Protein AF-0000000079301898 (afdb_homodimer)

Structure (mmCIF, N/CA/C/O backbone):
data_AF-0000000079301898-model_v1
#
loop_
_entity.id
_entity.type
_entity.pdbx_description
1 polymer 'Transcriptional regulator'
#
loop_
_atom_site.group_PDB
_atom_site.id
_atom_site.type_symbol
_atom_site.label_atom_id
_atom_site.label_alt_id
_atom_site.label_comp_id
_atom_site.label_asym_id
_atom_site.label_entity_id
_atom_site.label_seq_id
_atom_site.pdbx_PDB_ins_code
_atom_site.Cartn_x
_atom_site.Cartn_y
_atom_site.Cartn_z
_atom_site.occupancy
_atom_site.B_iso_or_equiv
_atom_site.auth_seq_id
_atom_site.auth_comp_id
_atom_site.auth_asym_id
_atom_site.auth_atom_id
_atom_site.pdbx_PDB_model_num
ATOM 1 N N . MET A 1 1 ? 10.531 8.453 6.902 1 22.2 1 MET A N 1
ATOM 2 C CA . MET A 1 1 ? 10.727 8.609 5.461 1 22.2 1 MET A CA 1
ATOM 3 C C . MET A 1 1 ? 12.211 8.695 5.117 1 22.2 1 MET A C 1
ATOM 5 O O . MET A 1 1 ? 12.844 9.727 5.32 1 22.2 1 MET A O 1
ATOM 9 N N . ARG A 1 2 ? 12.938 7.707 5.438 1 29.27 2 ARG A N 1
ATOM 10 C CA . ARG A 1 2 ? 14.383 7.742 5.23 1 29.27 2 ARG A CA 1
ATOM 11 C C . ARG A 1 2 ? 14.719 8.109 3.791 1 29.27 2 ARG A C 1
ATOM 13 O O . ARG A 1 2 ? 14.031 7.684 2.857 1 29.27 2 ARG A O 1
ATOM 20 N N . ILE A 1 3 ? 15.258 9.297 3.594 1 32.28 3 ILE A N 1
ATOM 21 C CA . ILE A 1 3 ? 15.883 9.602 2.311 1 32.28 3 ILE A CA 1
ATOM 22 C C . ILE A 1 3 ? 16.625 8.375 1.795 1 32.28 3 ILE A C 1
ATOM 24 O O . ILE A 1 3 ? 17.609 7.938 2.404 1 32.28 3 ILE A O 1
ATOM 28 N N . SER A 1 4 ? 15.852 7.523 1.325 1 32.91 4 SER A N 1
ATOM 29 C CA . SER A 1 4 ? 16.578 6.395 0.748 1 32.91 4 SER A CA 1
ATOM 30 C C . SER A 1 4 ? 17.766 6.863 -0.088 1 32.91 4 SER A C 1
ATOM 32 O O . SER A 1 4 ? 17.656 7.84 -0.832 1 32.91 4 SER A O 1
ATOM 34 N N . MET A 1 5 ? 18.891 6.625 0.313 1 35.16 5 MET A N 1
ATOM 35 C CA . MET A 1 5 ? 20.078 6.902 -0.501 1 35.16 5 MET A CA 1
ATOM 36 C C . MET A 1 5 ? 19.844 6.508 -1.955 1 35.16 5 MET A C 1
ATOM 38 O O . MET A 1 5 ? 19.25 5.465 -2.23 1 35.16 5 MET A O 1
ATOM 42 N N . PRO A 1 6 ? 19.812 7.434 -2.887 1 34.12 6 PRO A N 1
ATOM 43 C CA . PRO A 1 6 ? 19.719 6.977 -4.273 1 34.12 6 PRO A CA 1
ATOM 44 C C . PRO A 1 6 ? 20.578 5.738 -4.539 1 34.12 6 PRO A C 1
ATOM 46 O O . PRO A 1 6 ? 21.547 5.484 -3.82 1 34.12 6 PRO A O 1
ATOM 49 N N . ASN A 1 7 ? 20.109 4.727 -5.141 1 33.09 7 ASN A N 1
ATOM 50 C CA . ASN A 1 7 ? 20.969 3.68 -5.68 1 33.09 7 ASN A CA 1
ATOM 51 C C . ASN A 1 7 ? 22.297 4.246 -6.176 1 33.09 7 ASN A C 1
ATOM 53 O O . ASN A 1 7 ? 22.359 5.383 -6.648 1 33.09 7 ASN A O 1
ATOM 57 N N . ALA A 1 8 ? 23.484 3.602 -5.852 1 34.94 8 ALA A N 1
ATOM 58 C CA . ALA A 1 8 ? 24.766 4.094 -6.332 1 34.94 8 ALA A CA 1
ATOM 59 C C . ALA A 1 8 ? 24.656 4.652 -7.75 1 34.94 8 ALA A C 1
ATOM 61 O O . ALA A 1 8 ? 25.344 5.613 -8.109 1 34.94 8 ALA A O 1
ATOM 62 N N . SER A 1 9 ? 23.781 4.035 -8.484 1 35.28 9 SER A N 1
ATOM 63 C CA . SER A 1 9 ? 23.625 4.488 -9.867 1 35.28 9 SER A CA 1
ATOM 64 C C . SER A 1 9 ? 22.953 5.859 -9.922 1 35.28 9 SER A C 1
ATOM 66 O O . SER A 1 9 ? 22.969 6.52 -10.961 1 35.28 9 SER A O 1
ATOM 68 N N . GLU A 1 10 ? 22.078 6.102 -8.961 1 36.78 10 GLU A N 1
ATOM 69 C CA . GLU A 1 10 ? 21.391 7.387 -9.016 1 36.78 10 GLU A CA 1
ATOM 70 C C . GLU A 1 10 ? 22.219 8.484 -8.352 1 36.78 10 GLU A C 1
ATOM 72 O O . GLU A 1 10 ? 21.734 9.602 -8.148 1 36.78 10 GLU A O 1
ATOM 77 N N . ILE A 1 11 ? 23.094 8.172 -7.633 1 41 11 ILE A N 1
ATOM 78 C CA . ILE A 1 11 ? 23.969 9.289 -7.297 1 41 11 ILE A CA 1
ATOM 79 C C . ILE A 1 11 ? 24.453 9.961 -8.578 1 41 11 ILE A C 1
ATOM 81 O O . ILE A 1 11 ? 25.109 9.336 -9.406 1 41 11 ILE A O 1
ATOM 85 N N . PRO A 1 12 ? 23.734 10.867 -9.078 1 41.69 12 PRO A N 1
ATOM 86 C CA . PRO A 1 12 ? 24.344 11.508 -10.25 1 41.69 12 PRO A CA 1
ATOM 87 C C . PRO A 1 12 ? 25.875 11.492 -10.203 1 41.69 12 PRO A C 1
ATOM 89 O O . PRO A 1 12 ? 26.469 11.508 -9.125 1 41.69 12 PRO A O 1
ATOM 92 N N . LYS A 1 13 ? 26.469 11.008 -11.148 1 42.44 13 LYS A N 1
ATOM 93 C CA . LYS A 1 13 ? 27.859 11.367 -11.422 1 42.44 13 LYS A CA 1
ATOM 94 C C . LYS A 1 13 ? 28.156 12.781 -10.922 1 42.44 13 LYS A C 1
ATOM 96 O O . LYS A 1 13 ? 29.078 13.43 -11.414 1 42.44 13 LYS A O 1
ATOM 101 N N . GLY A 1 14 ? 27.141 13.477 -10.25 1 48.22 14 GLY A N 1
ATOM 102 C CA . GLY A 1 14 ? 27.547 14.852 -10.031 1 48.22 14 GLY A CA 1
ATOM 103 C C . GLY A 1 14 ? 28.812 14.977 -9.188 1 48.22 14 GLY A C 1
ATOM 104 O O . GLY A 1 14 ? 29.219 14.016 -8.523 1 48.22 14 GLY A O 1
ATOM 105 N N . GLY A 1 15 ? 29.594 15.984 -9.508 1 65.12 15 GLY A N 1
ATOM 106 C CA . GLY A 1 15 ? 30.859 16.484 -9 1 65.12 15 GLY A CA 1
ATOM 107 C C . GLY A 1 15 ? 30.906 16.562 -7.488 1 65.12 15 GLY A C 1
ATOM 108 O O . GLY A 1 15 ? 29.969 16.125 -6.805 1 65.12 15 GLY A O 1
ATOM 109 N N . THR A 1 16 ? 31.938 16.781 -6.863 1 76.19 16 THR A N 1
ATOM 110 C CA . THR A 1 16 ? 32.281 17 -5.465 1 76.19 16 THR A CA 1
ATOM 111 C C . THR A 1 16 ? 31.266 17.891 -4.777 1 76.19 16 THR A C 1
ATOM 113 O O . THR A 1 16 ? 30.891 17.656 -3.625 1 76.19 16 THR A O 1
ATOM 116 N N . ARG A 1 17 ? 30.594 18.688 -5.539 1 81.38 17 ARG A N 1
ATOM 117 C CA . ARG A 1 17 ? 29.625 19.625 -4.965 1 81.38 17 ARG A CA 1
ATOM 118 C C . ARG A 1 17 ? 28.312 18.938 -4.641 1 81.38 17 ARG A C 1
ATOM 120 O O . ARG A 1 17 ? 27.719 19.188 -3.592 1 81.38 17 ARG A O 1
ATOM 127 N N . GLN A 1 18 ? 27.812 18.141 -5.488 1 85 18 GLN A N 1
ATOM 128 C CA . GLN A 1 18 ? 26.562 17.422 -5.273 1 85 18 GLN A CA 1
ATOM 129 C C . GLN A 1 18 ? 26.672 16.453 -4.098 1 85 18 GLN A C 1
ATOM 131 O O . GLN A 1 18 ? 25.734 16.312 -3.318 1 85 18 GLN A O 1
ATOM 136 N N . LEU A 1 19 ? 27.719 15.852 -4.012 1 85.5 19 LEU A N 1
ATOM 137 C CA . LEU A 1 19 ? 27.953 14.938 -2.904 1 85.5 19 LEU A CA 1
ATOM 138 C C . LEU A 1 19 ? 27.906 15.672 -1.569 1 85.5 19 LEU A C 1
ATOM 140 O O . LEU A 1 19 ? 27.328 15.164 -0.599 1 85.5 19 LEU A O 1
ATOM 144 N N . ARG A 1 20 ? 28.516 16.828 -1.549 1 88.5 20 ARG A N 1
ATOM 145 C CA . ARG A 1 20 ? 28.516 17.641 -0.336 1 88.5 20 ARG A CA 1
ATOM 146 C C . ARG A 1 20 ? 27.094 18.031 0.063 1 88.5 20 ARG A C 1
ATOM 148 O O . ARG A 1 20 ? 26.75 18 1.246 1 88.5 20 ARG A O 1
ATOM 155 N N . ARG A 1 21 ? 26.297 18.406 -0.901 1 90.38 21 ARG A N 1
ATOM 156 C CA . ARG A 1 21 ? 24.906 18.734 -0.636 1 90.38 21 ARG A CA 1
ATOM 157 C C . ARG A 1 21 ? 24.156 17.547 -0.066 1 90.38 21 ARG A C 1
ATOM 159 O O . ARG A 1 21 ? 23.359 17.703 0.86 1 90.38 21 ARG A O 1
ATOM 166 N N . TRP A 1 22 ? 24.422 16.484 -0.575 1 90.19 22 TRP A N 1
ATOM 167 C CA . TRP A 1 22 ? 23.797 15.25 -0.096 1 90.19 22 TRP A CA 1
ATOM 168 C C . TRP A 1 22 ? 24.203 14.961 1.346 1 90.19 22 TRP A C 1
ATOM 170 O O . TRP A 1 22 ? 23.359 14.594 2.172 1 90.19 22 TRP A O 1
ATOM 180 N N . HIS A 1 23 ? 25.453 15.133 1.575 1 91.69 23 HIS A N 1
ATOM 181 C CA . HIS A 1 23 ? 25.938 14.914 2.934 1 91.69 23 HIS A CA 1
ATOM 182 C C . HIS A 1 23 ? 25.312 15.898 3.912 1 91.69 23 HIS A C 1
ATOM 184 O O . HIS A 1 23 ? 24.953 15.516 5.027 1 91.69 23 HIS A O 1
ATOM 190 N N . LYS A 1 24 ? 25.156 17.125 3.455 1 94.38 24 LYS A N 1
ATOM 191 C CA . LYS A 1 24 ? 24.531 18.156 4.281 1 94.38 24 LYS A CA 1
ATOM 192 C C . LYS A 1 24 ? 23.094 17.766 4.656 1 94.38 24 LYS A C 1
ATOM 194 O O . LYS A 1 24 ? 22.719 17.828 5.824 1 94.38 24 LYS A O 1
ATOM 199 N N . ALA A 1 25 ? 22.406 17.375 3.645 1 94.31 25 ALA A N 1
ATOM 200 C CA . ALA A 1 25 ? 21.016 16.984 3.848 1 94.31 25 ALA A CA 1
ATOM 201 C C . ALA A 1 25 ? 20.906 15.789 4.785 1 94.31 25 ALA A C 1
ATOM 203 O O . ALA A 1 25 ? 20.078 15.781 5.699 1 94.31 25 ALA A O 1
ATOM 204 N N . ARG A 1 26 ? 21.703 14.875 4.66 1 93.44 26 ARG A N 1
ATOM 205 C CA . ARG A 1 26 ? 21.672 13.656 5.461 1 93.44 26 ARG A CA 1
ATOM 206 C C . ARG A 1 26 ? 22.016 13.945 6.918 1 93.44 26 ARG A C 1
ATOM 208 O O . ARG A 1 26 ? 21.375 13.414 7.828 1 93.44 26 ARG A O 1
ATOM 215 N N . ILE A 1 27 ? 23.047 14.695 7.078 1 95.12 27 ILE A N 1
ATOM 216 C CA . ILE A 1 27 ? 23.484 15.031 8.43 1 95.12 27 ILE A CA 1
ATOM 217 C C . ILE A 1 27 ? 22.391 15.82 9.141 1 95.12 27 ILE A C 1
ATOM 219 O O . ILE A 1 27 ? 22.031 15.516 10.281 1 95.12 27 ILE A O 1
ATOM 223 N N . LEU A 1 28 ? 21.844 16.797 8.445 1 94.88 28 LEU A N 1
ATOM 224 C CA . LEU A 1 28 ? 20.781 17.609 9.031 1 94.88 28 LEU A CA 1
ATOM 225 C C . LEU A 1 28 ? 19.562 16.75 9.367 1 94.88 28 LEU A C 1
ATOM 227 O O . LEU A 1 28 ? 18.969 16.891 10.445 1 94.88 28 LEU A O 1
ATOM 231 N N . ASP A 1 29 ? 19.203 15.922 8.469 1 94.06 29 ASP A N 1
ATOM 232 C CA . ASP A 1 29 ? 18.047 15.047 8.672 1 94.06 29 ASP A CA 1
ATOM 233 C C . ASP A 1 29 ? 18.266 14.117 9.867 1 94.06 29 ASP A C 1
ATOM 235 O O . ASP A 1 29 ? 17.344 13.898 10.656 1 94.06 29 ASP A O 1
ATOM 239 N N . HIS A 1 30 ? 19.453 13.609 9.969 1 92.69 30 HIS A N 1
ATOM 240 C CA . HIS A 1 30 ? 19.766 12.711 11.07 1 92.69 30 HIS A CA 1
ATOM 241 C C . HIS A 1 30 ? 19.734 13.438 12.414 1 92.69 30 HIS A C 1
ATOM 243 O O . HIS A 1 30 ? 19.156 12.93 13.375 1 92.69 30 HIS A O 1
ATOM 249 N N . LEU A 1 31 ? 20.266 14.586 12.469 1 93.5 31 LEU A N 1
ATOM 250 C CA . LEU A 1 31 ? 20.359 15.344 13.711 1 93.5 31 LEU A CA 1
ATOM 251 C C . LEU A 1 31 ? 18.984 15.836 14.148 1 93.5 31 LEU A C 1
ATOM 253 O O . LEU A 1 31 ? 18.719 15.953 15.352 1 93.5 31 LEU A O 1
ATOM 257 N N . ARG A 1 32 ? 18.156 16.141 13.203 1 91.94 32 ARG A N 1
ATOM 258 C CA . ARG A 1 32 ? 16.828 16.594 13.594 1 91.94 32 ARG A CA 1
ATOM 259 C C . ARG A 1 32 ? 16.031 15.469 14.266 1 91.94 32 ARG A C 1
ATOM 261 O O . ARG A 1 32 ? 15.234 15.719 15.164 1 91.94 32 ARG A O 1
ATOM 268 N N . LYS A 1 33 ? 16.312 14.281 13.867 1 88.12 33 LYS A N 1
ATOM 269 C CA . LYS A 1 33 ? 15.633 13.109 14.414 1 88.12 33 LYS A CA 1
ATOM 270 C C . LYS A 1 33 ? 16.312 12.617 15.688 1 88.12 33 LYS A C 1
ATOM 272 O O . LYS A 1 33 ? 15.656 12.125 16.609 1 88.12 33 LYS A O 1
ATOM 277 N N . GLN A 1 34 ? 17.641 12.711 15.672 1 88.88 34 GLN A N 1
ATOM 278 C CA . GLN A 1 34 ? 18.453 12.305 16.812 1 88.88 34 GLN A CA 1
ATOM 279 C C . GLN A 1 34 ? 19.453 13.398 17.203 1 88.88 34 GLN A C 1
ATOM 281 O O . GLN A 1 34 ? 20.609 13.359 16.781 1 88.88 34 GLN A O 1
ATOM 286 N N . PRO A 1 35 ? 19.031 14.195 18.109 1 89.31 35 PRO A N 1
ATOM 287 C CA . PRO A 1 35 ? 19.906 15.289 18.516 1 89.31 35 PRO A CA 1
ATOM 288 C C . PRO A 1 35 ? 21.016 14.828 19.469 1 89.31 35 PRO A C 1
ATOM 290 O O . PRO A 1 35 ? 20.922 13.75 20.047 1 89.31 35 PRO A O 1
ATOM 293 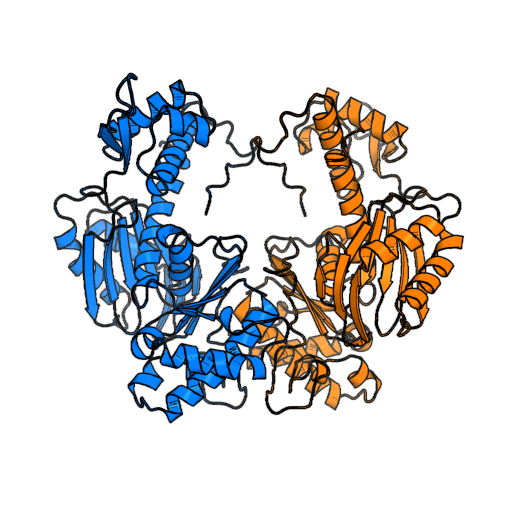N N . GLY A 1 36 ? 22.078 15.625 19.531 1 90 36 GLY A N 1
ATOM 294 C CA . GLY A 1 36 ? 23.078 15.422 20.562 1 90 36 GLY A CA 1
ATOM 295 C C . GLY A 1 36 ? 24.203 14.508 20.125 1 90 36 GLY A C 1
ATOM 296 O O . GLY A 1 36 ? 24.984 14.031 20.953 1 90 36 GLY A O 1
ATOM 297 N N . LEU A 1 37 ? 24.312 14.258 18.875 1 91.75 37 LEU A N 1
ATOM 298 C CA . LEU A 1 37 ? 25.391 13.398 18.359 1 91.75 37 LEU A CA 1
ATOM 299 C C . LEU A 1 37 ? 26.656 14.195 18.109 1 91.75 37 LEU A C 1
ATOM 301 O O . LEU A 1 37 ? 26.594 15.375 17.766 1 91.75 37 LEU A O 1
ATOM 305 N N . SER A 1 38 ? 27.781 13.508 18.328 1 93.38 38 SER A N 1
ATOM 306 C CA . SER A 1 38 ? 29.078 14.094 17.984 1 93.38 38 SER A CA 1
ATOM 307 C C . SER A 1 38 ? 29.391 13.898 16.5 1 93.38 38 SER A C 1
ATOM 309 O O . SER A 1 38 ? 28.703 13.156 15.805 1 93.38 38 SER A O 1
ATOM 311 N N . ARG A 1 39 ? 30.438 14.609 16.031 1 93.88 39 ARG A N 1
ATOM 312 C CA . ARG A 1 39 ? 30.906 14.422 14.656 1 93.88 39 ARG A CA 1
ATOM 313 C C . ARG A 1 39 ? 31.297 12.969 14.414 1 93.88 39 ARG A C 1
ATOM 315 O O . ARG A 1 39 ? 31.016 12.406 13.352 1 93.88 39 ARG A O 1
ATOM 322 N N . SER A 1 40 ? 31.938 12.398 15.43 1 92.56 40 SER A N 1
ATOM 323 C CA . SER A 1 40 ? 32.375 11.008 15.305 1 92.56 40 SER A CA 1
ATOM 324 C C . SER A 1 40 ? 31.172 10.062 15.219 1 92.56 40 SER A C 1
ATOM 326 O O . SER A 1 40 ? 31.188 9.109 14.438 1 92.56 40 SER A O 1
ATOM 328 N N . ASP A 1 41 ? 30.188 10.344 16 1 92.81 41 ASP A N 1
ATOM 329 C CA . ASP A 1 41 ? 28.969 9.555 15.938 1 92.81 41 ASP A CA 1
ATOM 330 C C . ASP A 1 41 ? 28.344 9.625 14.555 1 92.81 41 ASP A C 1
ATOM 332 O O . ASP A 1 41 ? 27.906 8.609 14.008 1 92.81 41 ASP A O 1
ATOM 336 N N . LEU A 1 42 ? 28.281 10.781 14.016 1 94.75 42 LEU A N 1
ATOM 337 C CA . LEU A 1 42 ? 27.672 11.008 12.711 1 94.75 42 LEU A CA 1
ATOM 338 C C . LEU A 1 42 ? 28.422 10.242 11.625 1 94.75 42 LEU A C 1
ATOM 340 O O . LEU A 1 42 ? 27.812 9.641 10.742 1 94.75 42 LEU A O 1
ATOM 344 N N . ALA A 1 43 ? 29.734 10.328 11.68 1 94 43 ALA A N 1
ATOM 345 C CA . ALA A 1 43 ? 30.547 9.609 10.711 1 94 43 ALA A CA 1
ATOM 346 C C . ALA A 1 43 ? 30.234 8.117 10.727 1 94 43 ALA A C 1
ATOM 348 O O . ALA A 1 43 ? 30.078 7.496 9.672 1 94 43 ALA A O 1
ATOM 349 N N . LYS A 1 44 ? 30.156 7.605 11.898 1 92.88 44 LYS A N 1
ATOM 350 C CA . LYS A 1 44 ? 29.875 6.184 12.078 1 92.88 44 LYS A CA 1
ATOM 351 C C . LYS A 1 44 ? 28.469 5.832 11.602 1 92.88 44 LYS A C 1
ATOM 353 O O . LYS A 1 44 ? 28.281 4.91 10.805 1 92.88 44 LYS A O 1
ATOM 358 N N . HIS A 1 45 ? 27.453 6.602 12.047 1 91.75 45 HIS A N 1
ATOM 359 C CA . HIS A 1 45 ? 26.047 6.305 11.773 1 91.75 45 HIS A CA 1
ATOM 360 C C . HIS A 1 45 ? 25.719 6.465 10.297 1 91.75 45 HIS A C 1
ATOM 362 O O . HIS A 1 45 ? 24.891 5.727 9.75 1 91.75 45 HIS A O 1
ATOM 368 N N . LEU A 1 46 ? 26.359 7.395 9.688 1 92.25 46 LEU A N 1
ATOM 369 C CA . LEU A 1 46 ? 26.016 7.707 8.305 1 92.25 46 LEU A CA 1
ATOM 370 C C . LEU A 1 46 ? 27.031 7.094 7.344 1 92.25 46 LEU A C 1
ATOM 372 O O . LEU A 1 46 ? 26.906 7.234 6.125 1 92.25 46 LEU A O 1
ATOM 376 N N . GLU A 1 47 ? 28.031 6.457 7.945 1 90.12 47 GLU A N 1
ATOM 377 C CA . GLU A 1 47 ? 29.094 5.828 7.156 1 90.12 47 GLU A CA 1
ATOM 378 C C . GLU A 1 47 ? 29.766 6.836 6.227 1 90.12 47 GLU A C 1
ATOM 380 O O . GLU A 1 47 ? 29.891 6.594 5.027 1 90.12 47 GLU A O 1
ATOM 385 N N . LEU A 1 48 ? 30.094 7.941 6.77 1 90.38 48 LEU A N 1
ATOM 386 C CA . LEU A 1 48 ? 30.828 8.992 6.078 1 90.38 48 LEU A CA 1
ATOM 387 C C . LEU A 1 48 ? 32.219 9.141 6.648 1 90.38 48 LEU A C 1
ATOM 389 O O . LEU A 1 48 ? 32.5 8.742 7.789 1 90.38 48 LEU A O 1
ATOM 393 N N . SER A 1 49 ? 33.094 9.625 5.832 1 91.81 49 SER A N 1
ATOM 394 C CA . SER A 1 49 ? 34.406 9.891 6.348 1 91.81 49 SER A CA 1
ATOM 395 C C . SER A 1 49 ? 34.406 11.016 7.375 1 91.81 49 SER A C 1
ATOM 397 O O . SER A 1 49 ? 33.625 11.961 7.258 1 91.81 49 SER A O 1
ATOM 399 N N . PRO A 1 50 ? 35.281 10.891 8.352 1 93.69 50 PRO A N 1
ATOM 400 C CA . PRO A 1 50 ? 35.375 11.969 9.352 1 93.69 50 PRO A CA 1
ATOM 401 C C . PRO A 1 50 ? 35.656 13.336 8.719 1 93.69 50 PRO A C 1
ATOM 403 O O . PRO A 1 50 ? 35.094 14.344 9.18 1 93.69 50 PRO A O 1
ATOM 406 N N . SER A 1 51 ? 36.406 13.352 7.738 1 94.38 51 SER A N 1
ATOM 407 C CA . SER A 1 51 ? 36.719 14.617 7.074 1 94.38 51 SER A CA 1
ATOM 408 C C . SER A 1 51 ? 35.5 15.211 6.406 1 94.38 51 SER A C 1
ATOM 410 O O . SER A 1 51 ? 35.25 16.422 6.488 1 94.38 51 SER A O 1
ATOM 412 N N . ALA A 1 52 ? 34.719 14.406 5.742 1 93.5 52 ALA A N 1
ATOM 413 C CA . ALA A 1 52 ? 33.5 14.852 5.098 1 93.5 52 ALA A CA 1
ATOM 414 C C . ALA A 1 52 ? 32.5 15.406 6.121 1 93.5 52 ALA A C 1
ATOM 416 O O . ALA A 1 52 ? 31.906 16.453 5.898 1 93.5 52 ALA A O 1
ATOM 417 N N . VAL A 1 53 ? 32.438 14.727 7.246 1 96.38 53 VAL A N 1
ATOM 418 C CA . VAL A 1 53 ? 31.516 15.156 8.297 1 96.38 53 VAL A CA 1
ATOM 419 C C . VAL A 1 53 ? 31.969 16.5 8.859 1 96.38 53 VAL A C 1
ATOM 421 O O . VAL A 1 53 ? 31.156 17.406 9.062 1 96.38 53 VAL A O 1
ATOM 424 N N . THR A 1 54 ? 33.219 16.562 9.078 1 95.5 54 THR A N 1
ATOM 425 C CA . THR A 1 54 ? 33.75 17.797 9.633 1 95.5 54 THR A CA 1
ATOM 426 C C . THR A 1 54 ? 33.5 18.984 8.703 1 95.5 54 THR A C 1
ATOM 428 O O . THR A 1 54 ? 33.062 20.047 9.156 1 95.5 54 THR A O 1
ATOM 431 N N . GLU A 1 55 ? 33.688 18.781 7.453 1 95.44 55 GLU A N 1
ATOM 432 C CA . GLU A 1 55 ? 33.469 19.844 6.473 1 95.44 55 GLU A CA 1
ATOM 433 C C . GLU A 1 55 ? 32 20.234 6.391 1 95.44 55 GLU A C 1
ATOM 435 O O . GLU A 1 55 ? 31.672 21.422 6.383 1 95.44 55 GLU A O 1
ATOM 440 N N . VAL A 1 56 ? 31.203 19.328 6.312 1 96.06 56 VAL A N 1
ATOM 441 C CA . VAL A 1 56 ? 29.766 19.562 6.16 1 96.06 56 VAL A CA 1
ATOM 442 C C . VAL A 1 56 ? 29.219 20.203 7.434 1 96.06 56 VAL A C 1
ATOM 444 O O . VAL A 1 56 ? 28.406 21.125 7.367 1 96.06 56 VAL A O 1
ATOM 447 N N . VAL A 1 57 ? 29.641 19.719 8.547 1 96.69 57 VAL A N 1
ATOM 448 C CA . VAL A 1 57 ? 29.188 20.266 9.82 1 96.69 57 VAL A CA 1
ATOM 449 C C . VAL A 1 57 ? 29.625 21.719 9.938 1 96.69 57 VAL A C 1
ATOM 451 O O . VAL A 1 57 ? 28.844 22.578 10.383 1 96.69 57 VAL A O 1
ATOM 454 N N . ALA A 1 58 ? 30.812 21.984 9.578 1 96.5 58 ALA A N 1
ATOM 455 C CA . ALA A 1 58 ? 31.297 23.375 9.602 1 96.5 58 ALA A CA 1
ATOM 456 C C . ALA A 1 58 ? 30.406 24.281 8.758 1 96.5 58 ALA A C 1
ATOM 458 O O . ALA A 1 58 ? 30.094 25.391 9.156 1 96.5 58 ALA A O 1
ATOM 459 N N . GLU A 1 59 ? 30.062 23.797 7.672 1 96.06 59 GLU A N 1
ATOM 460 C CA . GLU A 1 59 ? 29.203 24.578 6.777 1 96.06 59 GLU A CA 1
ATOM 461 C C . GLU A 1 59 ? 27.828 24.797 7.395 1 96.06 59 GLU A C 1
ATOM 463 O O . GLU A 1 59 ? 27.281 25.906 7.328 1 96.06 59 GLU A O 1
ATOM 468 N N . LEU A 1 60 ? 27.25 23.797 7.969 1 96.94 60 LEU A N 1
ATOM 469 C CA . LEU A 1 60 ? 25.938 23.875 8.586 1 96.94 60 LEU A CA 1
ATOM 470 C C . LEU A 1 60 ? 25.953 24.812 9.789 1 96.94 60 LEU A C 1
ATOM 472 O O . LEU A 1 60 ? 24.984 25.516 10.062 1 96.94 60 LEU A O 1
ATOM 476 N N . LEU A 1 61 ? 27.078 24.844 10.477 1 96.69 61 LEU A N 1
ATOM 477 C CA . LEU A 1 61 ? 27.266 25.781 11.578 1 96.69 61 LEU A CA 1
ATOM 478 C C . LEU A 1 61 ? 27.359 27.203 11.07 1 96.69 61 LEU A C 1
ATOM 480 O O . LEU A 1 61 ? 26.75 28.109 11.641 1 96.69 61 LEU A O 1
ATOM 484 N N . GLU A 1 62 ? 28.062 27.344 10 1 96.44 62 GLU A N 1
ATOM 485 C CA . GLU A 1 62 ? 28.203 28.672 9.391 1 96.44 62 GLU A CA 1
ATOM 486 C C . GLU A 1 62 ? 26.859 29.188 8.883 1 96.44 62 GLU A C 1
ATOM 488 O O . GLU A 1 62 ? 26.578 30.391 8.992 1 96.44 62 GLU A O 1
ATOM 493 N N . GLU A 1 63 ? 26.062 28.328 8.398 1 95.44 63 GLU A N 1
ATOM 494 C CA . GLU A 1 63 ? 24.75 28.688 7.875 1 95.44 63 GLU A CA 1
ATOM 495 C C . GLU A 1 63 ? 23.75 28.891 9 1 95.44 63 GLU A C 1
ATOM 497 O O . GLU A 1 63 ? 22.609 29.312 8.758 1 95.44 63 GLU A O 1
ATOM 502 N N . GLY A 1 64 ? 24.156 28.547 10.242 1 95.62 64 GLY A N 1
ATOM 503 C CA . GLY A 1 64 ? 23.312 28.75 11.406 1 95.62 64 GLY A CA 1
ATOM 504 C C . GLY A 1 64 ? 22.281 27.656 11.602 1 95.62 64 GLY A C 1
ATOM 505 O O . GLY A 1 64 ? 21.328 27.812 12.367 1 95.62 64 GLY A O 1
ATOM 506 N N . LEU A 1 65 ? 22.391 26.562 10.938 1 97 65 LEU A N 1
ATOM 507 C CA . LEU A 1 65 ? 21.406 25.484 11.008 1 97 65 LEU A CA 1
ATOM 508 C C . LEU A 1 65 ? 21.703 24.531 12.164 1 97 65 LEU A C 1
ATOM 510 O O . LEU A 1 65 ? 20.812 23.844 12.648 1 97 65 LEU A O 1
ATOM 514 N N . LEU A 1 66 ? 22.953 24.484 12.578 1 96.88 66 LEU A N 1
ATOM 515 C CA . LEU A 1 66 ? 23.375 23.641 13.695 1 96.88 66 LEU A CA 1
ATOM 516 C C . LEU A 1 66 ? 23.969 24.5 14.82 1 96.88 66 LEU A C 1
ATOM 518 O O . LEU A 1 66 ? 24.391 25.625 14.586 1 96.88 66 LEU A O 1
ATOM 522 N N . LEU A 1 67 ? 23.953 23.891 15.977 1 95.25 67 LEU A N 1
ATOM 523 C CA . LEU A 1 67 ? 24.609 24.422 17.156 1 95.25 67 LEU A CA 1
ATOM 524 C C . LEU A 1 67 ? 25.484 23.359 17.828 1 95.25 67 LEU A C 1
ATOM 526 O O . LEU A 1 67 ? 25.203 22.156 17.719 1 95.25 67 LEU A O 1
ATOM 530 N N . GLU A 1 68 ? 26.484 23.828 18.438 1 94.31 68 GLU A N 1
ATOM 531 C CA . GLU A 1 68 ? 27.344 22.969 19.234 1 94.31 68 GLU A CA 1
ATOM 532 C C . GLU A 1 68 ? 27.094 23.141 20.734 1 94.31 68 GLU A C 1
ATOM 534 O O . GLU A 1 68 ? 26.891 24.266 21.203 1 94.31 68 GLU A O 1
ATOM 539 N N . ARG A 1 69 ? 26.938 22.016 21.328 1 89.88 69 ARG A N 1
ATOM 540 C CA . ARG A 1 69 ? 26.781 22.031 22.781 1 89.88 69 ARG A CA 1
ATOM 541 C C . ARG A 1 69 ? 27.812 21.125 23.453 1 89.88 69 ARG A C 1
ATOM 543 O O . ARG A 1 69 ? 28.047 20 23.016 1 89.88 69 ARG A O 1
ATOM 550 N N . PRO A 1 70 ? 28.391 21.703 24.484 1 82.19 70 PRO A N 1
ATOM 551 C CA . PRO A 1 70 ? 29.359 20.859 25.188 1 82.19 70 PRO A CA 1
ATOM 552 C C . PRO A 1 70 ? 28.719 19.672 25.891 1 82.19 70 PRO A C 1
ATOM 554 O O . PRO A 1 70 ? 27.609 19.781 26.422 1 82.19 70 PRO A O 1
ATOM 557 N N . LEU A 1 71 ? 29.109 18.469 25.578 1 71.12 71 LEU A N 1
ATOM 558 C CA . LEU A 1 71 ? 28.656 17.266 26.281 1 71.12 71 LEU A CA 1
ATOM 559 C C . LEU A 1 71 ? 29.422 17.094 27.594 1 71.12 71 LEU A C 1
ATOM 561 O O . LEU A 1 71 ? 30.609 17.422 27.656 1 71.12 71 LEU A O 1
ATOM 565 N N . PRO A 1 72 ? 28.609 16.766 28.656 1 63.56 72 PRO A N 1
ATOM 566 C CA . PRO A 1 72 ? 29.344 16.531 29.906 1 63.56 72 PRO A CA 1
ATOM 567 C C . PRO A 1 72 ? 30.453 15.492 29.75 1 63.56 72 PRO A C 1
ATOM 569 O O . PRO A 1 72 ? 30.328 14.555 28.953 1 63.56 72 PRO A O 1
ATOM 572 N N . PRO A 1 73 ? 31.594 15.859 30.188 1 60.78 73 PRO A N 1
ATOM 573 C CA . PRO A 1 73 ? 32.719 14.953 30.078 1 60.78 73 PRO A CA 1
ATOM 574 C C . PRO A 1 73 ? 32.406 13.523 30.5 1 60.78 73 PRO A C 1
ATOM 576 O O . PRO A 1 73 ? 31.656 13.328 31.469 1 60.78 73 PRO A O 1
ATOM 579 N N . GLN A 1 74 ? 32.156 12.727 29.5 1 53.28 74 GLN A N 1
ATOM 580 C CA . GLN A 1 74 ? 32.094 11.336 29.953 1 53.28 74 GLN A CA 1
ATOM 581 C C . GLN A 1 74 ? 33.469 10.766 30.188 1 53.28 74 GLN A C 1
ATOM 583 O O . GLN A 1 74 ? 34.156 10.359 29.25 1 53.28 74 GLN A O 1
ATOM 588 N N . GLY A 1 75 ? 33.969 10.805 31.453 1 55.91 75 GLY A N 1
ATOM 589 C CA . GLY A 1 75 ? 35.25 10.289 31.938 1 55.91 75 GLY A CA 1
ATOM 590 C C . GLY A 1 75 ? 36.438 11.164 31.547 1 55.91 75 GLY A C 1
ATOM 591 O O . GLY A 1 75 ? 36.281 12.383 31.375 1 55.91 75 GLY A O 1
ATOM 592 N N . GLN A 1 76 ? 37.75 10.609 31.656 1 55.78 76 GLN A N 1
ATOM 593 C CA . GLN A 1 76 ? 39.031 11.273 31.453 1 55.78 76 GLN A CA 1
ATOM 594 C C . GLN A 1 76 ? 39.188 11.766 30.016 1 55.78 76 GLN A C 1
ATOM 596 O O . GLN A 1 76 ? 40.188 12.383 29.672 1 55.78 76 GLN A O 1
ATOM 601 N N . GLY A 1 77 ? 38.312 11.516 29.109 1 55.81 77 GLY A N 1
ATOM 602 C CA . GLY A 1 77 ? 38.562 11.859 27.719 1 55.81 77 GLY A CA 1
ATOM 603 C C . GLY A 1 77 ? 38.125 13.258 27.359 1 55.81 77 GLY A C 1
ATOM 604 O O . GLY A 1 77 ? 37.5 13.961 28.188 1 55.81 77 GLY A O 1
ATOM 605 N N . ARG A 1 78 ? 38.656 13.812 26.297 1 56.53 78 ARG A N 1
ATOM 606 C CA . ARG A 1 78 ? 38.344 15.125 25.734 1 56.53 78 ARG A CA 1
ATOM 607 C C . ARG A 1 78 ? 36.812 15.344 25.672 1 56.53 78 ARG A C 1
ATOM 609 O O . ARG A 1 78 ? 36.062 14.438 25.297 1 56.53 78 ARG A O 1
ATOM 616 N N . PRO A 1 79 ? 36.469 16.422 26.219 1 61.06 79 PRO A N 1
ATOM 617 C CA . PRO A 1 79 ? 35.031 16.719 26.203 1 61.06 79 PRO A CA 1
ATOM 618 C C . PRO A 1 79 ? 34.406 16.562 24.828 1 61.06 79 PRO A C 1
ATOM 620 O O . PRO A 1 79 ? 35 16.984 23.828 1 61.06 79 PRO A O 1
ATOM 623 N N . SER A 1 80 ? 33.438 15.711 24.594 1 76.06 80 SER A N 1
ATOM 624 C CA . SER A 1 80 ? 32.75 15.531 23.312 1 76.06 80 SER A CA 1
ATOM 625 C C . SER A 1 80 ? 31.703 16.609 23.078 1 76.06 80 SER A C 1
ATOM 627 O O . SER A 1 80 ? 31.219 17.219 24.031 1 76.06 80 SER A O 1
ATOM 629 N N . ILE A 1 81 ? 31.75 17.312 21.953 1 89.56 81 ILE A N 1
ATOM 630 C CA . ILE A 1 81 ? 30.797 18.328 21.531 1 89.56 81 ILE A CA 1
ATOM 631 C C . ILE A 1 81 ? 29.609 17.688 20.828 1 89.56 81 ILE A C 1
ATOM 633 O O . ILE A 1 81 ? 29.797 16.859 19.922 1 89.56 81 ILE A O 1
ATOM 637 N N . ALA A 1 82 ? 28.438 18 21.406 1 93.44 82 ALA A N 1
ATOM 638 C CA . ALA A 1 82 ? 27.219 17.5 20.797 1 93.44 82 ALA A CA 1
ATOM 639 C C . ALA A 1 82 ? 26.656 18.484 19.781 1 93.44 82 ALA A C 1
ATOM 641 O O . ALA A 1 82 ? 26.781 19.703 19.953 1 93.44 82 ALA A O 1
ATOM 642 N N . LEU A 1 83 ? 26.172 17.984 18.719 1 95.12 83 LEU A N 1
ATOM 643 C CA . LEU A 1 83 ? 25.547 18.797 17.672 1 95.12 83 LEU A CA 1
ATOM 644 C C . LEU A 1 83 ? 24.031 18.75 17.766 1 95.12 83 LEU A C 1
ATOM 646 O O . LEU A 1 83 ? 23.469 17.688 18.047 1 95.12 83 LEU A O 1
ATOM 650 N N . GLU A 1 84 ? 23.359 19.922 17.609 1 94.69 84 GLU A N 1
ATOM 651 C CA . GLU A 1 84 ? 21.906 20.031 17.578 1 94.69 84 GLU A CA 1
ATOM 652 C C . GLU A 1 84 ? 21.438 20.969 16.469 1 94.69 84 GLU A C 1
ATOM 654 O O . GLU A 1 84 ? 22.156 21.891 16.078 1 94.69 84 GLU A O 1
ATOM 659 N N . VAL A 1 85 ? 20.281 20.656 16 1 95.5 85 VAL A N 1
ATOM 660 C CA . VAL A 1 85 ? 19.688 21.609 15.055 1 95.5 85 VAL A CA 1
ATOM 661 C C . VAL A 1 85 ? 19.266 22.875 15.789 1 95.5 85 VAL A C 1
ATOM 663 O O . VAL A 1 85 ? 18.75 22.812 16.906 1 95.5 85 VAL A O 1
ATOM 666 N N . GLU A 1 86 ? 19.547 24 15.164 1 93.56 86 GLU A N 1
ATOM 667 C CA . GLU A 1 86 ? 19.094 25.266 15.734 1 93.56 86 GLU A CA 1
ATOM 668 C C . GLU A 1 86 ? 17.578 25.359 15.719 1 93.56 86 GLU A C 1
ATOM 670 O O . GLU A 1 86 ? 16.938 25.016 14.727 1 93.56 86 GLU A O 1
ATOM 675 N N . GLY A 1 87 ? 16.891 25.828 16.781 1 92.62 87 GLY A N 1
ATOM 676 C CA . GLY A 1 87 ? 15.445 25.703 16.844 1 92.62 87 GLY A CA 1
ATOM 677 C C . GLY A 1 87 ? 14.75 27 17.234 1 92.62 87 GLY A C 1
ATOM 678 O O . GLY A 1 87 ? 13.57 27 17.594 1 92.62 87 GLY A O 1
ATOM 679 N N . GLU A 1 88 ? 15.422 28.172 17.156 1 92.94 88 GLU A N 1
ATOM 680 C CA . GLU A 1 88 ? 14.805 29.438 17.562 1 92.94 88 GLU A CA 1
ATOM 681 C C . GLU A 1 88 ? 14.625 30.375 16.375 1 92.94 88 GLU A C 1
ATOM 683 O O . GLU A 1 88 ? 13.578 31.016 16.234 1 92.94 88 GLU A O 1
ATOM 688 N N . ARG A 1 89 ? 15.602 30.469 15.562 1 95.19 89 ARG A N 1
ATOM 689 C CA . ARG A 1 89 ? 15.562 31.391 14.438 1 95.19 89 ARG A CA 1
ATOM 690 C C . ARG A 1 89 ? 15.078 30.688 13.172 1 95.19 89 ARG A C 1
ATOM 692 O O . ARG A 1 89 ? 14.281 31.25 12.414 1 95.19 89 ARG A O 1
ATOM 699 N N . ASN A 1 90 ? 15.594 29.531 12.945 1 97.19 90 ASN A N 1
ATOM 700 C CA . ASN A 1 90 ? 15.242 28.766 11.758 1 97.19 90 ASN A CA 1
ATOM 701 C C . ASN A 1 90 ? 13.945 27.969 11.977 1 97.19 90 ASN A C 1
ATOM 703 O O . ASN A 1 90 ? 13.898 27.062 12.805 1 97.19 90 ASN A O 1
ATOM 707 N N . MET A 1 91 ? 12.93 28.297 11.156 1 98.06 91 MET A N 1
ATOM 708 C CA . MET A 1 91 ? 11.594 27.719 11.359 1 98.06 91 MET A CA 1
ATOM 709 C C . MET A 1 91 ? 11.039 27.172 10.047 1 98.06 91 MET A C 1
ATOM 711 O O . MET A 1 91 ? 11.539 27.484 8.969 1 98.06 91 MET A O 1
ATOM 715 N N . VAL A 1 92 ? 10.141 26.297 10.227 1 98.5 92 VAL A N 1
ATOM 716 C CA . VAL A 1 92 ? 9.234 25.969 9.133 1 98.5 92 VAL A CA 1
ATOM 717 C C . VAL A 1 92 ? 7.836 26.5 9.445 1 98.5 92 VAL A C 1
ATOM 719 O O . VAL A 1 92 ? 7.449 26.609 10.609 1 98.5 92 VAL A O 1
ATOM 722 N N . LEU A 1 93 ? 7.172 26.875 8.398 1 98.75 93 LEU A N 1
ATOM 723 C CA . LEU A 1 93 ? 5.82 27.422 8.5 1 98.75 93 LEU A CA 1
ATOM 724 C C . LEU A 1 93 ? 4.785 26.359 8.109 1 98.75 93 LEU A C 1
ATOM 726 O O . LEU A 1 93 ? 4.895 25.75 7.047 1 98.75 93 LEU A O 1
ATOM 730 N N . ALA A 1 94 ? 3.795 26.125 9 1 98.88 94 ALA A N 1
ATOM 731 C CA . ALA A 1 94 ? 2.695 25.203 8.727 1 98.88 94 ALA A CA 1
ATOM 732 C C . ALA A 1 94 ? 1.363 25.953 8.656 1 98.88 94 ALA A C 1
ATOM 734 O O . ALA A 1 94 ? 1.029 26.719 9.562 1 98.88 94 ALA A O 1
ATOM 735 N N . TRP A 1 95 ? 0.669 25.75 7.574 1 98.81 95 TRP A N 1
ATOM 736 C CA . TRP A 1 95 ? -0.706 26.219 7.426 1 98.81 95 TRP A CA 1
ATOM 737 C C . TRP A 1 95 ? -1.677 25.047 7.379 1 98.81 95 TRP A C 1
ATOM 739 O O . TRP A 1 95 ? -1.411 24.031 6.723 1 98.81 95 TRP A O 1
ATOM 749 N N . GLU A 1 96 ? -2.725 25.141 8.102 1 98.69 96 GLU A N 1
ATOM 750 C CA . GLU A 1 96 ? -3.865 24.234 7.98 1 98.69 96 GLU A CA 1
ATOM 751 C C . GLU A 1 96 ? -5.105 24.969 7.488 1 98.69 96 GLU A C 1
ATOM 753 O O . GLU A 1 96 ? -5.508 25.984 8.078 1 98.69 96 GLU A O 1
ATOM 758 N N . ILE A 1 97 ? -5.598 24.531 6.41 1 98.12 97 ILE A N 1
ATOM 759 C CA . ILE A 1 97 ? -6.887 24.984 5.906 1 98.12 97 ILE A CA 1
ATOM 760 C C . ILE A 1 97 ? -7.934 23.891 6.105 1 98.12 97 ILE A C 1
ATOM 762 O O . ILE A 1 97 ? -7.812 22.797 5.543 1 98.12 97 ILE A O 1
ATOM 766 N N . ASP A 1 98 ? -8.875 24.109 6.895 1 95.5 98 ASP A N 1
ATOM 767 C CA . ASP A 1 98 ? -9.938 23.141 7.137 1 95.5 98 ASP A CA 1
ATOM 768 C C . ASP A 1 98 ? -11.305 23.797 7.156 1 95.5 98 ASP A C 1
ATOM 770 O O . ASP A 1 98 ? -11.406 25.031 7.113 1 95.5 98 ASP A O 1
ATOM 774 N N . VAL A 1 99 ? -12.344 23.016 7.172 1 93.62 99 VAL A N 1
ATOM 775 C CA . VAL A 1 99 ? -13.727 23.469 7.105 1 93.62 99 VAL A CA 1
ATOM 776 C C . VAL A 1 99 ? -14.156 24.016 8.461 1 93.62 99 VAL A C 1
ATOM 778 O O . VAL A 1 99 ? -14.992 24.922 8.539 1 93.62 99 VAL A O 1
ATOM 781 N N . ASP A 1 100 ? -13.594 23.531 9.516 1 93.06 100 ASP A N 1
ATOM 782 C CA . ASP A 1 100 ? -14.023 23.938 10.852 1 93.06 100 ASP A CA 1
ATOM 783 C C . ASP A 1 100 ? -13.07 24.969 11.445 1 93.06 100 ASP A C 1
ATOM 785 O O . ASP A 1 100 ? -13.414 25.656 12.406 1 93.06 100 ASP A O 1
ATOM 789 N N . ARG A 1 101 ? -11.875 25.125 10.883 1 95.94 101 ARG A N 1
ATOM 790 C CA . ARG A 1 101 ? -10.906 26.109 11.336 1 95.94 101 ARG A CA 1
ATOM 791 C C . ARG A 1 101 ? -9.766 26.266 10.328 1 95.94 101 ARG A C 1
ATOM 793 O O . ARG A 1 101 ? -9.648 25.484 9.391 1 95.94 101 ARG A O 1
ATOM 800 N N . MET A 1 102 ? -8.992 27.281 10.5 1 98.31 102 MET A N 1
ATOM 801 C CA . MET A 1 102 ? -7.648 27.391 9.938 1 98.31 102 MET A CA 1
ATOM 802 C C . MET A 1 102 ? -6.613 27.594 11.031 1 98.31 102 MET A C 1
ATOM 804 O O . MET A 1 102 ? -6.965 27.875 12.18 1 98.31 102 MET A O 1
ATOM 808 N N . ALA A 1 103 ? -5.379 27.359 10.727 1 98.62 103 ALA A N 1
ATOM 809 C CA . ALA A 1 103 ? -4.344 27.547 11.742 1 98.62 103 ALA A CA 1
ATOM 810 C C . ALA A 1 103 ? -2.988 27.812 11.094 1 98.62 103 ALA A C 1
ATOM 812 O O . ALA A 1 103 ? -2.748 27.422 9.953 1 98.62 103 ALA A O 1
ATOM 813 N N . VAL A 1 104 ? -2.137 28.5 11.836 1 98.62 104 VAL A N 1
ATOM 814 C CA . VAL A 1 104 ? -0.753 28.797 11.484 1 98.62 104 VAL A CA 1
ATOM 815 C C . VAL A 1 104 ? 0.173 28.359 12.617 1 98.62 104 VAL A C 1
ATOM 817 O O . VAL A 1 104 ? -0.139 28.547 13.797 1 98.62 104 VAL A O 1
ATOM 820 N N . ALA A 1 105 ? 1.234 27.734 12.227 1 98.62 105 ALA A N 1
ATOM 821 C CA . ALA A 1 105 ? 2.238 27.406 13.234 1 98.62 105 ALA A CA 1
ATOM 822 C C . ALA A 1 105 ? 3.65 27.609 12.695 1 98.62 105 ALA A C 1
ATOM 824 O O . ALA A 1 105 ? 3.906 27.391 11.508 1 98.62 105 ALA A O 1
ATOM 825 N N . LEU A 1 106 ? 4.516 28.109 13.484 1 98.5 106 LEU A N 1
ATOM 826 C CA . LEU A 1 106 ? 5.957 28.062 13.266 1 98.5 106 LEU A CA 1
ATOM 827 C C . LEU A 1 106 ? 6.598 26.969 14.102 1 98.5 106 LEU A C 1
ATOM 829 O O . LEU A 1 106 ? 6.375 26.891 15.312 1 98.5 106 LEU A O 1
ATOM 833 N N . MET A 1 107 ? 7.316 26.141 13.43 1 98.19 107 MET A N 1
ATOM 834 C CA . MET A 1 107 ? 7.938 25 14.078 1 98.19 107 MET A CA 1
ATOM 835 C C . MET A 1 107 ? 9.43 24.953 13.797 1 98.19 107 MET A C 1
ATOM 837 O O . MET A 1 107 ? 9.883 25.375 12.727 1 98.19 107 MET A O 1
ATOM 841 N N . SER A 1 108 ? 10.203 24.422 14.75 1 97.06 108 SER A N 1
ATOM 842 C CA . SER A 1 108 ? 11.617 24.172 14.484 1 97.06 108 SER A CA 1
ATOM 843 C C . SER A 1 108 ? 11.789 22.984 13.531 1 97.06 108 SER A C 1
ATOM 845 O O . SER A 1 108 ? 10.828 22.25 13.258 1 97.06 108 SER A O 1
ATOM 847 N N . LEU A 1 109 ? 13 22.766 13.055 1 95.69 109 LEU A N 1
ATOM 848 C CA . LEU A 1 109 ? 13.289 21.625 12.188 1 95.69 109 LEU A CA 1
ATOM 849 C C . LEU A 1 109 ? 13.125 20.312 12.953 1 95.69 109 LEU A C 1
ATOM 851 O O . LEU A 1 109 ? 12.922 19.266 12.344 1 95.69 109 LEU A O 1
ATOM 855 N N . ALA A 1 110 ? 13.234 20.391 14.289 1 93.12 110 ALA A N 1
ATOM 856 C CA . ALA A 1 110 ? 13.094 19.203 15.133 1 93.12 110 ALA A CA 1
ATOM 857 C C . ALA A 1 110 ? 11.625 18.906 15.414 1 93.12 110 ALA A C 1
ATOM 859 O O . ALA A 1 110 ? 11.297 17.828 15.93 1 93.12 110 ALA A O 1
ATOM 860 N N . GLY A 1 111 ? 10.734 19.844 15.086 1 95 111 GLY A N 1
ATOM 861 C CA . GLY A 1 111 ? 9.312 19.578 15.234 1 95 111 GLY A CA 1
ATOM 862 C C . GLY A 1 111 ? 8.68 20.312 16.406 1 95 111 GLY A C 1
ATOM 863 O O . GLY A 1 111 ? 7.488 20.156 16.672 1 95 111 GLY A O 1
ATOM 864 N N . ASP A 1 112 ? 9.414 21.156 17.109 1 95.19 112 ASP A N 1
ATOM 865 C CA . ASP A 1 112 ? 8.867 21.906 18.234 1 95.19 112 ASP A CA 1
ATOM 866 C C . ASP A 1 112 ? 8.016 23.078 17.766 1 95.19 112 ASP A C 1
ATOM 868 O O . ASP A 1 112 ? 8.461 23.891 16.953 1 95.19 112 ASP A O 1
ATOM 872 N N . VAL A 1 113 ? 6.812 23.172 18.359 1 97 113 VAL A N 1
ATOM 873 C CA . VAL A 1 113 ? 5.945 24.312 18.031 1 97 113 VAL A CA 1
ATOM 874 C C . VAL A 1 113 ? 6.371 25.531 18.828 1 97 113 VAL A C 1
ATOM 876 O O . VAL A 1 113 ? 6.371 25.516 20.062 1 97 113 VAL A O 1
ATOM 879 N N . ARG A 1 114 ? 6.719 26.578 18.141 1 96.88 114 ARG A N 1
ATOM 880 C CA . ARG A 1 114 ? 7.121 27.797 18.828 1 96.88 114 ARG A CA 1
ATOM 881 C C . ARG A 1 114 ? 5.949 28.766 18.938 1 96.88 114 ARG A C 1
ATOM 883 O O . ARG A 1 114 ? 5.816 29.469 19.953 1 96.88 114 ARG A O 1
ATOM 890 N N . VAL A 1 115 ? 5.219 28.844 17.906 1 96.62 115 VAL A N 1
ATOM 891 C CA . VAL A 1 115 ? 4.027 29.688 17.875 1 96.62 115 VAL A CA 1
ATOM 892 C C . VAL A 1 115 ? 2.9 28.969 17.141 1 96.62 115 VAL A C 1
ATOM 894 O O . VAL A 1 115 ? 3.154 28.234 16.188 1 96.62 115 VAL A O 1
ATOM 897 N N . LYS A 1 116 ? 1.734 29.172 17.609 1 97.31 116 LYS A N 1
ATOM 898 C CA . LYS A 1 116 ? 0.536 28.672 16.953 1 97.31 116 LYS A CA 1
ATOM 899 C C . LYS A 1 116 ? -0.623 29.656 17.078 1 97.31 116 LYS A C 1
ATOM 901 O O . LYS A 1 116 ? -0.845 30.219 18.141 1 97.31 116 LYS A O 1
ATOM 906 N N . THR A 1 117 ? -1.293 29.859 16.031 1 97.69 117 THR A N 1
ATOM 907 C CA . THR A 1 117 ? -2.479 30.719 15.977 1 97.69 117 THR A CA 1
ATOM 908 C C . THR A 1 117 ? -3.629 29.984 15.273 1 97.69 117 THR A C 1
ATOM 910 O O . THR A 1 117 ? -3.445 29.422 14.195 1 97.69 117 THR A O 1
ATOM 913 N N . VAL A 1 118 ? -4.785 30.031 15.906 1 97.69 118 VAL A N 1
ATOM 914 C CA . VAL A 1 118 ? -5.977 29.422 15.32 1 97.69 118 VAL A CA 1
ATOM 915 C C . VAL A 1 118 ? -6.875 30.516 14.742 1 97.69 118 VAL A C 1
ATOM 917 O O . VAL A 1 118 ? -7.059 31.562 15.359 1 97.69 118 VAL A O 1
ATOM 920 N N . LEU A 1 119 ? -7.367 30.281 13.586 1 98.06 119 LEU A N 1
ATOM 921 C CA . LEU A 1 119 ? -8.258 31.188 12.883 1 98.06 119 LEU A CA 1
ATOM 922 C C . LEU A 1 119 ? -9.633 30.562 12.68 1 98.06 119 LEU A C 1
ATOM 924 O O . LEU A 1 119 ? -9.797 29.344 12.828 1 98.06 119 LEU A O 1
ATOM 928 N N . PRO A 1 120 ? -10.633 31.422 12.328 1 95.88 120 PRO A N 1
ATOM 929 C CA . PRO A 1 120 ? -11.953 30.875 11.977 1 95.88 120 PRO A CA 1
ATOM 930 C C . PRO A 1 120 ? -11.914 29.984 10.742 1 95.88 120 PRO A C 1
ATOM 932 O O . PRO A 1 120 ? -10.883 29.906 10.07 1 95.88 120 PRO A O 1
ATOM 935 N N . PRO A 1 121 ? -13 29.312 10.453 1 94.69 121 PRO A N 1
ATOM 936 C CA . PRO A 1 121 ? -13.086 28.422 9.289 1 94.69 121 PRO A CA 1
ATOM 937 C C . PRO A 1 121 ? -12.75 29.125 7.98 1 94.69 121 PRO A C 1
ATOM 939 O O . PRO A 1 121 ? -12.984 30.328 7.848 1 94.69 121 PRO A O 1
ATOM 942 N N . ALA A 1 122 ? -12.266 28.312 7.129 1 92.81 122 ALA A N 1
ATOM 943 C CA . ALA A 1 122 ? -11.906 28.828 5.812 1 92.81 122 ALA A CA 1
ATOM 944 C C . ALA A 1 122 ? -13.133 29.406 5.105 1 92.81 122 ALA A C 1
ATOM 946 O O . ALA A 1 122 ? -14.195 28.781 5.082 1 92.81 122 ALA A O 1
ATOM 947 N N . PRO A 1 123 ? -12.969 30.609 4.492 1 93.94 123 PRO A N 1
ATOM 948 C CA . PRO A 1 123 ? -14.031 31.141 3.637 1 93.94 123 PRO A CA 1
ATOM 949 C C . PRO A 1 123 ? -14.18 30.359 2.328 1 93.94 123 PRO A C 1
ATOM 951 O O . PRO A 1 123 ? -13.297 29.578 1.971 1 93.94 123 PRO A O 1
ATOM 954 N N . LYS A 1 124 ? -15.258 30.641 1.639 1 93.62 124 LYS A N 1
ATOM 955 C CA . LYS A 1 124 ? -15.547 29.969 0.379 1 93.62 124 LYS A CA 1
ATOM 956 C C . LYS A 1 124 ? -14.531 30.344 -0.696 1 93.62 124 LYS A C 1
ATOM 958 O O . LYS A 1 124 ? -14.203 29.531 -1.563 1 93.62 124 LYS A O 1
ATOM 963 N N . ASP A 1 125 ? -14.039 31.516 -0.596 1 96.12 125 ASP A N 1
ATOM 964 C CA . ASP A 1 125 ? -13.055 32 -1.56 1 96.12 125 ASP A CA 1
ATOM 965 C C . ASP A 1 125 ? -11.641 31.609 -1.126 1 96.12 125 ASP A C 1
ATOM 967 O O . ASP A 1 125 ? -11.148 32.094 -0.097 1 96.12 125 ASP A O 1
ATOM 971 N N . PRO A 1 126 ? -10.969 30.828 -1.982 1 97.38 126 PRO A N 1
ATOM 972 C CA . PRO A 1 126 ? -9.625 30.406 -1.613 1 97.38 126 PRO A CA 1
ATOM 973 C C . PRO A 1 126 ? -8.656 31.562 -1.44 1 97.38 126 PRO A C 1
ATOM 975 O O . PRO A 1 126 ? -7.758 31.516 -0.593 1 97.38 126 PRO A O 1
ATOM 978 N N . GLN A 1 127 ? -8.781 32.594 -2.201 1 97.12 127 GLN A N 1
ATOM 979 C CA . GLN A 1 127 ? -7.902 33.75 -2.088 1 97.12 127 GLN A CA 1
ATOM 980 C C . GLN A 1 127 ? -8.07 34.438 -0.737 1 97.12 127 GLN A C 1
ATOM 982 O O . GLN A 1 127 ? -7.098 34.906 -0.137 1 97.12 127 GLN A O 1
ATOM 987 N N . GLU A 1 128 ? -9.312 34.5 -0.349 1 97.69 128 GLU A N 1
ATOM 988 C CA . GLU A 1 128 ? -9.586 35.094 0.957 1 97.69 128 GLU A CA 1
ATOM 989 C C . GLU A 1 128 ? -8.984 34.25 2.08 1 97.69 128 GLU A C 1
ATOM 991 O O . GLU A 1 128 ? -8.453 34.812 3.049 1 97.69 128 GLU A O 1
ATOM 996 N N . ALA A 1 129 ? -9.141 32.969 1.975 1 98.19 129 ALA A N 1
ATOM 997 C CA . ALA A 1 129 ? -8.555 32.062 2.969 1 98.19 129 ALA A CA 1
ATOM 998 C C . ALA A 1 129 ? -7.047 32.281 3.08 1 98.19 129 ALA A C 1
ATOM 1000 O O . ALA A 1 129 ? -6.516 32.438 4.184 1 98.19 129 ALA A O 1
ATOM 1001 N N . LEU A 1 130 ? -6.375 32.375 1.96 1 98.31 130 LEU A N 1
ATOM 1002 C CA . LEU A 1 130 ? -4.926 32.531 1.931 1 98.31 130 LEU A CA 1
ATOM 1003 C C . LEU A 1 130 ? -4.523 33.906 2.467 1 98.31 130 LEU A C 1
ATOM 1005 O O . LEU A 1 130 ? -3.492 34.031 3.133 1 98.31 130 LEU A O 1
ATOM 1009 N N . ALA A 1 131 ? -5.332 34.875 2.154 1 98.12 131 ALA A N 1
ATOM 1010 C CA . ALA A 1 131 ? -5.059 36.219 2.66 1 98.12 131 ALA A CA 1
ATOM 1011 C C . ALA A 1 131 ? -5.121 36.25 4.184 1 98.12 131 ALA A C 1
ATOM 1013 O O . ALA A 1 131 ? -4.305 36.906 4.832 1 98.12 131 ALA A O 1
ATOM 1014 N N . LEU A 1 132 ? -6.086 35.594 4.727 1 98.31 132 LEU A N 1
ATOM 1015 C CA . LEU A 1 132 ? -6.227 35.531 6.176 1 98.31 132 LEU A CA 1
ATOM 1016 C C . LEU A 1 132 ? -5.031 34.812 6.805 1 98.31 132 LEU A C 1
ATOM 1018 O O . LEU A 1 132 ? -4.523 35.25 7.84 1 98.31 132 LEU A O 1
ATOM 1022 N N . LEU A 1 133 ? -4.613 33.75 6.207 1 98.62 133 LEU A N 1
ATOM 1023 C CA . LEU A 1 133 ? -3.449 33.031 6.695 1 98.62 133 LEU A CA 1
ATOM 1024 C C . LEU A 1 133 ? -2.197 33.875 6.625 1 98.62 133 LEU A C 1
ATOM 1026 O O . LEU A 1 133 ? -1.391 33.906 7.559 1 98.62 133 LEU A O 1
ATOM 1030 N N . ALA A 1 134 ? -2.031 34.625 5.543 1 98.38 134 ALA A N 1
ATOM 1031 C CA . ALA A 1 134 ? -0.887 35.5 5.379 1 98.38 134 ALA A CA 1
ATOM 1032 C C . ALA A 1 134 ? -0.878 36.594 6.449 1 98.38 134 ALA A C 1
ATOM 1034 O O . ALA A 1 134 ? 0.165 36.875 7.039 1 98.38 134 ALA A O 1
ATOM 1035 N N . ALA A 1 135 ? -2.002 37.125 6.664 1 98.25 135 ALA A N 1
ATOM 1036 C CA . ALA A 1 135 ? -2.125 38.188 7.656 1 98.25 135 ALA A CA 1
ATOM 1037 C C . ALA A 1 135 ? -1.764 37.688 9.055 1 98.25 135 ALA A C 1
ATOM 1039 O O . ALA A 1 135 ? -1.131 38.406 9.836 1 98.25 135 ALA A O 1
ATOM 1040 N N . ALA A 1 136 ? -2.188 36.5 9.344 1 98.25 136 ALA A N 1
ATOM 1041 C CA . ALA A 1 136 ? -1.89 35.906 10.648 1 98.25 136 ALA A CA 1
ATOM 1042 C C . ALA A 1 136 ? -0.41 35.562 10.766 1 98.25 136 ALA A C 1
ATOM 1044 O O . ALA A 1 136 ? 0.146 35.531 11.859 1 98.25 136 ALA A O 1
ATOM 1045 N N . THR A 1 137 ? 0.209 35.281 9.648 1 98.44 137 THR A N 1
ATOM 1046 C CA . THR A 1 137 ? 1.594 34.812 9.609 1 98.44 137 THR A CA 1
ATOM 1047 C C . THR A 1 137 ? 2.557 36 9.727 1 98.44 137 THR A C 1
ATOM 1049 O O . THR A 1 137 ? 3.602 35.875 10.375 1 98.44 137 THR A O 1
ATOM 1052 N N . HIS A 1 138 ? 2.283 37.125 9.203 1 97.69 138 HIS A N 1
ATOM 1053 C CA . HIS A 1 138 ? 3.184 38.25 9.008 1 97.69 138 HIS A CA 1
ATOM 1054 C C . HIS A 1 138 ? 3.83 38.656 10.328 1 97.69 138 HIS A C 1
ATOM 1056 O O . HIS A 1 138 ? 5.055 38.781 10.414 1 97.69 138 HIS A O 1
ATOM 1062 N N . PRO A 1 139 ? 3.07 38.844 11.422 1 96.88 139 PRO A N 1
ATOM 1063 C CA . PRO A 1 139 ? 3.68 39.281 12.68 1 96.88 139 PRO A CA 1
ATOM 1064 C C . PRO A 1 139 ? 4.586 38.25 13.305 1 96.88 139 PRO A C 1
ATOM 1066 O O . PRO A 1 139 ? 5.398 38.562 14.18 1 96.88 139 PRO A O 1
ATOM 1069 N N . LEU A 1 140 ? 4.441 37.031 12.898 1 96.44 140 LEU A N 1
ATOM 1070 C CA . LEU A 1 140 ? 5.18 35.938 13.516 1 96.44 140 LEU A CA 1
ATOM 1071 C C . LEU A 1 140 ? 6.574 35.812 12.914 1 96.44 140 LEU A C 1
ATOM 1073 O O . LEU A 1 140 ? 7.43 35.094 13.453 1 96.44 140 LEU A O 1
ATOM 1077 N N . LEU A 1 141 ? 6.812 36.438 11.812 1 96.31 141 LEU A N 1
ATOM 1078 C CA . LEU A 1 141 ? 8.023 36.219 11.031 1 96.31 141 LEU A CA 1
ATOM 1079 C C . LEU A 1 141 ? 9.164 37.094 11.539 1 96.31 141 LEU A C 1
ATOM 1081 O O . LEU A 1 141 ? 10.32 36.906 11.141 1 96.31 141 LEU A O 1
ATOM 1085 N N . SER A 1 142 ? 8.836 37.969 12.438 1 93 142 SER A N 1
ATOM 1086 C CA . SER A 1 142 ? 9.867 38.906 12.898 1 93 142 SER A CA 1
ATOM 1087 C C . SER A 1 142 ? 11.047 38.156 13.508 1 93 142 SER A C 1
ATOM 1089 O O . SER A 1 142 ? 10.875 37.344 14.414 1 93 142 SER A O 1
ATOM 1091 N N . ASP A 1 143 ? 12.25 38.312 13.008 1 92.19 143 ASP A N 1
ATOM 1092 C CA . ASP A 1 143 ? 13.523 37.781 13.469 1 92.19 143 ASP A CA 1
ATOM 1093 C C . ASP A 1 143 ? 13.602 36.25 13.25 1 92.19 143 ASP A C 1
ATOM 1095 O O . ASP A 1 143 ? 14.297 35.562 13.992 1 92.19 143 ASP A O 1
ATOM 1099 N N . ARG A 1 144 ? 12.828 35.781 12.359 1 95.12 144 ARG A N 1
ATOM 1100 C CA . ARG A 1 144 ? 12.844 34.375 12.062 1 95.12 144 ARG A CA 1
ATOM 1101 C C . ARG A 1 144 ? 13.141 34.125 10.586 1 95.12 144 ARG A C 1
ATOM 1103 O O . ARG A 1 144 ? 12.797 34.938 9.734 1 95.12 144 ARG A O 1
ATOM 1110 N N . ARG A 1 145 ? 13.781 33.062 10.359 1 96.56 145 ARG A N 1
ATOM 1111 C CA . ARG A 1 145 ? 14.039 32.562 9.016 1 96.56 145 ARG A CA 1
ATOM 1112 C C . ARG A 1 145 ? 13.172 31.359 8.695 1 96.56 145 ARG A C 1
ATOM 1114 O O . ARG A 1 145 ? 13.227 30.344 9.391 1 96.56 145 ARG A O 1
ATOM 1121 N N . VAL A 1 146 ? 12.375 31.484 7.652 1 98.19 146 VAL A N 1
ATOM 1122 C CA . VAL A 1 146 ? 11.508 30.375 7.262 1 98.19 146 VAL A CA 1
ATOM 1123 C C . VAL A 1 146 ? 12.211 29.516 6.215 1 98.19 146 VAL A C 1
ATOM 1125 O O . VAL A 1 146 ? 12.586 30 5.145 1 98.19 146 VAL A O 1
ATOM 1128 N N . LEU A 1 147 ? 12.312 28.25 6.539 1 97.75 147 LEU A N 1
ATOM 1129 C CA . LEU A 1 147 ? 13.094 27.344 5.703 1 97.75 147 LEU A CA 1
ATOM 1130 C C . LEU A 1 147 ? 12.195 26.562 4.754 1 97.75 147 LEU A C 1
ATOM 1132 O O . LEU A 1 147 ? 12.648 26.094 3.703 1 97.75 147 LEU A O 1
ATOM 1136 N N . GLY A 1 148 ? 11.031 26.359 5.074 1 98.12 148 GLY A N 1
ATOM 1137 C CA . GLY A 1 148 ? 10.039 25.625 4.312 1 98.12 148 GLY A CA 1
ATOM 1138 C C . GLY A 1 148 ? 8.617 25.891 4.762 1 98.12 148 GLY A C 1
ATOM 1139 O O . GLY A 1 148 ? 8.398 26.375 5.875 1 98.12 148 GLY A O 1
ATOM 1140 N N . VAL A 1 149 ? 7.699 25.641 3.852 1 98.5 149 VAL A N 1
ATOM 1141 C CA . VAL A 1 149 ? 6.285 25.859 4.137 1 98.5 149 VAL A CA 1
ATOM 1142 C C . VAL A 1 149 ? 5.484 24.609 3.793 1 98.5 149 VAL A C 1
ATOM 1144 O O . VAL A 1 149 ? 5.684 24.016 2.732 1 98.5 149 VAL A O 1
ATOM 1147 N N . GLY A 1 150 ? 4.68 24.156 4.715 1 98.5 150 GLY A N 1
ATOM 1148 C CA . GLY A 1 150 ? 3.732 23.062 4.488 1 98.5 150 GLY A CA 1
ATOM 1149 C C . GLY A 1 150 ? 2.287 23.5 4.664 1 98.5 150 GLY A C 1
ATOM 1150 O O . GLY A 1 150 ? 1.961 24.25 5.586 1 98.5 150 GLY A O 1
ATOM 1151 N N . VAL A 1 151 ? 1.438 23.047 3.742 1 98.56 151 VAL A N 1
ATOM 1152 C CA . VAL A 1 151 ? 0.015 23.375 3.795 1 98.56 151 VAL A CA 1
ATOM 1153 C C . VAL A 1 151 ? -0.802 22.078 3.797 1 98.56 151 VAL A C 1
ATOM 1155 O O . VAL A 1 151 ? -0.638 21.234 2.916 1 98.56 151 VAL A O 1
ATOM 1158 N N . ALA A 1 152 ? -1.626 21.906 4.793 1 98.25 152 ALA A N 1
ATOM 1159 C CA . ALA A 1 152 ? -2.592 20.812 4.836 1 98.25 152 ALA A CA 1
ATOM 1160 C C . ALA A 1 152 ? -3.986 21.297 4.453 1 98.25 152 ALA A C 1
ATOM 1162 O O . ALA A 1 152 ? -4.469 22.297 4.98 1 98.25 152 ALA A O 1
ATOM 1163 N N . VAL A 1 153 ? -4.598 20.656 3.537 1 97.5 153 VAL A N 1
ATOM 1164 C CA . VAL A 1 153 ? -5.926 21.031 3.057 1 97.5 153 VAL A CA 1
ATOM 1165 C C . VAL A 1 153 ? -6.777 19.781 2.863 1 97.5 153 VAL A C 1
ATOM 1167 O O . VAL A 1 153 ? -6.27 18.734 2.453 1 97.5 153 VAL A O 1
ATOM 1170 N N . PRO A 1 154 ? -8.07 19.906 3.215 1 95 154 PRO A N 1
ATOM 1171 C CA . PRO A 1 154 ? -8.922 18.75 2.939 1 95 154 PRO A CA 1
ATOM 1172 C C . PRO A 1 154 ? -9.266 18.609 1.457 1 95 154 PRO A C 1
ATOM 1174 O O . PRO A 1 154 ? -9.68 19.578 0.82 1 95 154 PRO A O 1
ATOM 1177 N N . GLY A 1 155 ? -8.922 17.453 0.861 1 92.62 155 GLY A N 1
ATOM 1178 C CA . GLY A 1 155 ? -9.312 17.234 -0.523 1 92.62 155 GLY A CA 1
ATOM 1179 C C . GLY A 1 155 ? -8.32 16.391 -1.297 1 92.62 155 GLY A C 1
ATOM 1180 O O . GLY A 1 155 ? -7.383 15.836 -0.716 1 92.62 155 GLY A O 1
ATOM 1181 N N . LEU A 1 156 ? -8.633 16.266 -2.568 1 92.38 156 LEU A N 1
ATOM 1182 C CA . LEU A 1 156 ? -7.773 15.547 -3.498 1 92.38 156 LEU A CA 1
ATOM 1183 C C . LEU A 1 156 ? -6.66 16.453 -4.02 1 92.38 156 LEU A C 1
ATOM 1185 O O . LEU A 1 156 ? -6.922 17.375 -4.789 1 92.38 156 LEU A O 1
ATOM 1189 N N . VAL A 1 157 ? -5.422 16.109 -3.57 1 94.06 157 VAL A N 1
ATOM 1190 C CA . VAL A 1 157 ? -4.301 17 -3.859 1 94.06 157 VAL A CA 1
ATOM 1191 C C . VAL A 1 157 ? -3.186 16.219 -4.551 1 94.06 157 VAL A C 1
ATOM 1193 O O . VAL A 1 157 ? -2.895 15.078 -4.18 1 94.06 157 VAL A O 1
ATOM 1196 N N . GLU A 1 158 ? -2.703 16.781 -5.566 1 90.75 158 GLU A N 1
ATOM 1197 C CA . GLU A 1 158 ? -1.404 16.359 -6.074 1 90.75 158 GLU A CA 1
ATOM 1198 C C . GLU A 1 158 ? -0.268 17.109 -5.387 1 90.75 158 GLU A C 1
ATOM 1200 O O . GLU A 1 158 ? -0.072 18.297 -5.625 1 90.75 158 GLU A O 1
ATOM 1205 N N . PRO A 1 159 ? 0.472 16.422 -4.598 1 84.88 159 PRO A N 1
ATOM 1206 C CA . PRO A 1 159 ? 1.319 17.125 -3.623 1 84.88 159 PRO A CA 1
ATOM 1207 C C . PRO A 1 159 ? 2.449 17.906 -4.281 1 84.88 159 PRO A C 1
ATOM 1209 O O . PRO A 1 159 ? 2.766 19.016 -3.842 1 84.88 159 PRO A O 1
ATOM 1212 N N . GLU A 1 160 ? 3.139 17.469 -5.254 1 80.75 160 GLU A N 1
ATOM 1213 C CA . GLU A 1 160 ? 4.316 18.141 -5.797 1 80.75 160 GLU A CA 1
ATOM 1214 C C . GLU A 1 160 ? 3.941 19.469 -6.453 1 80.75 160 GLU A C 1
ATOM 1216 O O . GLU A 1 160 ? 4.562 20.5 -6.184 1 80.75 160 GLU A O 1
ATOM 1221 N N . GLU A 1 161 ? 2.887 19.484 -7.156 1 86.62 161 GLU A N 1
ATOM 1222 C CA . GLU A 1 161 ? 2.434 20.703 -7.816 1 86.62 161 GLU A CA 1
ATOM 1223 C C . GLU A 1 161 ? 1.489 21.5 -6.918 1 86.62 161 GLU A C 1
ATOM 1225 O O . GLU A 1 161 ? 1.359 22.719 -7.066 1 86.62 161 GLU A O 1
ATOM 1230 N N . GLY A 1 162 ? 0.962 20.797 -6.043 1 94.19 162 GLY A N 1
ATOM 1231 C CA . GLY A 1 162 ? -0.011 21.422 -5.156 1 94.19 162 GLY A CA 1
ATOM 1232 C C . GLY A 1 162 ? -1.349 21.672 -5.824 1 94.19 162 GLY A C 1
ATOM 1233 O O . GLY A 1 162 ? -2.027 22.656 -5.512 1 94.19 162 GLY A O 1
ATOM 1234 N N . HIS A 1 163 ? -1.637 20.922 -6.816 1 95.5 163 HIS A N 1
ATOM 1235 C CA . HIS A 1 163 ? -2.928 21.047 -7.48 1 95.5 163 HIS A CA 1
ATOM 1236 C C . HIS A 1 163 ? -4.039 20.406 -6.656 1 95.5 163 HIS A C 1
ATOM 1238 O O . HIS A 1 163 ? -3.93 19.25 -6.254 1 95.5 163 HIS A O 1
ATOM 1244 N N . LEU A 1 164 ? -5.039 21.141 -6.414 1 95.88 164 LEU A N 1
ATOM 1245 C CA . LEU A 1 164 ? -6.23 20.656 -5.723 1 95.88 164 LEU A CA 1
ATOM 1246 C C . LEU A 1 164 ? -7.34 20.328 -6.715 1 95.88 164 LEU A C 1
ATOM 1248 O O . LEU A 1 164 ? -7.926 21.234 -7.316 1 95.88 164 LEU A O 1
ATOM 1252 N N . THR A 1 165 ? -7.645 19.078 -6.785 1 92.25 165 THR A N 1
ATOM 1253 C CA . THR A 1 165 ? -8.656 18.641 -7.742 1 92.25 165 THR A CA 1
ATOM 1254 C C . THR A 1 165 ? -10.062 18.906 -7.203 1 92.25 165 THR A C 1
ATOM 1256 O O . THR A 1 165 ? -10.922 19.406 -7.926 1 92.25 165 THR A O 1
ATOM 1259 N N . LEU A 1 166 ? -10.211 18.531 -5.957 1 89.56 166 LEU A N 1
ATOM 1260 C CA . LEU A 1 166 ? -11.555 18.641 -5.406 1 89.56 166 LEU A CA 1
ATOM 1261 C C . LEU A 1 166 ? -11.516 18.703 -3.881 1 89.56 166 LEU A C 1
ATOM 1263 O O . LEU A 1 166 ? -10.82 17.922 -3.242 1 89.56 166 LEU A O 1
ATOM 1267 N N . ALA A 1 167 ? -12.125 19.734 -3.334 1 91.62 167 ALA A N 1
ATOM 1268 C CA . ALA A 1 167 ? -12.445 19.844 -1.914 1 91.62 167 ALA A CA 1
ATOM 1269 C C . ALA A 1 167 ? -13.922 20.172 -1.708 1 91.62 167 ALA A C 1
ATOM 1271 O O . ALA A 1 167 ? -14.289 21.344 -1.521 1 91.62 167 ALA A O 1
ATOM 1272 N N . PRO A 1 168 ? -14.703 19.172 -1.618 1 85.94 168 PRO A N 1
ATOM 1273 C CA . PRO A 1 168 ? -16.156 19.375 -1.657 1 85.94 168 PRO A CA 1
ATOM 1274 C C . PRO A 1 168 ? -16.656 20.219 -0.479 1 85.94 168 PRO A C 1
ATOM 1276 O O . PRO A 1 168 ? -17.5 21.094 -0.657 1 85.94 168 PRO A O 1
ATOM 1279 N N . ASN A 1 169 ? -16.125 20.016 0.648 1 90.06 169 ASN A N 1
ATOM 1280 C CA . ASN A 1 169 ? -16.641 20.672 1.844 1 90.06 169 ASN A CA 1
ATOM 1281 C C . ASN A 1 169 ? -16.219 22.141 1.894 1 90.06 169 ASN A C 1
ATOM 1283 O O . ASN A 1 169 ? -16.797 22.938 2.635 1 90.06 169 ASN A O 1
ATOM 1287 N N . LEU A 1 170 ? -15.188 22.469 1.159 1 93.12 170 LEU A N 1
ATOM 1288 C CA . LEU A 1 170 ? -14.75 23.859 1.037 1 93.12 170 LEU A CA 1
ATOM 1289 C C . LEU A 1 170 ? -15.398 24.531 -0.172 1 93.12 170 LEU A C 1
ATOM 1291 O O . LEU A 1 170 ? -15.367 25.75 -0.3 1 93.12 170 LEU A O 1
ATOM 1295 N N . GLY A 1 171 ? -15.914 23.688 -1.049 1 91.06 171 GLY A N 1
ATOM 1296 C CA . GLY A 1 171 ? -16.453 24.172 -2.309 1 91.06 171 GLY A CA 1
ATOM 1297 C C . GLY A 1 171 ? -15.367 24.531 -3.314 1 91.06 171 GLY A C 1
ATOM 1298 O O . GLY A 1 171 ? -15.586 25.344 -4.215 1 91.06 171 GLY A O 1
ATOM 1299 N N . TRP A 1 172 ? -14.164 24.094 -3.145 1 94.12 172 TRP A N 1
ATOM 1300 C CA . TRP A 1 172 ? -13.023 24.391 -4.008 1 94.12 172 TRP A CA 1
ATOM 1301 C C . TRP A 1 172 ? -12.859 23.312 -5.074 1 94.12 172 TRP A C 1
ATOM 1303 O O . TRP A 1 172 ? -13.055 22.125 -4.801 1 94.12 172 TRP A O 1
ATOM 1313 N N . GLN A 1 173 ? -12.602 23.672 -6.285 1 92.06 173 GLN A N 1
ATOM 1314 C CA . GLN A 1 173 ? -12.438 22.719 -7.383 1 92.06 173 GLN A CA 1
ATOM 1315 C C . GLN A 1 173 ? -11.367 23.203 -8.359 1 92.06 173 GLN A C 1
ATOM 1317 O O . GLN A 1 173 ? -11.312 24.391 -8.703 1 92.06 173 GLN A O 1
ATOM 1322 N N . ASP A 1 174 ? -10.508 22.281 -8.727 1 93.75 174 ASP A N 1
ATOM 1323 C CA . ASP A 1 174 ? -9.531 22.484 -9.789 1 93.75 174 ASP A CA 1
ATOM 1324 C C . ASP A 1 174 ? -8.75 23.781 -9.57 1 93.75 174 ASP A C 1
ATOM 1326 O O . ASP A 1 174 ? -8.758 24.672 -10.422 1 93.75 174 ASP A O 1
ATOM 1330 N N . LEU A 1 175 ? -7.992 23.797 -8.523 1 96.06 175 LEU A N 1
ATOM 1331 C CA . LEU A 1 175 ? -7.211 24.969 -8.148 1 96.06 175 LEU A CA 1
ATOM 1332 C C . LEU A 1 175 ? -5.715 24.688 -8.242 1 96.06 175 LEU A C 1
ATOM 1334 O O . LEU A 1 175 ? -5.246 23.641 -7.785 1 96.06 175 LEU A O 1
ATOM 1338 N N . ALA A 1 176 ? -5.008 25.594 -8.891 1 97.5 176 ALA A N 1
ATOM 1339 C CA . ALA A 1 176 ? -3.551 25.578 -8.773 1 97.5 176 ALA A CA 1
ATOM 1340 C C . ALA A 1 176 ? -3.102 26.141 -7.422 1 97.5 176 ALA A C 1
ATOM 1342 O O . ALA A 1 176 ? -2.41 27.156 -7.355 1 97.5 176 ALA A O 1
ATOM 1343 N N . LEU A 1 177 ? -3.447 25.453 -6.41 1 97.56 177 LEU A N 1
ATOM 1344 C CA . LEU A 1 177 ? -3.311 25.938 -5.035 1 97.56 177 LEU A CA 1
ATOM 1345 C C . LEU A 1 177 ? -1.849 26.188 -4.695 1 97.56 177 LEU A C 1
ATOM 1347 O O . LEU A 1 177 ? -1.532 27.172 -4 1 97.56 177 LEU A O 1
ATOM 1351 N N . GLY A 1 178 ? -0.979 25.328 -5.141 1 97.44 178 GLY A N 1
ATOM 1352 C CA . GLY A 1 178 ? 0.442 25.562 -4.926 1 97.44 178 GLY A CA 1
ATOM 1353 C C . GLY A 1 178 ? 0.916 26.906 -5.418 1 97.44 178 GLY A C 1
ATOM 1354 O O . GLY A 1 178 ? 1.612 27.625 -4.699 1 97.44 178 GLY A O 1
ATOM 1355 N N . GLU A 1 179 ? 0.567 27.234 -6.594 1 97.25 179 GLU A N 1
ATOM 1356 C CA . GLU A 1 179 ? 0.933 28.516 -7.18 1 97.25 179 GLU A CA 1
ATOM 1357 C C . GLU A 1 179 ? 0.313 29.672 -6.402 1 97.25 179 GLU A C 1
ATOM 1359 O O . GLU A 1 179 ? 0.957 30.703 -6.195 1 97.25 179 GLU A O 1
ATOM 1364 N N . MET A 1 180 ? -0.926 29.469 -6.059 1 97.88 180 MET A N 1
ATOM 1365 C CA . MET A 1 180 ? -1.611 30.5 -5.281 1 97.88 180 MET A CA 1
ATOM 1366 C C . MET A 1 180 ? -0.885 30.75 -3.965 1 97.88 180 MET A C 1
ATOM 1368 O O . MET A 1 180 ? -0.682 31.906 -3.58 1 97.88 180 MET A O 1
ATOM 1372 N N . VAL A 1 181 ? -0.478 29.719 -3.34 1 98 181 VAL A N 1
ATOM 1373 C CA . VAL A 1 181 ? 0.226 29.828 -2.066 1 98 181 VAL A CA 1
ATOM 1374 C C . VAL A 1 181 ? 1.578 30.5 -2.283 1 98 181 VAL A C 1
ATOM 1376 O O . VAL A 1 181 ? 1.977 31.375 -1.504 1 98 181 VAL A O 1
ATOM 1379 N N . GLN A 1 182 ? 2.227 30.141 -3.322 1 97.19 182 GLN A N 1
ATOM 1380 C CA . GLN A 1 182 ? 3.527 30.719 -3.627 1 97.19 182 GLN A CA 1
ATOM 1381 C C . GLN A 1 182 ? 3.42 32.25 -3.801 1 97.19 182 GLN A C 1
ATOM 1383 O O . GLN A 1 182 ? 4.285 32.969 -3.34 1 97.19 182 GLN A O 1
ATOM 1388 N N . LYS A 1 183 ? 2.455 32.656 -4.484 1 97.44 183 LYS A N 1
ATOM 1389 C CA . LYS A 1 183 ? 2.242 34.062 -4.695 1 97.44 183 LYS A CA 1
ATOM 1390 C C . LYS A 1 183 ? 2.035 34.781 -3.365 1 97.44 183 LYS A C 1
ATOM 1392 O O . LYS A 1 183 ? 2.592 35.875 -3.148 1 97.44 183 LYS A O 1
ATOM 1397 N N . VAL A 1 184 ? 1.283 34.188 -2.535 1 97.88 184 VAL A N 1
ATOM 1398 C CA . VAL A 1 184 ? 1.002 34.781 -1.23 1 97.88 184 VAL A CA 1
ATOM 1399 C C . VAL A 1 184 ? 2.271 34.812 -0.382 1 97.88 184 VAL A C 1
ATOM 1401 O O . VAL A 1 184 ? 2.555 35.781 0.313 1 97.88 184 VAL A O 1
ATOM 1404 N N . LEU A 1 185 ? 2.994 33.781 -0.44 1 97.5 185 LEU A N 1
ATOM 1405 C CA . LEU A 1 185 ? 4.246 33.688 0.303 1 97.5 185 LEU A CA 1
ATOM 1406 C C . LEU A 1 185 ? 5.23 34.781 -0.164 1 97.5 185 LEU A C 1
ATOM 1408 O O . LEU A 1 185 ? 5.984 35.312 0.641 1 97.5 185 LEU A O 1
ATOM 1412 N N . ALA A 1 186 ? 5.254 35 -1.442 1 97.44 186 ALA A N 1
ATOM 1413 C CA . ALA A 1 186 ? 6.117 36.062 -1.981 1 97.44 186 ALA A CA 1
ATOM 1414 C C . ALA A 1 186 ? 5.801 37.406 -1.352 1 97.44 186 ALA A C 1
ATOM 1416 O O . ALA A 1 186 ? 6.707 38.188 -1.068 1 97.44 186 ALA A O 1
ATOM 1417 N N . SER A 1 187 ? 4.598 37.625 -1.135 1 96.44 187 SER A N 1
ATOM 1418 C CA . SER A 1 187 ? 4.176 38.875 -0.524 1 96.44 187 SER A CA 1
ATOM 1419 C C . SER A 1 187 ? 4.629 38.969 0.93 1 96.44 187 SER A C 1
ATOM 1421 O O . SER A 1 187 ? 4.719 40.062 1.493 1 96.44 187 SER A O 1
ATOM 1423 N N . LEU A 1 188 ? 4.891 37.844 1.53 1 97.12 188 LEU A N 1
ATOM 1424 C CA . LEU A 1 188 ? 5.383 37.781 2.902 1 97.12 188 LEU A CA 1
ATOM 1425 C C . LEU A 1 188 ? 6.91 37.812 2.934 1 97.12 188 LEU A C 1
ATOM 1427 O O . LEU A 1 188 ? 7.516 37.656 3.998 1 97.12 188 LEU A O 1
ATOM 1431 N N . GLY A 1 189 ? 7.477 37.906 1.753 1 96.5 189 GLY A N 1
ATOM 1432 C CA . GLY A 1 189 ? 8.93 37.906 1.664 1 96.5 189 GLY A CA 1
ATOM 1433 C C . GLY A 1 189 ? 9.508 36.5 1.647 1 96.5 189 GLY A C 1
ATOM 1434 O O . GLY A 1 189 ? 10.688 36.312 1.93 1 96.5 189 GLY A O 1
ATOM 1435 N N . LEU A 1 190 ? 8.68 35.531 1.313 1 97.62 190 LEU A N 1
ATOM 1436 C CA . LEU A 1 190 ? 9.102 34.125 1.366 1 97.62 190 LEU A CA 1
ATOM 1437 C C . LEU A 1 190 ? 9.141 33.531 -0.031 1 97.62 190 LEU A C 1
ATOM 1439 O O . LEU A 1 190 ? 8.82 32.344 -0.207 1 97.62 190 LEU A O 1
ATOM 1443 N N . ALA A 1 191 ? 9.477 34.312 -0.977 1 95.31 191 ALA A N 1
ATOM 1444 C CA . ALA A 1 191 ? 9.602 33.812 -2.342 1 95.31 191 ALA A CA 1
ATOM 1445 C C . ALA A 1 191 ? 10.719 32.75 -2.438 1 95.31 191 ALA A C 1
ATOM 1447 O O . ALA A 1 191 ? 11.797 32.938 -1.863 1 95.31 191 ALA A O 1
ATOM 1448 N N . GLY A 1 192 ? 10.406 31.719 -3.074 1 93.31 192 GLY A N 1
ATOM 1449 C CA . GLY A 1 192 ? 11.43 30.719 -3.342 1 93.31 192 GLY A CA 1
ATOM 1450 C C . GLY A 1 192 ? 11.578 29.703 -2.232 1 93.31 192 GLY A C 1
ATOM 1451 O O . GLY A 1 192 ? 12.289 28.703 -2.385 1 93.31 192 GLY A O 1
ATOM 1452 N N . VAL A 1 193 ? 10.93 29.938 -1.151 1 96.5 193 VAL A N 1
ATOM 1453 C CA . VAL A 1 193 ? 10.969 28.969 -0.051 1 96.5 193 VAL A CA 1
ATOM 1454 C C . VAL A 1 193 ? 10.289 27.672 -0.47 1 96.5 193 VAL A C 1
ATOM 1456 O O . VAL A 1 193 ? 9.234 27.703 -1.108 1 96.5 193 VAL A O 1
ATOM 1459 N N . PRO A 1 194 ? 10.969 26.5 -0.174 1 96.5 194 PRO A N 1
ATOM 1460 C CA . PRO A 1 194 ? 10.328 25.219 -0.508 1 96.5 194 PRO A CA 1
ATOM 1461 C C . PRO A 1 194 ? 8.906 25.109 0.03 1 96.5 194 PRO A C 1
ATOM 1463 O O . PRO A 1 194 ? 8.641 25.5 1.169 1 96.5 194 PRO A O 1
ATOM 1466 N N . LEU A 1 195 ? 7.992 24.641 -0.821 1 97.12 195 LEU A N 1
ATOM 1467 C CA . LEU A 1 195 ? 6.582 24.516 -0.474 1 97.12 195 LEU A CA 1
ATOM 1468 C C . LEU A 1 195 ? 6.07 23.109 -0.743 1 97.12 195 LEU A C 1
ATOM 1470 O O . LEU A 1 195 ? 6.418 22.5 -1.755 1 97.12 195 LEU A O 1
ATOM 1474 N N . ILE A 1 196 ? 5.281 22.594 0.174 1 97.31 196 ILE A N 1
ATOM 1475 C CA . ILE A 1 196 ? 4.543 21.344 -0.058 1 97.31 196 ILE A CA 1
ATOM 1476 C C . ILE A 1 196 ? 3.082 21.531 0.354 1 97.31 196 ILE A C 1
ATOM 1478 O O . ILE A 1 196 ? 2.795 22.172 1.373 1 97.31 196 ILE A O 1
ATOM 1482 N N . VAL A 1 197 ? 2.168 21.125 -0.478 1 97.94 197 VAL A N 1
ATOM 1483 C CA . VAL A 1 197 ? 0.737 21.062 -0.196 1 97.94 197 VAL A CA 1
ATOM 1484 C C . VAL A 1 197 ? 0.281 19.609 -0.134 1 97.94 197 VAL A C 1
ATOM 1486 O O . VAL A 1 197 ? 0.562 18.828 -1.043 1 97.94 197 VAL A O 1
ATOM 1489 N N . GLU A 1 198 ? -0.382 19.266 0.948 1 97.69 198 GLU A N 1
ATOM 1490 C CA . GLU A 1 198 ? -0.756 17.859 1.159 1 97.69 198 GLU A CA 1
ATOM 1491 C C . GLU A 1 198 ? -2.166 17.75 1.729 1 97.69 198 GLU A C 1
ATOM 1493 O O . GLU A 1 198 ? -2.658 18.672 2.375 1 97.69 198 GLU A O 1
ATOM 1498 N N . ASN A 1 199 ? -2.822 16.656 1.415 1 97.31 199 ASN A N 1
ATOM 1499 C CA . ASN A 1 199 ? -4.07 16.297 2.078 1 97.31 199 ASN A CA 1
ATOM 1500 C C . ASN A 1 199 ? -3.904 16.234 3.594 1 97.31 199 ASN A C 1
ATOM 1502 O O . ASN A 1 199 ? -2.893 15.742 4.094 1 97.31 199 ASN A O 1
ATOM 1506 N N . GLU A 1 200 ? -4.883 16.703 4.301 1 97.62 200 GLU A N 1
ATOM 1507 C CA . GLU A 1 200 ? -4.781 16.844 5.75 1 97.62 200 GLU A CA 1
ATOM 1508 C C . GLU A 1 200 ? -4.582 15.477 6.418 1 97.62 200 GLU A C 1
ATOM 1510 O O . GLU A 1 200 ? -3.852 15.367 7.406 1 97.62 200 GLU A O 1
ATOM 1515 N N . ALA A 1 201 ? -5.293 14.461 5.973 1 98.06 201 ALA A N 1
ATOM 1516 C CA . ALA A 1 201 ? -5.133 13.133 6.566 1 98.06 201 ALA A CA 1
ATOM 1517 C C . ALA A 1 201 ? -3.75 12.562 6.27 1 98.06 201 ALA A C 1
ATOM 1519 O O . ALA A 1 201 ? -3.131 11.938 7.133 1 98.06 201 ALA A O 1
ATOM 1520 N N . ASN A 1 202 ? -3.293 12.75 5.051 1 98.19 202 ASN A N 1
ATOM 1521 C CA . ASN A 1 202 ? -1.937 12.344 4.695 1 98.19 202 ASN A CA 1
ATOM 1522 C C . ASN A 1 202 ? -0.894 13.078 5.531 1 98.19 202 ASN A C 1
ATOM 1524 O O . ASN A 1 202 ? 0.069 12.477 6.004 1 98.19 202 ASN A O 1
ATOM 1528 N N . ALA A 1 203 ? -1.096 14.359 5.695 1 98.06 203 ALA A N 1
ATOM 1529 C CA . ALA A 1 203 ? -0.177 15.141 6.52 1 98.06 203 ALA A CA 1
ATOM 1530 C C . ALA A 1 203 ? -0.15 14.625 7.957 1 98.06 203 ALA A C 1
ATOM 1532 O O . ALA A 1 203 ? 0.921 14.469 8.547 1 98.06 203 ALA A O 1
ATOM 1533 N N . ALA A 1 204 ? -1.325 14.383 8.469 1 98.12 204 ALA A N 1
ATOM 1534 C CA . ALA A 1 204 ? -1.422 13.844 9.828 1 98.12 204 ALA A CA 1
ATOM 1535 C C . ALA A 1 204 ? -0.7 12.508 9.938 1 98.12 204 ALA A C 1
ATOM 1537 O O . ALA A 1 204 ? 0.047 12.273 10.891 1 98.12 204 ALA A O 1
ATOM 1538 N N . ALA A 1 205 ? -0.905 11.68 8.984 1 97.88 205 ALA A N 1
ATOM 1539 C CA . ALA A 1 205 ? -0.24 10.383 8.969 1 97.88 205 ALA A CA 1
ATOM 1540 C C . ALA A 1 205 ? 1.277 10.539 8.938 1 97.88 205 ALA A C 1
ATOM 1542 O O . ALA A 1 205 ? 1.993 9.867 9.688 1 97.88 205 ALA A O 1
ATOM 1543 N N . TYR A 1 206 ? 1.717 11.43 8.07 1 97.06 206 TYR A N 1
ATOM 1544 C CA . TYR A 1 206 ? 3.148 11.695 7.996 1 97.06 206 TYR A CA 1
ATOM 1545 C C . TYR A 1 206 ? 3.695 12.141 9.344 1 97.06 206 TYR A C 1
ATOM 1547 O O . TYR A 1 206 ? 4.77 11.703 9.766 1 97.06 206 TYR A O 1
ATOM 1555 N N . GLY A 1 207 ? 2.977 12.93 10.023 1 96.75 207 GLY A N 1
ATOM 1556 C CA . GLY A 1 207 ? 3.391 13.469 11.305 1 96.75 207 GLY A CA 1
ATOM 1557 C C . GLY A 1 207 ? 3.598 12.406 12.367 1 96.75 207 GLY A C 1
ATOM 1558 O O . GLY A 1 207 ? 4.438 12.562 13.258 1 96.75 207 GLY A O 1
ATOM 1559 N N . LEU A 1 208 ? 2.816 11.32 12.281 1 94.56 208 LEU A N 1
ATOM 1560 C CA . LEU A 1 208 ? 2.953 10.234 13.242 1 94.56 208 LEU A CA 1
ATOM 1561 C C . LEU A 1 208 ? 4.367 9.664 13.219 1 94.56 208 LEU A C 1
ATOM 1563 O O . LEU A 1 208 ? 4.918 9.32 14.266 1 94.56 208 LEU A O 1
ATOM 1567 N N . TYR A 1 209 ? 4.91 9.586 12.086 1 92.44 209 TYR A N 1
ATOM 1568 C CA . TYR A 1 209 ? 6.23 8.992 11.93 1 92.44 209 TYR A CA 1
ATOM 1569 C C . TYR A 1 209 ? 7.324 10.023 12.164 1 92.44 209 TYR A C 1
ATOM 1571 O O . TYR A 1 209 ? 8.305 9.75 12.859 1 92.44 209 TYR A O 1
ATOM 1579 N N . ALA A 1 210 ? 7.133 11.172 11.695 1 91 210 ALA A N 1
ATOM 1580 C CA . ALA A 1 210 ? 8.156 12.211 11.734 1 91 210 ALA A CA 1
ATOM 1581 C C . ALA A 1 210 ? 8.32 12.773 13.141 1 91 210 ALA A C 1
ATOM 1583 O O . ALA A 1 210 ? 9.414 13.164 13.539 1 91 210 ALA A O 1
ATOM 1584 N N . LEU A 1 211 ? 7.277 12.812 13.859 1 90.19 211 LEU A N 1
ATOM 1585 C CA . LEU A 1 211 ? 7.277 13.5 15.148 1 90.19 211 LEU A CA 1
ATOM 1586 C C . LEU A 1 211 ? 6.945 12.531 16.281 1 90.19 211 LEU A C 1
ATOM 1588 O O . LEU A 1 211 ? 7.348 12.75 17.422 1 90.19 211 LEU A O 1
ATOM 1592 N N . GLY A 1 212 ? 6.168 11.508 15.984 1 80.69 212 GLY A N 1
ATOM 1593 C CA . GLY A 1 212 ? 5.66 10.625 17.031 1 80.69 212 GLY A CA 1
ATOM 1594 C C . GLY A 1 212 ? 6.551 9.422 17.281 1 80.69 212 GLY A C 1
ATOM 1595 O O . GLY A 1 212 ? 6.332 8.672 18.219 1 80.69 212 GLY A O 1
ATOM 1596 N N . GLY A 1 213 ? 7.523 9.25 16.469 1 80.56 213 GLY A N 1
ATOM 1597 C CA . GLY A 1 213 ? 8.445 8.141 16.672 1 80.56 213 GLY A CA 1
ATOM 1598 C C . GLY A 1 213 ? 7.812 6.789 16.391 1 80.56 213 GLY A C 1
ATOM 1599 O O . GLY A 1 213 ? 8.195 5.789 17 1 80.56 213 GLY A O 1
ATOM 1600 N N . TRP A 1 214 ? 6.781 6.812 15.68 1 83.38 214 TRP A N 1
ATOM 1601 C CA . TRP A 1 214 ? 6.105 5.555 15.359 1 83.38 214 TRP A CA 1
ATOM 1602 C C . TRP A 1 214 ? 7.035 4.613 14.602 1 83.38 214 TRP A C 1
ATOM 1604 O O . TRP A 1 214 ? 7.805 5.047 13.75 1 83.38 214 TRP A O 1
ATOM 1614 N N . GLU A 1 215 ? 6.871 3.326 14.953 1 87.12 215 GLU A N 1
ATOM 1615 C CA . GLU A 1 215 ? 7.793 2.352 14.383 1 87.12 215 GLU A CA 1
ATOM 1616 C C . GLU A 1 215 ? 7.055 1.304 13.555 1 87.12 215 GLU A C 1
ATOM 1618 O O . GLU A 1 215 ? 7.68 0.475 12.891 1 87.12 215 GLU A O 1
ATOM 1623 N N . VAL A 1 216 ? 5.746 1.425 13.555 1 91.75 216 VAL A N 1
ATOM 1624 C CA . VAL A 1 216 ? 5.008 0.421 12.797 1 91.75 216 VAL A CA 1
ATOM 1625 C C . VAL A 1 216 ? 5.156 0.694 11.305 1 91.75 216 VAL A C 1
ATOM 1627 O O . VAL A 1 216 ? 5.219 1.851 10.875 1 91.75 216 VAL A O 1
ATOM 1630 N N . ASP A 1 217 ? 5.16 -0.3 10.484 1 94.56 217 ASP A N 1
ATOM 1631 C CA . ASP A 1 217 ? 5.469 -0.183 9.062 1 94.56 217 ASP A CA 1
ATOM 1632 C C . ASP A 1 217 ? 4.238 0.254 8.273 1 94.56 217 ASP A C 1
ATOM 1634 O O . ASP A 1 217 ? 4.359 0.957 7.266 1 94.56 217 ASP A O 1
ATOM 1638 N N . HIS A 1 218 ? 3.086 -0.223 8.711 1 97.44 218 HIS A N 1
ATOM 1639 C CA . HIS A 1 218 ? 1.846 0.019 7.984 1 97.44 218 HIS A CA 1
ATOM 1640 C C . HIS A 1 218 ? 0.761 0.562 8.906 1 97.44 218 HIS A C 1
ATOM 1642 O O . HIS A 1 218 ? 0.488 -0.02 9.961 1 97.44 218 HIS A O 1
ATOM 1648 N N . CYS A 1 219 ? 0.214 1.705 8.578 1 97.25 219 CYS A N 1
ATOM 1649 C CA . CYS A 1 219 ? -0.873 2.27 9.367 1 97.25 219 CYS A CA 1
ATOM 1650 C C . CYS A 1 219 ? -1.841 3.051 8.492 1 97.25 219 CYS A C 1
ATOM 1652 O O . CYS A 1 219 ? -1.502 3.42 7.363 1 97.25 219 CYS A O 1
ATOM 1654 N N . VAL A 1 220 ? -3.051 3.195 8.984 1 98.69 220 VAL A N 1
ATOM 1655 C CA . VAL A 1 220 ? -4.035 4.074 8.367 1 98.69 220 VAL A CA 1
ATOM 1656 C C . VAL A 1 220 ? -4.52 5.105 9.383 1 98.69 220 VAL A C 1
ATOM 1658 O O . VAL A 1 220 ? -4.996 4.746 10.461 1 98.69 220 VAL A O 1
ATOM 1661 N N . TYR A 1 221 ? -4.277 6.332 9.078 1 98.5 221 TYR A N 1
ATOM 1662 C CA . TYR A 1 221 ? -4.816 7.426 9.883 1 98.5 221 TYR A CA 1
ATOM 1663 C C . TYR A 1 221 ? -6.203 7.828 9.391 1 98.5 221 TYR A C 1
ATOM 1665 O O . TYR A 1 221 ? -6.387 8.133 8.211 1 98.5 221 TYR A O 1
ATOM 1673 N N . LEU A 1 222 ? -7.168 7.805 10.234 1 98.62 222 LEU A N 1
ATOM 1674 C CA . LEU A 1 222 ? -8.508 8.281 9.914 1 98.62 222 LEU A CA 1
ATOM 1675 C C . LEU A 1 222 ? -8.758 9.656 10.523 1 98.62 222 LEU A C 1
ATOM 1677 O O . LEU A 1 222 ? -8.789 9.805 11.742 1 98.62 222 LEU A O 1
ATOM 1681 N N . ASN A 1 223 ? -8.875 10.609 9.68 1 97.94 223 ASN A N 1
ATOM 1682 C CA . ASN A 1 223 ? -9.234 11.953 10.117 1 97.94 223 ASN A CA 1
ATOM 1683 C C . ASN A 1 223 ? -10.75 12.148 10.156 1 97.94 223 ASN A C 1
ATOM 1685 O O . ASN A 1 223 ? -11.383 12.297 9.117 1 97.94 223 ASN A O 1
ATOM 1689 N N . LEU A 1 224 ? -11.297 12.18 11.359 1 97.81 224 LEU A N 1
ATOM 1690 C CA . LEU A 1 224 ? -12.734 12.328 11.547 1 97.81 224 LEU A CA 1
ATOM 1691 C C . LEU A 1 224 ? -13.102 13.781 11.812 1 97.81 224 LEU A C 1
ATOM 1693 O O . LEU A 1 224 ? -13.344 14.172 12.953 1 97.81 224 LEU A O 1
ATOM 1697 N N . GLY A 1 225 ? -13.203 14.539 10.766 1 96.5 225 GLY A N 1
ATOM 1698 C CA . GLY A 1 225 ? -13.586 15.938 10.812 1 96.5 225 GLY A CA 1
ATOM 1699 C C . GLY A 1 225 ? -14.945 16.203 10.211 1 96.5 225 GLY A C 1
ATOM 1700 O O . GLY A 1 225 ? -15.852 15.375 10.312 1 96.5 225 GLY A O 1
ATOM 1701 N N . VAL A 1 226 ? -15.07 17.484 9.672 1 94.19 226 VAL A N 1
ATOM 1702 C CA . VAL A 1 226 ? -16.281 17.75 8.898 1 94.19 226 VAL A CA 1
ATOM 1703 C C . VAL A 1 226 ? -16.359 16.797 7.719 1 94.19 226 VAL A C 1
ATOM 1705 O O . VAL A 1 226 ? -17.438 16.281 7.406 1 94.19 226 VAL A O 1
ATOM 1708 N N . GLY A 1 227 ? -15.289 16.641 7.102 1 94.44 227 GLY A N 1
ATOM 1709 C CA . GLY A 1 227 ? -15.102 15.516 6.203 1 94.44 227 GLY A CA 1
ATOM 1710 C C . GLY A 1 227 ? -14.352 14.367 6.844 1 94.44 227 GLY A C 1
ATOM 1711 O O . GLY A 1 227 ? -13.727 14.531 7.895 1 94.44 227 GLY A O 1
ATOM 1712 N N . VAL A 1 228 ? -14.5 13.195 6.262 1 96.12 228 VAL A N 1
ATOM 1713 C CA . VAL A 1 228 ? -13.797 12.008 6.746 1 96.12 228 VAL A CA 1
ATOM 1714 C C . VAL A 1 228 ? -12.82 11.516 5.68 1 96.12 228 VAL A C 1
ATOM 1716 O O . VAL A 1 228 ? -13.195 11.352 4.516 1 96.12 228 VAL A O 1
ATOM 1719 N N . GLY A 1 229 ? -11.531 11.359 6.02 1 96.56 229 GLY A N 1
ATOM 1720 C CA . GLY A 1 229 ? -10.508 10.875 5.109 1 96.56 229 GLY A CA 1
ATOM 1721 C C . GLY A 1 229 ? -9.469 10.008 5.789 1 96.56 229 GLY A C 1
ATOM 1722 O O . GLY A 1 229 ? -9.477 9.859 7.012 1 96.56 229 GLY A O 1
ATOM 1723 N N . GLY A 1 230 ? -8.672 9.406 4.992 1 97.94 230 GLY A N 1
ATOM 1724 C CA . GLY A 1 230 ? -7.633 8.539 5.52 1 97.94 230 GLY A CA 1
ATOM 1725 C C . GLY A 1 230 ? -6.266 8.805 4.918 1 97.94 230 GLY A C 1
ATOM 1726 O O . GLY A 1 230 ? -6.16 9.203 3.756 1 97.94 230 GLY A O 1
ATOM 1727 N N . GLY A 1 231 ? -5.285 8.727 5.715 1 98.56 231 GLY A N 1
ATOM 1728 C CA . GLY A 1 231 ? -3.902 8.641 5.273 1 98.56 231 GLY A CA 1
ATOM 1729 C C . GLY A 1 231 ? -3.332 7.242 5.355 1 98.56 231 GLY A C 1
ATOM 1730 O O . GLY A 1 231 ? -3.143 6.703 6.445 1 98.56 231 GLY A O 1
ATOM 1731 N N . VAL A 1 232 ? -3.076 6.664 4.184 1 98.62 232 VAL A N 1
ATOM 1732 C CA . VAL A 1 232 ? -2.551 5.305 4.117 1 98.62 232 VAL A CA 1
ATOM 1733 C C . VAL A 1 232 ? -1.024 5.34 4.145 1 98.62 232 VAL A C 1
ATOM 1735 O O . VAL A 1 232 ? -0.4 6.098 3.398 1 98.62 232 VAL A O 1
ATOM 1738 N N . VAL A 1 233 ? -0.464 4.598 5.082 1 97.94 233 VAL A N 1
ATOM 1739 C CA . VAL A 1 233 ? 0.988 4.496 5.188 1 97.94 233 VAL A CA 1
ATOM 1740 C C . VAL A 1 233 ? 1.431 3.062 4.898 1 97.94 233 VAL A C 1
ATOM 1742 O O . VAL A 1 233 ? 0.97 2.121 5.547 1 97.94 233 VAL A O 1
ATOM 1745 N N . VAL A 1 234 ? 2.246 2.9 3.922 1 97.44 234 VAL A N 1
ATOM 1746 C CA . VAL A 1 234 ? 2.848 1.628 3.541 1 97.44 234 VAL A CA 1
ATOM 1747 C C . VAL A 1 234 ? 4.367 1.718 3.656 1 97.44 234 VAL A C 1
ATOM 1749 O O . VAL A 1 234 ? 4.984 2.621 3.09 1 97.44 234 VAL A O 1
ATOM 1752 N N . ASP A 1 235 ? 4.969 0.829 4.398 1 95.25 235 ASP A N 1
ATOM 1753 C CA . ASP A 1 235 ? 6.41 0.812 4.617 1 95.25 235 ASP A CA 1
ATOM 1754 C C . ASP A 1 235 ? 6.906 2.168 5.109 1 95.25 235 ASP A C 1
ATOM 1756 O O . ASP A 1 235 ? 7.875 2.713 4.574 1 95.25 235 ASP A O 1
ATOM 1760 N N . ARG A 1 236 ? 6.113 2.721 5.992 1 94.62 236 ARG A N 1
ATOM 1761 C CA . ARG A 1 236 ? 6.434 3.938 6.73 1 94.62 236 ARG A CA 1
ATOM 1762 C C . ARG A 1 236 ? 6.434 5.152 5.812 1 94.62 236 ARG A C 1
ATOM 1764 O O . ARG A 1 236 ? 7.012 6.191 6.141 1 94.62 236 ARG A O 1
ATOM 1771 N N . LYS A 1 237 ? 5.824 5.027 4.652 1 95.44 237 LYS A N 1
ATOM 1772 C CA . LYS A 1 237 ? 5.652 6.129 3.713 1 95.44 237 LYS A CA 1
ATOM 1773 C C . LYS A 1 237 ? 4.18 6.348 3.383 1 95.44 237 LYS A C 1
ATOM 1775 O O . LYS A 1 237 ? 3.418 5.391 3.258 1 95.44 237 LYS A O 1
ATOM 1780 N N . VAL A 1 238 ? 3.857 7.605 3.223 1 97.12 238 VAL A N 1
ATOM 1781 C CA . VAL A 1 238 ? 2.49 7.898 2.807 1 97.12 238 VAL A CA 1
ATOM 1782 C C . VAL A 1 238 ? 2.244 7.34 1.406 1 97.12 238 VAL A C 1
ATOM 1784 O O . VAL A 1 238 ? 3.051 7.547 0.498 1 97.12 238 VAL A O 1
ATOM 1787 N N . TYR A 1 239 ? 1.232 6.617 1.304 1 97.88 239 TYR A N 1
ATOM 1788 C CA . TYR A 1 239 ? 0.799 6.047 0.033 1 97.88 239 TYR A CA 1
ATOM 1789 C C . TYR A 1 239 ? -0.29 6.898 -0.605 1 97.88 239 TYR A C 1
ATOM 1791 O O . TYR A 1 239 ? -1.415 6.957 -0.102 1 97.88 239 TYR A O 1
ATOM 1799 N N . HIS A 1 240 ? -0.019 7.477 -1.748 1 97.19 240 HIS A N 1
ATOM 1800 C CA . HIS A 1 240 ? -0.929 8.445 -2.348 1 97.19 240 HIS A CA 1
ATOM 1801 C C . HIS A 1 240 ? -1.867 7.777 -3.346 1 97.19 240 HIS A C 1
ATOM 1803 O O . HIS A 1 240 ? -2.879 8.359 -3.742 1 97.19 240 HIS A O 1
ATOM 1809 N N . GLY A 1 241 ? -1.574 6.504 -3.783 1 96.88 241 GLY A N 1
ATOM 1810 C CA . GLY A 1 241 ? -2.316 5.867 -4.855 1 96.88 241 GLY A CA 1
ATOM 1811 C C . GLY A 1 241 ? -1.856 6.289 -6.238 1 96.88 241 GLY A C 1
ATOM 1812 O O . GLY A 1 241 ? -0.913 7.074 -6.367 1 96.88 241 GLY A O 1
ATOM 1813 N N . ALA A 1 242 ?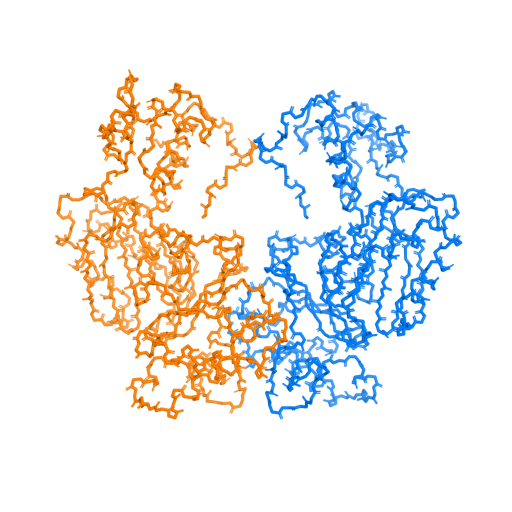 -2.439 5.746 -7.25 1 95.94 242 ALA A N 1
ATOM 1814 C CA . ALA A 1 242 ? -2.033 5.961 -8.633 1 95.94 242 ALA A CA 1
ATOM 1815 C C . ALA A 1 242 ? -2.287 7.406 -9.062 1 95.94 242 ALA A C 1
ATOM 1817 O O . ALA A 1 242 ? -1.514 7.977 -9.836 1 95.94 242 ALA A O 1
ATOM 1818 N N . ARG A 1 243 ? -3.312 8.031 -8.516 1 93.88 243 ARG A N 1
ATOM 1819 C CA . ARG A 1 243 ? -3.705 9.375 -8.93 1 93.88 243 ARG A CA 1
ATOM 1820 C C . ARG A 1 243 ? -3.822 10.305 -7.727 1 93.88 243 ARG A C 1
ATOM 1822 O O . ARG A 1 243 ? -4.562 11.289 -7.766 1 93.88 243 ARG A O 1
ATOM 1829 N N . PHE A 1 244 ? -3.27 9.852 -6.625 1 94.25 244 PHE A N 1
ATOM 1830 C CA . PHE A 1 244 ? -3.17 10.648 -5.41 1 94.25 244 PHE A CA 1
ATOM 1831 C C . PHE A 1 244 ? -4.512 10.703 -4.688 1 94.25 244 PHE A C 1
ATOM 1833 O O . PHE A 1 244 ? -4.812 11.688 -4.004 1 94.25 244 PHE A O 1
ATOM 1840 N N . HIS A 1 245 ? -5.328 9.648 -4.871 1 94.31 245 HIS A N 1
ATOM 1841 C CA . HIS A 1 245 ? -6.656 9.656 -4.273 1 94.31 245 HIS A CA 1
ATOM 1842 C C . HIS A 1 245 ? -6.812 8.539 -3.246 1 94.31 245 HIS A C 1
ATOM 1844 O O . HIS A 1 245 ? -7.934 8.203 -2.857 1 94.31 245 HIS A O 1
ATOM 1850 N N . ALA A 1 246 ? -5.676 7.941 -2.855 1 97.44 246 ALA A N 1
ATOM 1851 C CA . ALA A 1 246 ? -5.777 6.906 -1.83 1 97.44 246 ALA A CA 1
ATOM 1852 C C . ALA A 1 246 ? -6.285 7.484 -0.513 1 97.44 246 ALA A C 1
ATOM 1854 O O . ALA A 1 246 ? -5.957 8.617 -0.159 1 97.44 246 ALA A O 1
ATOM 1855 N N . GLY A 1 247 ? -7.07 6.715 0.169 1 97.75 247 GLY A N 1
ATOM 1856 C CA . GLY A 1 247 ? -7.492 7.102 1.507 1 97.75 247 GLY A CA 1
ATOM 1857 C C . GLY A 1 247 ? -8.773 7.906 1.519 1 97.75 247 GLY A C 1
ATOM 1858 O O . GLY A 1 247 ? -9.109 8.539 2.523 1 97.75 247 GLY A O 1
ATOM 1859 N N . GLU A 1 248 ? -9.5 7.879 0.436 1 96.75 248 GLU A N 1
ATOM 1860 C CA . GLU A 1 248 ? -10.805 8.539 0.406 1 96.75 248 GLU A CA 1
ATOM 1861 C C . GLU A 1 248 ? -11.883 7.656 1.021 1 96.75 248 GLU A C 1
ATOM 1863 O O . GLU A 1 248 ? -12.953 7.473 0.433 1 96.75 248 GLU A O 1
ATOM 1868 N N . VAL A 1 249 ? -11.617 7.203 2.205 1 97.75 249 VAL A N 1
ATOM 1869 C CA . VAL A 1 249 ? -12.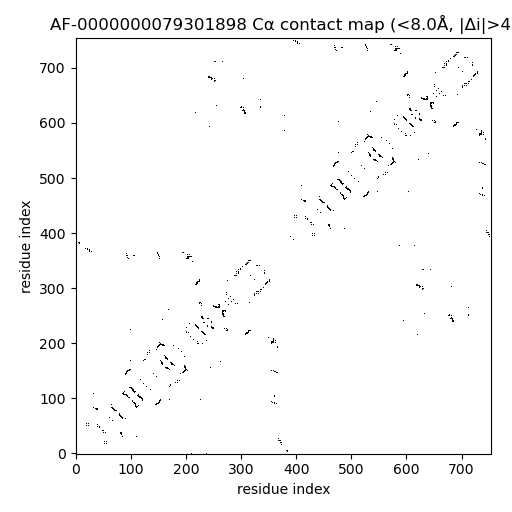438 6.184 2.854 1 97.75 249 VAL A CA 1
ATOM 1870 C C . VAL A 1 249 ? -13.742 6.805 3.338 1 97.75 249 VAL A C 1
ATOM 1872 O O . VAL A 1 249 ? -14.711 6.09 3.613 1 97.75 249 VAL A O 1
ATOM 1875 N N . GLY A 1 250 ? -13.797 8.102 3.477 1 97.31 250 GLY A N 1
ATOM 1876 C CA . GLY A 1 250 ? -15.031 8.773 3.836 1 97.31 250 GLY A CA 1
ATOM 1877 C C . GLY A 1 250 ? -16.141 8.594 2.807 1 97.31 250 GLY A C 1
ATOM 1878 O O . GLY A 1 250 ? -17.312 8.789 3.107 1 97.31 250 GLY A O 1
ATOM 1879 N N . HIS A 1 251 ? -15.773 8.172 1.655 1 95.94 251 HIS A N 1
ATOM 1880 C CA . HIS A 1 251 ? -16.734 8.062 0.568 1 95.94 251 HIS A CA 1
ATOM 1881 C C . HIS A 1 251 ? -16.984 6.602 0.2 1 95.94 251 HIS A C 1
ATOM 1883 O O . HIS A 1 251 ? -17.5 6.309 -0.885 1 95.94 251 HIS A O 1
ATOM 1889 N N . ILE A 1 252 ? -16.594 5.746 1.038 1 97.56 252 ILE A N 1
ATOM 1890 C CA . ILE A 1 252 ? -17.016 4.355 0.946 1 97.56 252 ILE A CA 1
ATOM 1891 C C . ILE A 1 252 ? -18.5 4.242 1.291 1 97.56 252 ILE A C 1
ATOM 1893 O O . ILE A 1 252 ? -18.922 4.66 2.369 1 97.56 252 ILE A O 1
ATOM 1897 N N . PRO A 1 253 ? -19.281 3.711 0.445 1 97.31 253 PRO A N 1
ATOM 1898 C CA . PRO A 1 253 ? -20.688 3.516 0.773 1 97.31 253 PRO A CA 1
ATOM 1899 C C . PRO A 1 253 ? -20.922 2.375 1.763 1 97.31 253 PRO A C 1
ATOM 1901 O O . PRO A 1 253 ? -20.969 1.208 1.364 1 97.31 253 PRO A O 1
ATOM 1904 N N . LEU A 1 254 ? -21.141 2.682 2.98 1 97.69 254 LEU A N 1
ATOM 1905 C CA . LEU A 1 254 ? -21.422 1.68 4.004 1 97.69 254 LEU A CA 1
ATOM 1906 C C . LEU A 1 254 ? -22.844 1.162 3.881 1 97.69 254 LEU A C 1
ATOM 1908 O O . LEU A 1 254 ? -23.125 0.015 4.234 1 97.69 254 LEU A O 1
ATOM 1912 N N . ASN A 1 255 ? -23.734 2.037 3.445 1 95.44 255 ASN A N 1
ATOM 1913 C CA . ASN A 1 255 ? -25.141 1.727 3.188 1 95.44 255 ASN A CA 1
ATOM 1914 C C . ASN A 1 255 ? -25.641 2.393 1.906 1 95.44 255 ASN A C 1
ATOM 1916 O O . ASN A 1 255 ? -26.188 3.494 1.947 1 95.44 255 ASN A O 1
ATOM 1920 N N . PRO A 1 256 ? -25.562 1.681 0.848 1 92.44 256 PRO A N 1
ATOM 1921 C CA . PRO A 1 256 ? -25.891 2.279 -0.451 1 92.44 256 PRO A CA 1
ATOM 1922 C C . PRO A 1 256 ? -27.312 2.824 -0.52 1 92.44 256 PRO A C 1
ATOM 1924 O O . PRO A 1 256 ? -27.641 3.58 -1.436 1 92.44 256 PRO A O 1
ATOM 1927 N N . ASP A 1 257 ? -28.141 2.482 0.387 1 92.06 257 ASP A N 1
ATOM 1928 C CA . ASP A 1 257 ? -29.516 3 0.428 1 92.06 257 ASP A CA 1
ATOM 1929 C C . ASP A 1 257 ? -29.656 4.066 1.512 1 92.06 257 ASP A C 1
ATOM 1931 O O . ASP A 1 257 ? -30.781 4.445 1.863 1 92.06 257 ASP A O 1
ATOM 1935 N N . GLY A 1 258 ? -28.641 4.516 2.029 1 94.94 258 GLY A N 1
ATOM 1936 C CA . GLY A 1 258 ? -28.625 5.473 3.123 1 94.94 258 GLY A CA 1
ATOM 1937 C C . GLY A 1 258 ? -28.734 6.914 2.654 1 94.94 258 GLY A C 1
ATOM 1938 O O . GLY A 1 258 ? -29.172 7.176 1.535 1 94.94 258 GLY A O 1
ATOM 1939 N N . PRO A 1 259 ? -28.391 7.852 3.504 1 95.81 259 PRO A N 1
ATOM 1940 C CA . PRO A 1 259 ? -28.547 9.273 3.201 1 95.81 259 PRO A CA 1
ATOM 1941 C C . PRO A 1 259 ? -27.609 9.75 2.094 1 95.81 259 PRO A C 1
ATOM 1943 O O . PRO A 1 259 ? -26.594 9.109 1.824 1 95.81 259 PRO A O 1
ATOM 1946 N N . SER A 1 260 ? -27.953 10.906 1.529 1 95.19 260 SER A N 1
ATOM 1947 C CA . SER A 1 260 ? -27.156 11.508 0.463 1 95.19 260 SER A CA 1
ATOM 1948 C C . SER A 1 260 ? -25.875 12.109 1.01 1 95.19 260 SER A C 1
ATOM 1950 O O . SER A 1 260 ? -25.859 12.672 2.105 1 95.19 260 SER A O 1
ATOM 1952 N N . CYS A 1 261 ? -24.891 11.969 0.272 1 93 261 CYS A N 1
ATOM 1953 C CA . CYS A 1 261 ? -23.594 12.578 0.565 1 93 261 CYS A CA 1
ATOM 1954 C C . CYS A 1 261 ? -23.297 13.711 -0.409 1 93 261 CYS A C 1
ATOM 1956 O O . CYS A 1 261 ? -23.781 13.703 -1.543 1 93 261 CYS A O 1
ATOM 1958 N N . GLY A 1 262 ? -22.5 14.641 -0.035 1 87.81 262 GLY A N 1
ATOM 1959 C CA . GLY A 1 262 ? -22.141 15.766 -0.883 1 87.81 262 GLY A CA 1
ATOM 1960 C C . GLY A 1 262 ? -21.359 15.352 -2.113 1 87.81 262 GLY A C 1
ATOM 1961 O O . GLY A 1 262 ? -21.281 16.109 -3.09 1 87.81 262 GLY A O 1
ATOM 1962 N N . CYS A 1 263 ? -20.844 14.172 -2.121 1 87.69 263 CYS A N 1
ATOM 1963 C CA . CYS A 1 263 ? -20.062 13.703 -3.262 1 87.69 263 CYS A CA 1
ATOM 1964 C C . CYS A 1 263 ? -20.969 13.203 -4.379 1 87.69 263 CYS A C 1
ATOM 1966 O O . CYS A 1 263 ? -20.5 12.867 -5.465 1 87.69 263 CYS A O 1
ATOM 1968 N N . GLY A 1 264 ? -22.234 13.125 -4.125 1 89.31 264 GLY A N 1
ATOM 1969 C CA . GLY A 1 264 ? -23.203 12.68 -5.113 1 89.31 264 GLY A CA 1
ATOM 1970 C C . GLY A 1 264 ? -23.641 11.234 -4.918 1 89.31 264 GLY A C 1
ATOM 1971 O O . GLY A 1 264 ? -24.516 10.742 -5.617 1 89.31 264 GLY A O 1
ATOM 1972 N N . LYS A 1 265 ? -23.109 10.555 -3.896 1 92.81 265 LYS A N 1
ATOM 1973 C CA . LYS A 1 265 ? -23.453 9.164 -3.627 1 92.81 265 LYS A CA 1
ATOM 1974 C C . LYS A 1 265 ? -24.312 9.047 -2.373 1 92.81 265 LYS A C 1
ATOM 1976 O O . LYS A 1 265 ? -24.734 10.055 -1.799 1 92.81 265 LYS A O 1
ATOM 1981 N N . GLN A 1 266 ? -24.609 7.82 -2.055 1 95.25 266 GLN A N 1
ATOM 1982 C CA . GLN A 1 266 ? -25.453 7.562 -0.895 1 95.25 266 GLN A CA 1
ATOM 1983 C C . GLN A 1 266 ? -24.75 6.668 0.117 1 95.25 266 GLN A C 1
ATOM 1985 O O . GLN A 1 266 ? -24.016 5.754 -0.262 1 95.25 266 GLN A O 1
ATOM 1990 N N . GLY A 1 267 ? -24.953 6.996 1.323 1 96.56 267 GLY A N 1
ATOM 1991 C CA . GLY A 1 267 ? -24.578 6.105 2.406 1 96.56 267 GLY A CA 1
ATOM 1992 C C . GLY A 1 267 ? -23.078 6.039 2.621 1 96.56 267 GLY A C 1
ATOM 1993 O O . GLY A 1 267 ? -22.562 5.027 3.098 1 96.56 267 GLY A O 1
ATOM 1994 N N . CYS A 1 268 ? -22.391 7.125 2.258 1 97.31 268 CYS A N 1
ATOM 1995 C CA . CYS A 1 268 ? -20.953 7.184 2.473 1 97.31 268 CYS A CA 1
ATOM 1996 C C . CYS A 1 268 ? -20.625 7.227 3.961 1 97.31 268 CYS A C 1
ATOM 1998 O O . CYS A 1 268 ? -21.438 7.707 4.762 1 97.31 268 CYS A O 1
ATOM 2000 N N . ALA A 1 269 ? -19.484 6.742 4.328 1 98.31 269 ALA A N 1
ATOM 2001 C CA . ALA A 1 269 ? -19.031 6.738 5.719 1 98.31 269 ALA A CA 1
ATOM 2002 C C . ALA A 1 269 ? -19.109 8.133 6.324 1 98.31 269 ALA A C 1
ATOM 2004 O O . ALA A 1 269 ? -19.5 8.297 7.484 1 98.31 269 ALA A O 1
ATOM 2005 N N . GLU A 1 270 ? -18.797 9.133 5.59 1 97.44 270 GLU A N 1
ATOM 2006 C CA . GLU A 1 270 ? -18.719 10.516 6.055 1 97.44 270 GLU A CA 1
ATOM 2007 C C . GLU A 1 270 ? -20.062 10.992 6.602 1 97.44 270 GLU A C 1
ATOM 2009 O O . GLU A 1 270 ? -20.109 11.719 7.594 1 97.44 270 GLU A O 1
ATOM 2014 N N . VAL A 1 271 ? -21.156 10.609 6.008 1 96.75 271 VAL A N 1
ATOM 2015 C CA . VAL A 1 271 ? -22.453 11.133 6.426 1 96.75 271 VAL A CA 1
ATOM 2016 C C . VAL A 1 271 ? -22.781 10.617 7.828 1 96.75 271 VAL A C 1
ATOM 2018 O O . VAL A 1 271 ? -23.578 11.234 8.547 1 96.75 271 VAL A O 1
ATOM 2021 N N . TYR A 1 272 ? -22.203 9.539 8.211 1 97.81 272 TYR A N 1
ATOM 2022 C CA . TYR A 1 272 ? -22.469 8.953 9.523 1 97.81 272 TYR A CA 1
ATOM 2023 C C . TYR A 1 272 ? -21.438 9.422 10.547 1 97.81 272 TYR A C 1
ATOM 2025 O O . TYR A 1 272 ? -21.719 9.477 11.742 1 97.81 272 TYR A O 1
ATOM 2033 N N . LEU A 1 273 ? -20.234 9.773 10.062 1 98 273 LEU A N 1
ATOM 2034 C CA . LEU A 1 273 ? -19.109 9.938 10.977 1 98 273 LEU A CA 1
ATOM 2035 C C . LEU A 1 273 ? -18.625 11.383 10.992 1 98 273 LEU A C 1
ATOM 2037 O O . LEU A 1 273 ? -17.562 11.672 11.547 1 98 273 LEU A O 1
ATOM 2041 N N . SER A 1 274 ? -19.344 12.266 10.516 1 95.5 274 SER A N 1
ATOM 2042 C CA . SER A 1 274 ? -18.922 13.664 10.406 1 95.5 274 SER A CA 1
ATOM 2043 C C . SER A 1 274 ? -19.016 14.375 11.75 1 95.5 274 SER A C 1
ATOM 2045 O O . SER A 1 274 ? -19.938 14.141 12.523 1 95.5 274 SER A O 1
ATOM 2047 N N . PHE A 1 275 ? -18.062 15.227 12.008 1 96.25 275 PHE A N 1
ATOM 2048 C CA . PHE A 1 275 ? -18.047 16.062 13.203 1 96.25 275 PHE A CA 1
ATOM 2049 C C . PHE A 1 275 ? -19.25 16.984 13.227 1 96.25 275 PHE A C 1
ATOM 2051 O O . PHE A 1 275 ? -19.797 17.281 14.297 1 96.25 275 PHE A O 1
ATOM 2058 N N . ARG A 1 276 ? -19.703 17.453 12.109 1 94.25 276 ARG A N 1
ATOM 2059 C CA . ARG A 1 276 ? -20.891 18.312 12 1 94.25 276 ARG A CA 1
ATOM 2060 C C . ARG A 1 276 ? -22.125 17.609 12.578 1 94.25 276 ARG A C 1
ATOM 2062 O O . ARG A 1 276 ? -22.906 18.234 13.289 1 94.25 276 ARG A O 1
ATOM 2069 N N . ARG A 1 277 ? -22.234 16.391 12.25 1 95.5 277 ARG A N 1
ATOM 2070 C CA . ARG A 1 277 ? -23.359 15.609 12.75 1 95.5 277 ARG A CA 1
ATOM 2071 C C . ARG A 1 277 ? -23.312 15.492 14.266 1 95.5 277 ARG A C 1
ATOM 2073 O O . ARG A 1 277 ? -24.344 15.625 14.938 1 95.5 277 ARG A O 1
ATOM 2080 N N . TRP A 1 278 ? -22.172 15.211 14.789 1 97.06 278 TRP A N 1
ATOM 2081 C CA . TRP A 1 278 ? -22 15.109 16.234 1 97.06 278 TRP A CA 1
ATOM 2082 C C . TRP A 1 278 ? -22.328 16.438 16.922 1 97.06 278 TRP A C 1
ATOM 2084 O O . TRP A 1 278 ? -23.078 16.469 17.891 1 97.06 278 TRP A O 1
ATOM 2094 N N . ASN A 1 279 ? -21.844 17.516 16.375 1 94.69 279 ASN A N 1
ATOM 2095 C CA . ASN A 1 279 ? -22.031 18.844 16.969 1 94.69 279 ASN A CA 1
ATOM 2096 C C . ASN A 1 279 ? -23.5 19.25 16.984 1 94.69 279 ASN A C 1
ATOM 2098 O O . ASN A 1 279 ? -23.938 19.953 17.891 1 94.69 279 ASN A O 1
ATOM 2102 N N . ALA A 1 280 ? -24.188 18.797 16.078 1 95.62 280 ALA A N 1
ATOM 2103 C CA . ALA A 1 280 ? -25.594 19.156 15.953 1 95.62 280 ALA A CA 1
ATOM 2104 C C . ALA A 1 280 ? -26.453 18.406 16.969 1 95.62 280 ALA A C 1
ATOM 2106 O O . ALA A 1 280 ? -27.469 18.922 17.438 1 95.62 280 ALA A O 1
ATOM 2107 N N . ASN A 1 281 ? -26.078 17.141 17.266 1 95 281 ASN A N 1
ATOM 2108 C CA . ASN A 1 281 ? -26.953 16.312 18.078 1 95 281 ASN A CA 1
ATOM 2109 C C . ASN A 1 281 ? -26.172 15.328 18.938 1 95 281 ASN A C 1
ATOM 2111 O O . ASN A 1 28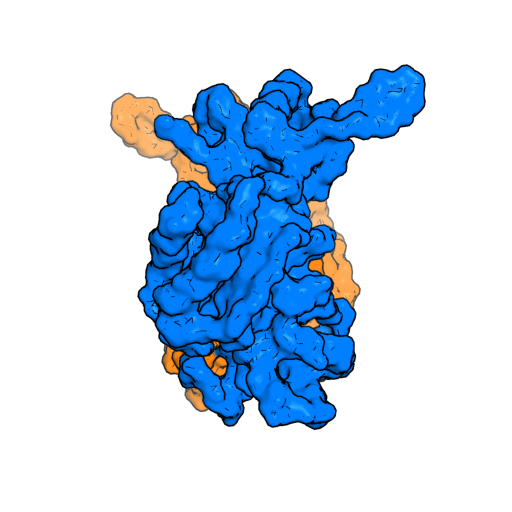1 ? -26.469 14.125 18.922 1 95 281 ASN A O 1
ATOM 2115 N N . ALA A 1 282 ? -25.203 15.836 19.672 1 96.88 282 ALA A N 1
ATOM 2116 C CA . ALA A 1 282 ? -24.406 14.953 20.516 1 96.88 282 ALA A CA 1
ATOM 2117 C C . ALA A 1 282 ? -25.266 14.211 21.516 1 96.88 282 ALA A C 1
ATOM 2119 O O . ALA A 1 282 ? -26.094 14.82 22.203 1 96.88 282 ALA A O 1
ATOM 2120 N N . SER A 1 283 ? -25.203 12.945 21.516 1 97.81 283 SER A N 1
ATOM 2121 C CA . SER A 1 283 ? -25.953 12.078 22.422 1 97.81 283 SER A CA 1
ATOM 2122 C C . SER A 1 283 ? -25.297 10.711 22.562 1 97.81 283 SER A C 1
ATOM 2124 O O . SER A 1 283 ? -24.438 10.352 21.75 1 97.81 283 SER A O 1
ATOM 2126 N N . LYS A 1 284 ? -25.672 10.023 23.547 1 97.38 284 LYS A N 1
ATOM 2127 C CA . LYS A 1 284 ? -25.172 8.672 23.734 1 97.38 284 LYS A CA 1
ATOM 2128 C C . LYS A 1 284 ? -25.594 7.75 22.609 1 97.38 284 LYS A C 1
ATOM 2130 O O . LYS A 1 284 ? -24.844 6.867 22.188 1 97.38 284 LYS A O 1
ATOM 2135 N N . GLU A 1 285 ? -26.828 7.969 22.203 1 97.88 285 GLU A N 1
ATOM 2136 C CA . GLU A 1 285 ? -27.359 7.176 21.094 1 97.88 285 GLU A CA 1
ATOM 2137 C C . GLU A 1 285 ? -26.562 7.422 19.812 1 97.88 285 GLU A C 1
ATOM 2139 O O . GLU A 1 285 ? -26.25 6.48 19.078 1 97.88 285 GLU A O 1
ATOM 2144 N N . LEU A 1 286 ? -26.312 8.672 19.609 1 98.25 286 LEU A N 1
ATOM 2145 C CA . LEU A 1 286 ? -25.531 9.016 18.406 1 98.25 286 LEU A CA 1
ATOM 2146 C C . LEU A 1 286 ? -24.125 8.461 18.5 1 98.25 286 LEU A C 1
ATOM 2148 O O . LEU A 1 286 ? -23.578 7.973 17.5 1 98.25 286 LEU A O 1
ATOM 2152 N N . LEU A 1 287 ? -23.531 8.547 19.672 1 98.44 287 LEU A N 1
ATOM 2153 C CA . LEU A 1 287 ? -22.203 7.996 19.875 1 98.44 287 LEU A CA 1
ATOM 2154 C C . LEU A 1 287 ? -22.172 6.508 19.562 1 98.44 287 LEU A C 1
ATOM 2156 O O . LEU A 1 287 ? -21.234 6.027 18.906 1 98.44 287 LEU A O 1
ATOM 2160 N N . SER A 1 288 ? -23.156 5.836 20 1 98.31 288 SER A N 1
ATOM 2161 C CA . SER A 1 288 ? -23.266 4.402 19.75 1 98.31 288 SER A CA 1
ATOM 2162 C C . SER A 1 288 ? -23.391 4.117 18.25 1 98.31 288 SER A C 1
ATOM 2164 O O . SER A 1 288 ? -22.766 3.201 17.734 1 98.31 288 SER A O 1
ATOM 2166 N N . GLU A 1 289 ? -24.219 4.887 17.625 1 98 289 GLU A N 1
ATOM 2167 C CA . GLU A 1 289 ? -24.375 4.738 16.172 1 98 289 GLU A CA 1
ATOM 2168 C C . GLU A 1 289 ? -23.062 5 15.445 1 98 289 GLU A C 1
ATOM 2170 O O . GLU A 1 289 ? -22.688 4.234 14.555 1 98 289 GLU A O 1
ATOM 2175 N N . MET A 1 290 ? -22.422 6.09 15.805 1 98.5 290 MET A N 1
ATOM 2176 C CA . MET A 1 290 ? -21.156 6.449 15.172 1 98.5 290 MET A CA 1
ATOM 2177 C C . MET A 1 290 ? -20.094 5.379 15.43 1 98.5 290 MET A C 1
ATOM 2179 O O . MET A 1 290 ? -19.312 5.043 14.539 1 98.5 290 MET A O 1
ATOM 2183 N N . GLY A 1 291 ? -20.078 4.852 16.656 1 98.69 291 GLY A N 1
ATOM 2184 C CA . GLY A 1 291 ? -19.188 3.754 16.969 1 98.69 291 GLY A CA 1
ATOM 2185 C C . GLY A 1 291 ? -19.391 2.539 16.094 1 98.69 291 GLY A C 1
ATOM 2186 O O . GLY A 1 291 ? -18.422 1.919 15.641 1 98.69 291 GLY A O 1
ATOM 2187 N N . ASP A 1 292 ? -20.625 2.213 15.82 1 98.62 292 ASP A N 1
ATOM 2188 C CA . ASP A 1 292 ? -20.969 1.065 14.984 1 98.62 292 ASP A CA 1
ATOM 2189 C C . ASP A 1 292 ? -20.5 1.271 13.547 1 98.62 292 ASP A C 1
ATOM 2191 O O . ASP A 1 292 ? -19.875 0.384 12.961 1 98.62 292 ASP A O 1
ATOM 2195 N N . LYS A 1 293 ? -20.781 2.436 13 1 98.69 293 LYS A N 1
ATOM 2196 C CA . LYS A 1 293 ? -20.406 2.738 11.625 1 98.69 293 LYS A CA 1
ATOM 2197 C C . LYS A 1 293 ? -18.891 2.824 11.484 1 98.69 293 LYS A C 1
ATOM 2199 O O . LYS A 1 293 ? -18.328 2.41 10.469 1 98.69 293 LYS A O 1
ATOM 2204 N N . LEU A 1 294 ? -18.266 3.355 12.5 1 98.88 294 LEU A N 1
ATOM 2205 C CA . LEU A 1 294 ? -16.812 3.438 12.484 1 98.88 294 LEU A CA 1
ATOM 2206 C C . LEU A 1 294 ? -16.188 2.047 12.562 1 98.88 294 LEU A C 1
ATOM 2208 O O . LEU A 1 294 ? -15.188 1.776 11.906 1 98.88 294 LEU A O 1
ATOM 2212 N N . ALA A 1 295 ? -16.75 1.164 13.352 1 98.81 295 ALA A N 1
ATOM 2213 C CA . ALA A 1 295 ? -16.281 -0.22 13.406 1 98.81 295 ALA A CA 1
ATOM 2214 C C . ALA A 1 295 ? -16.391 -0.894 12.047 1 98.81 295 ALA A C 1
ATOM 2216 O O . ALA A 1 295 ? -15.477 -1.605 11.625 1 98.81 295 ALA A O 1
ATOM 2217 N N . HIS A 1 296 ? -17.5 -0.651 11.414 1 98.69 296 HIS A N 1
ATOM 2218 C CA . HIS A 1 296 ? -17.719 -1.169 10.062 1 98.69 296 HIS A CA 1
ATOM 2219 C C . HIS A 1 296 ? -16.641 -0.664 9.109 1 98.69 296 HIS A C 1
ATOM 2221 O O . HIS A 1 296 ? -16.031 -1.45 8.383 1 98.69 296 HIS A O 1
ATOM 2227 N N . LEU A 1 297 ? -16.375 0.625 9.141 1 98.81 297 LEU A N 1
ATOM 2228 C CA . LEU A 1 297 ? -15.344 1.228 8.297 1 98.81 297 LEU A CA 1
ATOM 2229 C C . LEU A 1 297 ? -13.969 0.646 8.609 1 98.81 297 LEU A C 1
ATOM 2231 O O . LEU A 1 297 ? -13.211 0.308 7.691 1 98.81 297 LEU A O 1
ATOM 2235 N N . CYS A 1 298 ? -13.664 0.502 9.883 1 98.81 298 CYS A N 1
ATOM 2236 C CA . CYS A 1 298 ? -12.383 -0.055 10.297 1 98.81 298 CYS A CA 1
ATOM 2237 C C . CYS A 1 298 ? -12.219 -1.484 9.789 1 98.81 298 CYS A C 1
ATOM 2239 O O . CYS A 1 298 ? -11.133 -1.873 9.359 1 98.81 298 CYS A O 1
ATOM 2241 N N . ALA A 1 299 ? -13.266 -2.221 9.844 1 98.56 299 ALA A N 1
ATOM 2242 C CA . ALA A 1 299 ? -13.219 -3.6 9.367 1 98.56 299 ALA A CA 1
ATOM 2243 C C . ALA A 1 299 ? -12.891 -3.654 7.875 1 98.56 299 ALA A C 1
ATOM 2245 O O . ALA A 1 299 ? -12.141 -4.527 7.43 1 98.56 299 ALA A O 1
ATOM 2246 N N . ILE A 1 300 ? -13.438 -2.74 7.113 1 98.69 300 ILE A N 1
ATOM 2247 C CA . ILE A 1 300 ? -13.172 -2.646 5.684 1 98.69 300 ILE A CA 1
ATOM 2248 C C . ILE A 1 300 ? -11.688 -2.34 5.457 1 98.69 300 ILE A C 1
ATOM 2250 O O . ILE A 1 300 ? -11.031 -2.994 4.645 1 98.69 300 ILE A O 1
ATOM 2254 N N . VAL A 1 301 ? -11.172 -1.41 6.211 1 98.81 301 VAL A N 1
ATOM 2255 C CA . VAL A 1 301 ? -9.773 -1.01 6.102 1 98.81 301 VAL A CA 1
ATOM 2256 C C . VAL A 1 301 ? -8.867 -2.178 6.488 1 98.81 301 VAL A C 1
ATOM 2258 O O . VAL A 1 301 ? -7.895 -2.475 5.793 1 98.81 301 VAL A O 1
ATOM 2261 N N . LEU A 1 302 ? -9.211 -2.863 7.531 1 98.44 302 LEU A N 1
ATOM 2262 C CA . LEU A 1 302 ? -8.422 -4 8 1 98.44 302 LEU A CA 1
ATOM 2263 C C . LEU A 1 302 ? -8.406 -5.113 6.961 1 98.44 302 LEU A C 1
ATOM 2265 O O . LEU A 1 302 ? -7.352 -5.68 6.664 1 98.44 302 LEU A O 1
ATOM 2269 N N . SER A 1 303 ? -9.523 -5.375 6.383 1 97.5 303 SER A N 1
ATOM 2270 C CA . SER A 1 303 ? -9.625 -6.445 5.398 1 97.5 303 SER A CA 1
ATOM 2271 C C . SER A 1 303 ? -8.875 -6.094 4.117 1 97.5 303 SER A C 1
ATOM 2273 O O . SER A 1 303 ? -8.305 -6.973 3.465 1 97.5 303 SER A O 1
ATOM 2275 N N . THR A 1 304 ? -8.891 -4.871 3.775 1 98.38 304 THR A N 1
ATOM 2276 C CA . THR A 1 304 ? -8.281 -4.422 2.527 1 98.38 304 THR A CA 1
ATOM 2277 C C . TH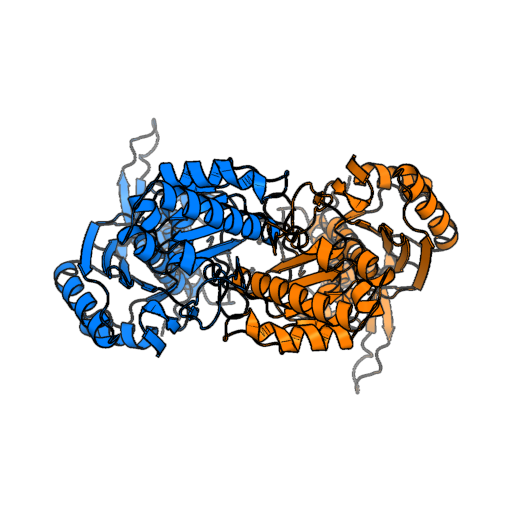R A 1 304 ? -6.77 -4.293 2.676 1 98.38 304 THR A C 1
ATOM 2279 O O . THR A 1 304 ? -6.012 -4.742 1.811 1 98.38 304 THR A O 1
ATOM 2282 N N . LEU A 1 305 ? -6.32 -3.764 3.881 1 98.62 305 LEU A N 1
ATOM 2283 C CA . LEU A 1 305 ? -4.938 -3.301 3.941 1 98.62 305 LEU A CA 1
ATOM 2284 C C . LEU A 1 305 ? -4.164 -4.039 5.031 1 98.62 305 LEU A C 1
ATOM 2286 O O . LEU A 1 305 ? -2.932 -4.012 5.051 1 98.62 305 LEU A O 1
ATOM 2290 N N . ASP A 1 306 ? -4.797 -4.578 6.004 1 98 306 ASP A N 1
ATOM 2291 C CA . ASP A 1 306 ? -4.141 -5.242 7.129 1 98 306 ASP A CA 1
ATOM 2292 C C . ASP A 1 306 ? -3.035 -4.367 7.715 1 98 306 ASP A C 1
ATOM 2294 O O . ASP A 1 306 ? -1.885 -4.797 7.816 1 98 306 ASP A O 1
ATOM 2298 N N . PRO A 1 307 ? -3.365 -3.135 8.102 1 98.38 307 PRO A N 1
ATOM 2299 C CA . PRO A 1 307 ? -2.355 -2.311 8.773 1 98.38 307 PRO A CA 1
ATOM 2300 C C . PRO A 1 307 ? -2.045 -2.795 10.188 1 98.38 307 PRO A C 1
ATOM 2302 O O . PRO A 1 307 ? -2.826 -3.555 10.766 1 98.38 307 PRO A O 1
ATOM 2305 N N . ASN A 1 308 ? -0.863 -2.389 10.695 1 98.25 308 ASN A N 1
ATOM 2306 C CA . ASN A 1 308 ? -0.596 -2.641 12.109 1 98.25 308 ASN A CA 1
ATOM 2307 C C . ASN A 1 308 ? -1.621 -1.953 13.008 1 98.25 308 ASN A C 1
ATOM 2309 O O . ASN A 1 308 ? -2.111 -2.549 13.969 1 98.25 308 ASN A O 1
ATOM 2313 N N . LEU A 1 309 ? -1.91 -0.698 12.609 1 98.19 309 LEU A N 1
ATOM 2314 C CA . LEU A 1 309 ? -2.807 0.112 13.422 1 98.19 309 LEU A CA 1
ATOM 2315 C C . LEU A 1 309 ? -3.703 0.982 12.547 1 98.19 309 LEU A C 1
ATOM 2317 O O . LEU A 1 309 ? -3.311 1.376 11.453 1 98.19 309 LEU A O 1
ATOM 2321 N N . ILE A 1 310 ? -4.863 1.179 13.023 1 98.69 310 ILE A N 1
ATOM 2322 C CA . ILE A 1 310 ? -5.727 2.273 12.594 1 98.69 310 ILE A CA 1
ATOM 2323 C C . ILE A 1 310 ? -5.73 3.375 13.656 1 98.69 310 ILE A C 1
ATOM 2325 O O . ILE A 1 310 ? -6.094 3.135 14.805 1 98.69 310 ILE A O 1
ATOM 2329 N N . VAL A 1 311 ? -5.312 4.551 13.258 1 98.5 311 VAL A N 1
ATOM 2330 C CA . VAL A 1 311 ? -5.18 5.664 14.195 1 98.5 311 VAL A CA 1
ATOM 2331 C C . VAL A 1 311 ? -6.312 6.664 13.977 1 98.5 311 VAL A C 1
ATOM 2333 O O . VAL A 1 311 ? -6.5 7.164 12.867 1 98.5 311 VAL A O 1
ATOM 2336 N N . LEU A 1 312 ? -7.059 6.953 15.008 1 98.5 312 LEU A N 1
ATOM 2337 C CA . LEU A 1 312 ? -8.188 7.875 14.93 1 98.5 312 LEU A CA 1
ATOM 2338 C C . LEU A 1 312 ? -7.77 9.281 15.359 1 98.5 312 LEU A C 1
ATOM 2340 O O . LEU A 1 312 ? -7.145 9.453 16.406 1 98.5 312 LEU A O 1
ATOM 2344 N N . GLY A 1 313 ? -8.086 10.234 14.508 1 97.81 313 GLY A N 1
ATOM 2345 C CA . GLY A 1 313 ? -7.852 11.633 14.828 1 97.81 313 GLY A CA 1
ATOM 2346 C C . GLY A 1 313 ? -8.922 12.555 14.273 1 97.81 313 GLY A C 1
ATOM 2347 O O . GLY A 1 313 ? -9.969 12.094 13.82 1 97.81 313 GLY A O 1
ATOM 2348 N N . GLY A 1 314 ? -8.703 13.859 14.438 1 96.25 314 GLY A N 1
ATOM 2349 C CA . GLY A 1 314 ? -9.641 14.867 13.977 1 96.25 314 GLY A CA 1
ATOM 2350 C C . GLY A 1 314 ? -10.516 15.422 15.086 1 96.25 314 GLY A C 1
ATOM 2351 O O . GLY A 1 314 ? -10.414 14.992 16.234 1 96.25 314 GLY A O 1
ATOM 2352 N N . PRO A 1 315 ? -11.336 16.359 14.719 1 95.56 315 PRO A N 1
ATOM 2353 C CA . PRO A 1 315 ? -12.133 17.062 15.727 1 95.56 315 PRO A CA 1
ATOM 2354 C C . PRO A 1 315 ? -13.156 16.172 16.406 1 95.56 315 PRO A C 1
ATOM 2356 O O . PRO A 1 315 ? -13.477 16.359 17.578 1 95.56 315 PRO A O 1
ATOM 2359 N N . LEU A 1 316 ? -13.719 15.203 15.719 1 96.94 316 LEU A N 1
ATOM 2360 C CA . LEU A 1 316 ? -14.656 14.281 16.344 1 96.94 316 LEU A CA 1
ATOM 2361 C C . LEU A 1 316 ? -14 13.523 17.5 1 96.94 316 LEU A C 1
ATOM 2363 O O . LEU A 1 316 ? -14.586 13.375 18.562 1 96.94 316 LEU A O 1
ATOM 2367 N N . VAL A 1 317 ? -12.82 13.07 17.234 1 96.56 317 VAL A N 1
ATOM 2368 C CA . VAL A 1 317 ? -12.062 12.359 18.266 1 96.56 317 VAL A CA 1
ATOM 2369 C C . VAL A 1 317 ? -11.711 13.32 19.406 1 96.56 317 VAL A C 1
ATOM 2371 O O . VAL A 1 317 ? -11.734 12.938 20.578 1 96.56 317 VAL A O 1
ATOM 2374 N N . GLY A 1 318 ? -11.422 14.516 19.016 1 94.31 318 GLY A N 1
ATOM 2375 C CA . GLY A 1 318 ? -11.188 15.516 20.047 1 94.31 318 GLY A CA 1
ATOM 2376 C C . GLY A 1 318 ? -12.375 15.703 20.969 1 94.31 318 GLY A C 1
ATOM 2377 O O . GLY A 1 318 ? -12.195 15.906 22.172 1 94.31 318 GLY A O 1
ATOM 2378 N N . ALA A 1 319 ? -13.492 15.555 20.484 1 95.06 319 ALA A N 1
ATOM 2379 C CA . ALA A 1 319 ? -14.719 15.828 21.219 1 95.06 319 ALA A CA 1
ATOM 2380 C C . ALA A 1 319 ? -15.172 14.586 22 1 95.06 319 ALA A C 1
ATOM 2382 O O . ALA A 1 319 ? -15.789 14.703 23.062 1 95.06 319 ALA A O 1
ATOM 2383 N N . THR A 1 320 ? -14.883 13.445 21.484 1 96.12 320 THR A N 1
ATOM 2384 C CA . THR A 1 320 ? -15.477 12.234 22.031 1 96.12 320 THR A CA 1
ATOM 2385 C C . THR A 1 320 ? -14.414 11.383 22.719 1 96.12 320 THR A C 1
ATOM 2387 O O . THR A 1 320 ? -14.719 10.609 23.625 1 96.12 320 THR A O 1
ATOM 2390 N N . GLY A 1 321 ? -13.172 11.43 22.172 1 94.56 321 GLY A N 1
ATOM 2391 C CA . GLY A 1 321 ? -12.016 10.789 22.781 1 94.56 321 GLY A CA 1
ATOM 2392 C C . GLY A 1 321 ? -12.203 9.305 23 1 94.56 321 GLY A C 1
ATOM 2393 O O . GLY A 1 321 ? -12.602 8.578 22.094 1 94.56 321 GLY A O 1
ATOM 2394 N N . GLU A 1 322 ? -11.953 8.867 24.281 1 97.31 322 GLU A N 1
ATOM 2395 C CA . GLU A 1 322 ? -11.922 7.469 24.688 1 97.31 322 GLU A CA 1
ATOM 2396 C C . GLU A 1 322 ? -13.305 6.832 24.594 1 97.31 322 GLU A C 1
ATOM 2398 O O . GLU A 1 322 ? -13.422 5.621 24.406 1 97.31 322 GLU A O 1
ATOM 2403 N N . GLU A 1 323 ? -14.305 7.617 24.672 1 98.25 323 GLU A N 1
ATOM 2404 C CA . GLU A 1 323 ? -15.648 7.059 24.594 1 98.25 323 GLU A CA 1
ATOM 2405 C C . GLU A 1 323 ? -15.922 6.492 23.203 1 98.25 323 GLU A C 1
ATOM 2407 O O . GLU A 1 323 ? -16.469 5.391 23.062 1 98.25 323 GLU A O 1
ATOM 2412 N N . LEU A 1 324 ? -15.57 7.238 22.219 1 98.38 324 LEU A N 1
ATOM 2413 C CA . LEU A 1 324 ? -15.734 6.75 20.859 1 98.38 324 LEU A CA 1
ATOM 2414 C C . LEU A 1 324 ? -14.867 5.523 20.609 1 98.38 324 LEU A C 1
ATOM 2416 O O . LEU A 1 324 ? -15.305 4.559 19.984 1 98.38 324 LEU A O 1
ATOM 2420 N N . LEU A 1 325 ? -13.641 5.586 21.125 1 98.69 325 LEU A N 1
ATOM 2421 C CA . LEU A 1 325 ? -12.727 4.461 20.984 1 98.69 325 LEU A CA 1
ATOM 2422 C C . LEU A 1 325 ? -13.328 3.191 21.578 1 98.69 325 LEU A C 1
ATOM 2424 O O . LEU A 1 325 ? -13.273 2.123 20.969 1 98.69 325 LEU A O 1
ATOM 2428 N N . ARG A 1 326 ? -13.867 3.295 22.719 1 98.69 326 ARG A N 1
ATOM 2429 C CA . ARG A 1 326 ? -14.492 2.154 23.375 1 98.69 326 ARG A CA 1
ATOM 2430 C C . ARG A 1 326 ? -15.641 1.595 22.547 1 98.69 326 ARG A C 1
ATOM 2432 O O . ARG A 1 326 ? -15.766 0.378 22.391 1 98.69 326 ARG A O 1
ATOM 2439 N N . GLU A 1 327 ? -16.469 2.482 22.031 1 98.69 327 GLU A N 1
ATOM 2440 C CA . GLU A 1 327 ? -17.594 2.061 21.203 1 98.69 327 GLU A CA 1
ATOM 2441 C C . GLU A 1 327 ? -17.109 1.286 19.969 1 98.69 327 GLU A C 1
ATOM 2443 O O . GLU A 1 327 ? -17.672 0.24 19.641 1 98.69 327 GLU A O 1
ATOM 2448 N N . VAL A 1 328 ? -16.094 1.755 19.344 1 98.75 328 VAL A N 1
ATOM 2449 C CA . VAL A 1 328 ? -15.594 1.131 18.141 1 98.75 328 VAL A CA 1
ATOM 2450 C C . VAL A 1 328 ? -14.977 -0.225 18.469 1 98.75 328 VAL A C 1
ATOM 2452 O O . VAL A 1 328 ? -15.242 -1.22 17.797 1 98.75 328 VAL A O 1
ATOM 2455 N N . ARG A 1 329 ? -14.156 -0.251 19.484 1 98.81 329 ARG A N 1
ATOM 2456 C CA . ARG A 1 329 ? -13.461 -1.479 19.875 1 98.81 329 ARG A CA 1
ATOM 2457 C C . ARG A 1 329 ? -14.453 -2.566 20.266 1 98.81 329 ARG A C 1
ATOM 2459 O O . ARG A 1 329 ? -14.273 -3.736 19.922 1 98.81 329 ARG A O 1
ATOM 2466 N N . GLN A 1 330 ? -15.453 -2.174 20.938 1 98.56 330 GLN A N 1
ATOM 2467 C CA . GLN A 1 330 ? -16.469 -3.121 21.375 1 98.56 330 GLN A CA 1
ATOM 2468 C C . GLN A 1 330 ? -17.219 -3.717 20.188 1 98.56 330 GLN A C 1
ATOM 2470 O O . GLN A 1 330 ? -17.625 -4.879 20.219 1 98.56 330 GLN A O 1
ATOM 2475 N N . ARG A 1 331 ? -17.375 -3.021 19.141 1 98.44 331 ARG A N 1
ATOM 2476 C CA . ARG A 1 331 ? -18.234 -3.416 18.031 1 98.44 331 ARG A CA 1
ATOM 2477 C C . ARG A 1 331 ? -17.422 -3.975 16.875 1 98.44 331 ARG A C 1
ATOM 2479 O O . ARG A 1 331 ? -17.953 -4.625 15.984 1 98.44 331 ARG A O 1
ATOM 2486 N N . LEU A 1 332 ? -16.125 -3.76 16.859 1 98.56 332 LEU A N 1
ATOM 2487 C CA . LEU A 1 332 ? -15.258 -4.16 15.766 1 98.56 332 LEU A CA 1
ATOM 2488 C C . LEU A 1 332 ? -15.383 -5.652 15.484 1 98.56 332 LEU A C 1
ATOM 2490 O O . LEU A 1 332 ? -15.453 -6.07 14.328 1 98.56 332 LEU A O 1
ATOM 2494 N N . PRO A 1 333 ? -15.5 -6.516 16.516 1 97.44 333 PRO A N 1
ATOM 2495 C CA . PRO A 1 333 ? -15.578 -7.961 16.266 1 97.44 333 PRO A CA 1
ATOM 2496 C C . PRO A 1 333 ? -16.812 -8.359 15.469 1 97.44 333 PRO A C 1
ATOM 2498 O O . PRO A 1 333 ? -16.859 -9.445 14.883 1 97.44 333 PRO A O 1
ATOM 2501 N N . LYS A 1 334 ? -17.812 -7.531 15.469 1 96.81 334 LYS A N 1
ATOM 2502 C CA . LYS A 1 334 ? -19.016 -7.793 14.68 1 96.81 334 LYS A CA 1
ATOM 2503 C C . LYS A 1 334 ? -18.719 -7.781 13.188 1 96.81 334 LYS A C 1
ATOM 2505 O O . LYS A 1 334 ? -19.344 -8.508 12.414 1 96.81 334 LYS A O 1
ATOM 2510 N N . TYR A 1 335 ? -17.75 -7.004 12.797 1 97.5 335 TYR A N 1
ATOM 2511 C CA . TYR A 1 335 ? -17.547 -6.734 11.383 1 97.5 335 TYR A CA 1
ATOM 2512 C C . TYR A 1 335 ? -16.219 -7.324 10.898 1 97.5 335 TYR A C 1
ATOM 2514 O O . TYR A 1 335 ? -16.125 -7.801 9.766 1 97.5 335 TYR A O 1
ATOM 2522 N N . ALA A 1 336 ? -15.18 -7.293 11.742 1 96.75 336 ALA A N 1
ATOM 2523 C CA . ALA A 1 336 ? -13.812 -7.621 11.328 1 96.75 336 ALA A CA 1
ATOM 2524 C C . ALA A 1 336 ? -13.562 -9.125 11.406 1 96.75 336 ALA A C 1
ATOM 2526 O O . ALA A 1 336 ? -14.141 -9.812 12.258 1 96.75 336 ALA A O 1
ATOM 2527 N N . LEU A 1 337 ? -12.711 -9.609 10.5 1 93.25 337 LEU A N 1
ATOM 2528 C CA . LEU A 1 337 ? -12.242 -10.992 10.602 1 93.25 337 LEU A CA 1
ATOM 2529 C C . LEU A 1 337 ? -11.617 -11.25 11.969 1 93.25 337 LEU A C 1
ATOM 2531 O O . LEU A 1 337 ? -11.047 -10.352 12.578 1 93.25 337 LEU A O 1
ATOM 2535 N N . ARG A 1 338 ? -11.641 -12.469 12.352 1 91.69 338 ARG A N 1
ATOM 2536 C CA . ARG A 1 338 ? -11.211 -12.859 13.695 1 91.69 338 ARG A CA 1
ATOM 2537 C C . ARG A 1 338 ? -9.711 -12.664 13.867 1 91.69 338 ARG A C 1
ATOM 2539 O O . ARG A 1 338 ? -9.211 -12.586 14.992 1 91.69 338 ARG A O 1
ATOM 2546 N N . VAL A 1 339 ? -8.977 -12.602 12.836 1 91.44 339 VAL A N 1
ATOM 2547 C CA . VAL A 1 339 ? -7.531 -12.453 12.922 1 91.44 339 VAL A CA 1
ATOM 2548 C C . VAL A 1 339 ? -7.18 -11.047 13.398 1 91.44 339 VAL A C 1
ATOM 2550 O O . VAL A 1 339 ? -6.043 -10.789 13.805 1 91.44 339 VAL A O 1
ATOM 2553 N N . HIS A 1 340 ? -8.156 -10.141 13.32 1 94.81 340 HIS A N 1
ATOM 2554 C CA . HIS A 1 340 ? -7.934 -8.766 13.758 1 94.81 340 HIS A CA 1
ATOM 2555 C C . HIS A 1 340 ? -8.391 -8.562 15.195 1 94.81 340 HIS A C 1
ATOM 2557 O O . HIS A 1 340 ? -9.234 -9.312 15.695 1 94.81 340 HIS A O 1
ATOM 2563 N N . SER A 1 341 ? -7.773 -7.535 15.828 1 96.88 341 SER A N 1
ATOM 2564 C CA . SER A 1 341 ? -8.062 -7.238 17.234 1 96.88 341 SER A CA 1
ATOM 2565 C C . SER A 1 341 ? -8.531 -5.797 17.406 1 96.88 341 SER A C 1
ATOM 2567 O O . SER A 1 341 ? -8.039 -4.895 16.719 1 96.88 341 SER A O 1
ATOM 2569 N N . PRO A 1 342 ? -9.484 -5.621 18.344 1 98.38 342 PRO A N 1
ATOM 2570 C CA . PRO A 1 342 ? -9.906 -4.254 18.656 1 98.38 342 PRO A CA 1
ATOM 2571 C C . PRO A 1 342 ? -8.742 -3.346 19.047 1 98.38 342 PRO A C 1
ATOM 2573 O O . PRO A 1 342 ? -8.797 -2.133 18.828 1 98.38 342 PRO A O 1
ATOM 2576 N N . GLU A 1 343 ? -7.648 -3.895 19.547 1 97.94 343 GLU A N 1
ATOM 2577 C CA . GLU A 1 343 ? -6.496 -3.133 20.016 1 97.94 343 GLU A CA 1
ATOM 2578 C C . GLU A 1 343 ? -5.723 -2.52 18.859 1 97.94 343 GLU A C 1
ATOM 2580 O O . GLU A 1 343 ? -4.859 -1.664 19.062 1 97.94 343 GLU A O 1
ATOM 2585 N N . GLN A 1 344 ? -6.055 -2.879 17.656 1 98.19 344 GLN A N 1
ATOM 2586 C CA . GLN A 1 344 ? -5.43 -2.289 16.469 1 98.19 344 GLN A CA 1
ATOM 2587 C C . GLN A 1 344 ? -5.945 -0.874 16.234 1 98.19 344 GLN A C 1
ATOM 2589 O O . GLN A 1 344 ? -5.363 -0.126 15.438 1 98.19 344 GLN A O 1
ATOM 2594 N N . VAL A 1 345 ? -7.074 -0.526 16.844 1 98.75 345 VAL A N 1
ATOM 2595 C CA . VAL A 1 345 ? -7.605 0.828 16.734 1 98.75 345 VAL A CA 1
ATOM 2596 C C . VAL A 1 345 ? -7.125 1.674 17.906 1 98.75 345 VAL A C 1
ATOM 2598 O O . VAL A 1 345 ? -7.344 1.314 19.062 1 98.75 345 VAL A O 1
ATOM 2601 N N . VAL A 1 346 ? -6.43 2.77 17.609 1 98.19 346 VAL A N 1
ATOM 2602 C CA . VAL A 1 346 ? -5.871 3.6 18.672 1 98.19 346 VAL A CA 1
ATOM 2603 C C . VAL A 1 346 ? -6.168 5.07 18.391 1 98.19 346 VAL A C 1
ATOM 2605 O O . VAL A 1 346 ? -6.594 5.422 17.281 1 98.19 346 VAL A O 1
ATOM 2608 N N . LEU A 1 347 ? -5.98 5.926 19.391 1 97.88 347 LEU A N 1
ATOM 2609 C CA . LEU A 1 347 ? -6.145 7.367 19.234 1 97.88 347 LEU A CA 1
ATOM 2610 C C . LEU A 1 347 ? -4.832 8.016 18.797 1 97.88 347 LEU A C 1
ATOM 2612 O O . LEU A 1 347 ? -3.756 7.594 19.234 1 97.88 347 LEU A O 1
ATOM 2616 N N . SER A 1 348 ? -4.945 8.984 17.953 1 96.75 348 SER A N 1
ATOM 2617 C CA . SER A 1 348 ? -3.779 9.789 17.625 1 96.75 348 SER A CA 1
ATOM 2618 C C . SER A 1 348 ? -3.207 10.477 18.859 1 96.75 348 SER A C 1
ATOM 2620 O O . SER A 1 348 ? -3.957 11.016 19.672 1 96.75 348 SER A O 1
ATOM 2622 N N . PRO A 1 349 ? -1.896 10.492 18.953 1 94.75 349 PRO A N 1
ATOM 2623 C CA . PRO A 1 349 ? -1.303 11.242 20.062 1 94.75 349 PRO A CA 1
ATOM 2624 C C . PRO A 1 349 ? -1.334 12.75 19.844 1 94.75 349 PRO A C 1
ATOM 2626 O O . PRO A 1 349 ? -1.049 13.516 20.781 1 94.75 349 PRO A O 1
ATOM 2629 N N . PHE A 1 350 ? -1.699 13.227 18.656 1 94.56 350 PHE A N 1
ATOM 2630 C CA . PHE A 1 350 ? -1.597 14.648 18.328 1 94.56 350 PHE A CA 1
ATOM 2631 C C . PHE A 1 350 ? -2.973 15.305 18.328 1 94.56 350 PHE A C 1
ATOM 2633 O O . PHE A 1 350 ? -3.086 16.516 18.156 1 94.56 350 PHE A O 1
ATOM 2640 N N . GLY A 1 351 ? -3.994 14.508 18.438 1 88.69 351 GLY A N 1
ATOM 2641 C CA . GLY A 1 351 ? -5.344 15.039 18.516 1 88.69 351 GLY A CA 1
ATOM 2642 C C . GLY A 1 351 ? -5.691 15.945 17.359 1 88.69 351 GLY A C 1
ATOM 2643 O O . GLY A 1 351 ? -5.477 15.586 16.203 1 88.69 351 GLY A O 1
ATOM 2644 N N . ARG A 1 352 ? -6.211 17.156 17.719 1 91.06 352 ARG A N 1
ATOM 2645 C CA . ARG A 1 352 ? -6.695 18.094 16.719 1 91.06 352 ARG A CA 1
ATOM 2646 C C . ARG A 1 352 ? -5.539 18.75 15.969 1 91.06 352 ARG A C 1
ATOM 2648 O O . ARG A 1 352 ? -5.73 19.312 14.898 1 91.06 352 ARG A O 1
ATOM 2655 N N . GLU A 1 353 ? -4.344 18.609 16.438 1 95.5 353 GLU A N 1
ATOM 2656 C CA . GLU A 1 353 ? -3.201 19.297 15.844 1 95.5 353 GLU A CA 1
ATOM 2657 C C . GLU A 1 353 ? -2.492 18.422 14.82 1 95.5 353 GLU A C 1
ATOM 2659 O O . GLU A 1 353 ? -1.507 18.828 14.211 1 95.5 353 GLU A O 1
ATOM 2664 N N . ALA A 1 354 ? -2.992 17.25 14.578 1 97 354 ALA A N 1
ATOM 2665 C CA . ALA A 1 354 ? -2.281 16.25 13.797 1 97 354 ALA A CA 1
ATOM 2666 C C . ALA A 1 354 ? -1.967 16.766 12.398 1 97 354 ALA A C 1
ATOM 2668 O O . ALA A 1 354 ? -0.825 16.688 11.938 1 97 354 ALA A O 1
ATOM 2669 N N . ALA A 1 355 ? -2.939 17.328 11.758 1 98.06 355 ALA A N 1
ATOM 2670 C CA . ALA A 1 355 ? -2.75 17.797 10.383 1 98.06 355 ALA A CA 1
ATOM 2671 C C . ALA A 1 355 ? -1.765 18.969 10.336 1 98.06 355 ALA A C 1
ATOM 2673 O O . ALA A 1 355 ? -0.882 19 9.477 1 98.06 355 ALA A O 1
ATOM 2674 N N . LEU A 1 356 ? -1.885 19.875 11.281 1 98.44 356 LEU A N 1
ATOM 2675 C CA . LEU A 1 356 ? -1.015 21.047 11.344 1 98.44 356 LEU A CA 1
ATOM 2676 C C . LEU A 1 356 ? 0.43 20.641 11.609 1 98.44 356 LEU A C 1
ATOM 2678 O O . LEU A 1 356 ? 1.344 21.078 10.906 1 98.44 356 LEU A O 1
ATOM 2682 N N . LEU A 1 357 ? 0.586 19.781 12.57 1 98.12 357 LEU A N 1
ATOM 2683 C CA . LEU A 1 357 ? 1.918 19.297 12.906 1 98.12 357 LEU A CA 1
ATOM 2684 C C . LEU A 1 357 ? 2.516 18.516 11.742 1 98.12 357 LEU A C 1
ATOM 2686 O O . LEU A 1 357 ? 3.703 18.656 11.438 1 98.12 357 LEU A O 1
ATOM 2690 N N . GLY A 1 358 ? 1.675 17.719 11.109 1 98.38 358 GLY A N 1
ATOM 2691 C CA . GLY A 1 358 ? 2.119 16.984 9.93 1 98.38 358 GLY A CA 1
ATOM 2692 C C . GLY A 1 358 ? 2.58 17.891 8.805 1 98.38 358 GLY A C 1
ATOM 2693 O O . GLY A 1 358 ? 3.582 17.625 8.148 1 98.38 358 GLY A O 1
ATOM 2694 N N . ALA A 1 359 ? 1.858 18.938 8.594 1 98.44 359 ALA A N 1
ATOM 2695 C CA . ALA A 1 359 ? 2.232 19.906 7.57 1 98.44 359 ALA A CA 1
ATOM 2696 C C . ALA A 1 359 ? 3.602 20.516 7.863 1 98.44 359 ALA A C 1
ATOM 2698 O O . ALA A 1 359 ? 4.418 20.688 6.953 1 98.44 359 ALA A O 1
ATOM 2699 N N . GLY A 1 360 ? 3.848 20.844 9.094 1 98.44 360 GLY A N 1
ATOM 2700 C CA . GLY A 1 360 ? 5.156 21.344 9.484 1 98.44 360 GLY A CA 1
ATOM 2701 C C . GLY A 1 360 ? 6.27 20.344 9.258 1 98.44 360 GLY A C 1
ATOM 2702 O O . GLY A 1 360 ? 7.344 20.703 8.766 1 98.44 360 GLY A O 1
ATOM 2703 N N . ALA A 1 361 ? 5.988 19.188 9.641 1 97.62 361 ALA A N 1
ATOM 2704 C CA . ALA A 1 361 ? 6.977 18.125 9.438 1 97.62 361 ALA A CA 1
ATOM 2705 C C . ALA A 1 361 ? 7.285 17.938 7.957 1 97.62 361 ALA A C 1
ATOM 2707 O O . ALA A 1 361 ? 8.438 17.719 7.578 1 97.62 361 ALA A O 1
ATOM 2708 N N . LEU A 1 362 ? 6.273 17.984 7.145 1 97.56 362 LEU A N 1
ATOM 2709 C CA . LEU A 1 362 ? 6.441 17.859 5.703 1 97.56 362 LEU A CA 1
ATOM 2710 C C . LEU A 1 362 ? 7.281 19.016 5.16 1 97.56 362 LEU A C 1
ATOM 2712 O O . LEU A 1 362 ? 8.109 18.828 4.273 1 97.56 362 LEU A O 1
ATOM 2716 N N . ALA A 1 363 ? 7.047 20.156 5.664 1 97.81 363 ALA A N 1
ATOM 2717 C CA . ALA A 1 363 ? 7.828 21.312 5.262 1 97.81 363 ALA A CA 1
ATOM 2718 C C . ALA A 1 363 ? 9.312 21.109 5.559 1 97.81 363 ALA A C 1
ATOM 2720 O O . ALA A 1 363 ? 10.164 21.422 4.723 1 97.81 363 ALA A O 1
ATOM 2721 N N . ALA A 1 364 ? 9.586 20.641 6.734 1 97.12 364 ALA A N 1
ATOM 2722 C CA . ALA A 1 364 ? 10.969 20.344 7.105 1 97.12 364 ALA A CA 1
ATOM 2723 C C . ALA A 1 364 ? 11.594 19.328 6.148 1 97.12 364 ALA A C 1
ATOM 2725 O O . ALA A 1 364 ? 12.727 19.516 5.695 1 97.12 364 ALA A O 1
ATOM 2726 N N . ALA A 1 365 ? 10.859 18.344 5.863 1 95.44 365 ALA A N 1
ATOM 2727 C CA . ALA A 1 365 ? 11.344 17.328 4.938 1 95.44 365 ALA A CA 1
ATOM 2728 C C . ALA A 1 365 ? 11.602 17.922 3.555 1 95.44 365 ALA A C 1
ATOM 2730 O O . ALA A 1 365 ? 12.594 17.578 2.904 1 95.44 365 ALA A O 1
ATOM 2731 N N . GLN A 1 366 ? 10.68 18.688 3.111 1 95.06 366 GLN A N 1
ATOM 2732 C CA . GLN A 1 366 ? 10.812 19.328 1.805 1 95.06 366 GLN A CA 1
ATOM 2733 C C . GLN A 1 366 ? 12.07 20.188 1.737 1 95.06 366 GLN A C 1
ATOM 2735 O O . GLN A 1 366 ? 12.758 20.219 0.715 1 95.06 366 GLN A O 1
ATOM 2740 N N . PHE A 1 367 ? 12.336 20.938 2.787 1 96.25 367 PHE A N 1
ATOM 2741 C CA . PHE A 1 367 ? 13.539 21.766 2.879 1 96.25 367 PHE A CA 1
ATOM 2742 C C . PHE A 1 367 ? 14.789 20.906 2.748 1 96.25 367 PHE A C 1
ATOM 2744 O O . PHE A 1 367 ? 15.688 21.219 1.961 1 96.25 367 PHE A O 1
ATOM 2751 N N . ILE A 1 368 ? 14.836 19.859 3.416 1 95 368 ILE A N 1
ATOM 2752 C CA . ILE A 1 368 ? 16 18.969 3.434 1 95 368 ILE A CA 1
ATOM 2753 C C . ILE A 1 368 ? 16.156 18.312 2.068 1 95 368 ILE A C 1
ATOM 2755 O O . ILE A 1 368 ? 17.281 18.203 1.556 1 95 368 ILE A O 1
ATOM 2759 N N . ASP A 1 369 ? 15.102 17.906 1.489 1 92.31 369 ASP A N 1
ATOM 2760 C CA . ASP A 1 369 ? 15.141 17.281 0.166 1 92.31 369 ASP A CA 1
ATOM 2761 C C . ASP A 1 369 ? 15.695 18.266 -0.874 1 92.31 369 ASP A C 1
ATOM 2763 O O . ASP A 1 369 ? 16.5 17.875 -1.729 1 92.31 369 ASP A O 1
ATOM 2767 N N . GLN A 1 370 ? 15.25 19.422 -0.826 1 91.69 370 GLN A N 1
ATOM 2768 C CA . GLN A 1 370 ? 15.719 20.422 -1.785 1 91.69 370 GLN A CA 1
ATOM 2769 C C . GLN A 1 370 ? 17.188 20.75 -1.564 1 91.69 370 GLN A C 1
ATOM 2771 O O . GLN A 1 370 ? 17.922 21.047 -2.516 1 91.69 370 GLN A O 1
ATOM 2776 N N . MET A 1 371 ? 17.547 20.734 -0.306 1 90.88 371 MET A N 1
ATOM 2777 C CA . MET A 1 371 ? 18.969 20.938 0.01 1 90.88 371 MET A CA 1
ATOM 2778 C C . MET A 1 371 ? 19.828 19.891 -0.688 1 90.88 371 MET A C 1
ATOM 2780 O O . MET A 1 371 ? 20.938 20.203 -1.129 1 90.88 371 MET A O 1
ATOM 2784 N N . ALA A 1 372 ? 19.344 18.719 -0.816 1 87.44 372 ALA A N 1
ATOM 2785 C CA . ALA A 1 372 ? 20.094 17.609 -1.421 1 87.44 372 ALA A CA 1
ATOM 2786 C C . ALA A 1 372 ? 20.156 17.766 -2.938 1 87.44 372 ALA A C 1
ATOM 2788 O O . ALA A 1 372 ? 21.141 17.344 -3.566 1 87.44 372 ALA A O 1
ATOM 2789 N N . PHE A 1 373 ? 19.172 18.312 -3.625 1 77.12 373 PHE A N 1
ATOM 2790 C CA . PHE A 1 373 ? 19.094 18.266 -5.082 1 77.12 373 PHE A CA 1
ATOM 2791 C C . PHE A 1 373 ? 19.266 19.656 -5.672 1 77.12 373 PHE A C 1
ATOM 2793 O O . PHE A 1 373 ? 19.391 19.812 -6.887 1 77.12 373 PHE A O 1
ATOM 2800 N N . ALA A 1 374 ? 19.094 20.766 -5.051 1 62.38 374 ALA A N 1
ATOM 2801 C CA . ALA A 1 374 ? 19.109 22.094 -5.637 1 62.38 374 ALA A CA 1
ATOM 2802 C C . ALA A 1 374 ? 20.375 22.312 -6.461 1 62.38 374 ALA A C 1
ATOM 2804 O O . ALA A 1 374 ? 21.484 21.938 -6.031 1 62.38 374 ALA A O 1
ATOM 2805 N N . GLU A 1 375 ? 20.281 22.266 -7.828 1 46.97 375 GLU A N 1
ATOM 2806 C CA . GLU A 1 375 ? 21.312 22.703 -8.758 1 46.97 375 GLU A CA 1
ATOM 2807 C C . GLU A 1 375 ? 21.828 24.094 -8.414 1 46.97 375 GLU A C 1
ATOM 2809 O O . GLU A 1 375 ? 21.031 24.984 -8.07 1 46.97 375 GLU A O 1
ATOM 2814 N N . VAL A 1 376 ? 23.031 24.391 -7.973 1 32.47 376 VAL A N 1
ATOM 2815 C CA . VAL A 1 376 ? 23.594 25.734 -8.078 1 32.47 376 VAL A CA 1
ATOM 2816 C C . VAL A 1 376 ? 23.328 26.297 -9.477 1 32.47 376 VAL A C 1
ATOM 2818 O O . VAL A 1 376 ? 23.766 25.719 -10.469 1 32.47 376 VAL A O 1
ATOM 2821 N N . VAL A 1 377 ? 22.344 27 -9.578 1 26.06 377 VAL A N 1
ATOM 2822 C CA . VAL A 1 377 ? 22.484 27.891 -10.734 1 26.06 377 VAL A CA 1
ATOM 2823 C C . VAL A 1 377 ? 23.703 28.781 -10.562 1 26.06 377 VAL A C 1
ATOM 2825 O O . VAL A 1 377 ? 23.906 29.375 -9.5 1 26.06 377 VAL A O 1
ATOM 2828 N N . MET B 1 1 ? 9.164 -7 -10.039 1 21.25 1 MET B N 1
ATOM 2829 C CA . MET B 1 1 ? 9.789 -7.086 -8.719 1 21.25 1 MET B CA 1
ATOM 2830 C C . MET B 1 1 ? 11.305 -6.922 -8.828 1 21.25 1 MET B C 1
ATOM 2832 O O . MET B 1 1 ? 12.008 -7.855 -9.219 1 21.25 1 MET B O 1
ATOM 2836 N N . ARG B 1 2 ? 11.766 -5.852 -9.336 1 29.12 2 ARG B N 1
ATOM 2837 C CA . ARG B 1 2 ? 13.203 -5.676 -9.539 1 29.12 2 ARG B CA 1
ATOM 2838 C C . ARG B 1 2 ? 13.977 -5.941 -8.258 1 29.12 2 ARG B C 1
ATOM 2840 O O . ARG B 1 2 ? 13.523 -5.582 -7.168 1 29.12 2 ARG B O 1
ATOM 2847 N N . ILE B 1 3 ? 14.727 -7.023 -8.211 1 31.86 3 ILE B N 1
ATOM 2848 C CA . ILE B 1 3 ? 15.711 -7.199 -7.148 1 31.86 3 ILE B CA 1
ATOM 2849 C C . ILE B 1 3 ? 16.375 -5.859 -6.828 1 31.86 3 ILE B C 1
ATOM 2851 O O . ILE B 1 3 ? 17.062 -5.277 -7.672 1 31.86 3 ILE B O 1
ATOM 2855 N N . SER B 1 4 ? 15.633 -5.129 -6.148 1 32.12 4 SER B N 1
ATOM 2856 C CA . SER B 1 4 ? 16.297 -3.885 -5.766 1 32.12 4 SER B CA 1
ATOM 2857 C C . SER B 1 4 ? 17.734 -4.141 -5.301 1 32.12 4 SER B C 1
ATOM 2859 O O . SER B 1 4 ? 17.984 -5.105 -4.578 1 32.12 4 SER B O 1
ATOM 2861 N N . MET B 1 5 ? 18.672 -3.764 -6 1 34.84 5 MET B N 1
ATOM 2862 C CA . MET B 1 5 ? 20.047 -3.836 -5.551 1 34.84 5 MET B CA 1
ATOM 2863 C C . MET B 1 5 ? 20.172 -3.459 -4.078 1 34.84 5 MET B C 1
ATOM 2865 O O . MET B 1 5 ? 19.516 -2.516 -3.621 1 34.84 5 MET B O 1
ATOM 2869 N N . PRO B 1 6 ? 20.516 -4.379 -3.199 1 34.09 6 PRO B N 1
ATOM 2870 C CA . PRO B 1 6 ? 20.75 -3.924 -1.824 1 34.09 6 PRO B CA 1
ATOM 2871 C C . PRO B 1 6 ? 21.422 -2.561 -1.76 1 34.09 6 PRO B C 1
ATOM 2873 O O . PRO B 1 6 ? 22.109 -2.164 -2.707 1 34.09 6 PRO B O 1
ATOM 2876 N N . ASN B 1 7 ? 20.984 -1.628 -1.037 1 32.88 7 ASN B N 1
ATOM 2877 C CA . ASN B 1 7 ? 21.797 -0.457 -0.702 1 32.88 7 ASN B CA 1
ATOM 2878 C C . ASN B 1 7 ? 23.281 -0.807 -0.593 1 32.88 7 ASN B C 1
ATOM 2880 O O . ASN B 1 7 ? 23.625 -1.925 -0.213 1 32.88 7 ASN B O 1
ATOM 2884 N N . ALA B 1 8 ? 24.234 0.012 -1.198 1 34.78 8 ALA B N 1
ATOM 2885 C CA . ALA B 1 8 ? 25.656 -0.281 -1.093 1 34.78 8 ALA B CA 1
ATOM 2886 C C . ALA B 1 8 ? 26 -0.85 0.281 1 34.78 8 ALA B C 1
ATOM 2888 O O . ALA B 1 8 ? 26.906 -1.69 0.406 1 34.78 8 ALA B O 1
ATOM 2889 N N . SER B 1 9 ? 25.281 -0.374 1.241 1 35.28 9 SER B N 1
ATOM 2890 C CA . SER B 1 9 ? 25.562 -0.849 2.592 1 35.28 9 SER B CA 1
ATOM 2891 C C . SER B 1 9 ? 25.156 -2.309 2.76 1 35.28 9 SER B C 1
ATOM 2893 O O . SER B 1 9 ? 25.547 -2.959 3.732 1 35.28 9 SER B O 1
ATOM 2895 N N . GLU B 1 10 ? 24.125 -2.701 2.025 1 37.03 10 GLU B N 1
ATOM 2896 C CA . GLU B 1 10 ? 23.688 -4.082 2.211 1 37.03 10 GLU B CA 1
ATOM 2897 C C . GLU B 1 10 ? 24.484 -5.039 1.333 1 37.03 10 GLU B C 1
ATOM 2899 O O . GLU B 1 10 ? 24.156 -6.223 1.231 1 37.03 10 GLU B O 1
ATOM 2904 N N . ILE B 1 11 ? 25.094 -4.578 0.42 1 41 11 ILE B N 1
ATOM 2905 C CA . ILE B 1 11 ? 26.031 -5.531 -0.163 1 41 11 ILE B CA 1
ATOM 2906 C C . ILE B 1 11 ? 26.953 -6.086 0.925 1 41 11 ILE B C 1
ATOM 2908 O O . ILE B 1 11 ? 27.688 -5.332 1.565 1 41 11 ILE B O 1
ATOM 2912 N N . PRO B 1 12 ? 26.562 -7.102 1.561 1 41.72 12 PRO B N 1
ATOM 2913 C CA . PRO B 1 12 ? 27.562 -7.598 2.508 1 41.72 12 PRO B CA 1
ATOM 2914 C C . PRO B 1 12 ? 29 -7.32 2.055 1 41.72 12 PRO B C 1
ATOM 2916 O O . PRO B 1 12 ? 29.281 -7.27 0.852 1 41.72 12 PRO B O 1
ATOM 2919 N N . LYS B 1 13 ? 29.75 -6.719 2.807 1 42.97 13 LYS B N 1
ATOM 2920 C CA . LYS B 1 13 ? 31.188 -6.812 2.674 1 42.97 13 LYS B CA 1
ATOM 2921 C C . LYS B 1 13 ? 31.609 -8.156 2.09 1 42.97 13 LYS B C 1
ATOM 2923 O O . LYS B 1 13 ? 32.75 -8.602 2.279 1 42.97 13 LYS B O 1
ATOM 2928 N N . GLY B 1 14 ? 30.562 -9.047 1.721 1 48.75 14 GLY B N 1
ATOM 2929 C CA . GLY B 1 14 ? 31.141 -10.336 1.388 1 48.75 14 GLY B CA 1
ATOM 2930 C C . GLY B 1 14 ? 32.094 -10.281 0.224 1 48.75 14 GLY B C 1
ATOM 2931 O O . GLY B 1 14 ? 32.125 -9.297 -0.518 1 48.75 14 GLY B O 1
ATOM 2932 N N . GLY B 1 15 ? 33.094 -11.164 0.282 1 65.88 15 GLY B N 1
ATOM 2933 C CA . GLY B 1 15 ? 34.25 -11.461 -0.57 1 65.88 15 GLY B CA 1
ATOM 2934 C C . GLY B 1 15 ? 33.875 -11.578 -2.037 1 65.88 15 GLY B C 1
ATOM 2935 O O . GLY B 1 15 ? 32.75 -11.297 -2.424 1 65.88 15 GLY B O 1
ATOM 2936 N N . THR B 1 16 ? 34.688 -11.672 -2.928 1 76.31 16 THR B N 1
ATOM 2937 C CA . THR B 1 16 ? 34.688 -11.859 -4.375 1 76.31 16 THR B CA 1
ATOM 2938 C C . THR B 1 16 ? 33.656 -12.922 -4.766 1 76.31 16 THR B C 1
ATOM 2940 O O . THR B 1 16 ? 32.938 -12.766 -5.762 1 76.31 16 THR B O 1
ATOM 2943 N N . ARG B 1 17 ? 33.344 -13.797 -3.879 1 81.62 17 ARG B N 1
ATOM 2944 C CA . ARG B 1 17 ? 32.438 -14.883 -4.176 1 81.62 17 ARG B CA 1
ATOM 2945 C C . ARG B 1 17 ? 30.984 -14.406 -4.102 1 81.62 17 ARG B C 1
ATOM 2947 O O . ARG B 1 17 ? 30.156 -14.766 -4.941 1 81.62 17 ARG B O 1
ATOM 2954 N N . GLN B 1 18 ? 30.641 -13.672 -3.127 1 85.06 18 GLN B N 1
ATOM 2955 C CA . GLN B 1 18 ? 29.281 -13.164 -2.963 1 85.06 18 GLN B CA 1
ATOM 2956 C C . GLN B 1 18 ? 28.906 -12.211 -4.102 1 85.06 18 GLN B C 1
ATOM 2958 O O . GLN B 1 18 ? 27.781 -12.227 -4.578 1 85.06 18 GLN B O 1
ATOM 2963 N N . LEU B 1 19 ? 29.766 -11.461 -4.461 1 85.44 19 LEU B N 1
ATOM 2964 C CA . LEU B 1 19 ? 29.547 -10.539 -5.57 1 85.44 19 LEU B CA 1
ATOM 2965 C C . LEU B 1 19 ? 29.234 -11.305 -6.852 1 85.44 19 LEU B C 1
ATOM 2967 O O . LEU B 1 19 ? 28.344 -10.914 -7.613 1 85.44 19 LEU B O 1
ATOM 2971 N N . ARG B 1 20 ? 30 -12.352 -7.07 1 88.5 20 ARG B N 1
ATOM 2972 C CA . ARG B 1 20 ? 29.766 -13.18 -8.25 1 88.5 20 ARG B CA 1
ATOM 2973 C C . ARG B 1 20 ? 28.375 -13.781 -8.242 1 88.5 20 ARG B C 1
ATOM 2975 O O . ARG B 1 20 ? 27.703 -13.828 -9.281 1 88.5 20 ARG B O 1
ATOM 2982 N N . ARG B 1 21 ? 27.953 -14.258 -7.109 1 90.38 21 ARG B N 1
ATOM 2983 C CA . ARG B 1 21 ? 26.609 -14.812 -6.977 1 90.38 21 ARG B CA 1
ATOM 2984 C C . ARG B 1 21 ? 25.547 -13.766 -7.281 1 90.38 21 ARG B C 1
ATOM 2986 O O . ARG B 1 21 ? 24.547 -14.055 -7.945 1 90.38 21 ARG B O 1
ATOM 2993 N N . TRP B 1 22 ? 25.797 -12.656 -6.84 1 90.19 22 TRP B N 1
ATOM 2994 C CA . TRP B 1 22 ? 24.875 -11.555 -7.094 1 90.19 22 TRP B CA 1
ATOM 2995 C C . TRP B 1 22 ? 24.812 -11.234 -8.586 1 90.19 22 TRP B C 1
ATOM 2997 O O . TRP B 1 22 ? 23.719 -11.023 -9.133 1 90.19 22 TRP B O 1
ATOM 3007 N N . HIS B 1 23 ? 25.953 -11.227 -9.172 1 91.62 23 HIS B N 1
ATOM 3008 C CA . HIS B 1 23 ? 25.984 -10.961 -10.609 1 91.62 23 HIS B CA 1
ATOM 3009 C C . HIS B 1 23 ? 25.266 -12.047 -11.391 1 91.62 23 HIS B C 1
ATOM 3011 O O . HIS B 1 23 ? 24.547 -11.758 -12.352 1 91.62 23 HIS B O 1
ATOM 3017 N N . LYS B 1 24 ? 25.438 -13.273 -10.93 1 94.38 24 LYS B N 1
ATOM 3018 C CA . LYS B 1 24 ? 24.766 -14.398 -11.57 1 94.38 24 LYS B CA 1
ATOM 3019 C C . LYS B 1 24 ? 23.25 -14.242 -11.516 1 94.38 24 LYS B C 1
ATOM 3021 O O . LYS B 1 24 ? 22.562 -14.375 -12.531 1 94.38 24 LYS B O 1
ATOM 3026 N N . ALA B 1 25 ? 22.812 -13.945 -10.344 1 94.31 25 ALA B N 1
ATOM 3027 C CA . ALA B 1 25 ? 21.375 -13.781 -10.133 1 94.31 25 ALA B CA 1
ATOM 3028 C C . ALA B 1 25 ? 20.828 -12.633 -10.977 1 94.31 25 ALA B C 1
ATOM 3030 O O . ALA B 1 25 ? 19.781 -12.766 -11.617 1 94.31 25 ALA B O 1
ATOM 3031 N N . ARG B 1 26 ? 21.484 -11.602 -11.062 1 93.38 26 ARG B N 1
ATOM 3032 C CA . ARG B 1 26 ? 21.047 -10.422 -11.789 1 93.38 26 ARG B CA 1
ATOM 3033 C C . ARG B 1 26 ? 21 -10.688 -13.289 1 93.38 26 ARG B C 1
ATOM 3035 O O . ARG B 1 26 ? 20.047 -10.281 -13.969 1 93.38 26 ARG B O 1
ATOM 3042 N N . ILE B 1 27 ? 22.062 -11.281 -13.758 1 95.06 27 ILE B N 1
ATOM 3043 C CA . ILE B 1 27 ? 22.141 -11.578 -15.18 1 95.06 27 ILE B CA 1
ATOM 3044 C C . ILE B 1 27 ? 21.016 -12.539 -15.57 1 95.06 27 ILE B C 1
ATOM 3046 O O . ILE B 1 27 ? 20.312 -12.312 -16.562 1 95.06 27 ILE B O 1
ATOM 3050 N N . LEU B 1 28 ? 20.844 -13.562 -14.766 1 94.81 28 LEU B N 1
ATOM 3051 C CA . LEU B 1 28 ? 19.797 -14.539 -15.047 1 94.81 28 LEU B CA 1
ATOM 3052 C C . LEU B 1 28 ? 18.422 -13.883 -15.008 1 94.81 28 LEU B C 1
ATOM 3054 O O . LEU B 1 28 ? 17.578 -14.141 -15.875 1 94.81 28 LEU B O 1
ATOM 3058 N N . ASP B 1 29 ? 18.188 -13.086 -14.031 1 94.06 29 ASP B N 1
ATOM 3059 C CA . ASP B 1 29 ? 16.906 -12.406 -13.875 1 94.06 29 ASP B CA 1
ATOM 3060 C C . ASP B 1 29 ? 16.641 -11.477 -15.062 1 94.06 29 ASP B C 1
ATOM 3062 O O . ASP B 1 29 ? 15.508 -11.406 -15.555 1 94.06 29 ASP B O 1
ATOM 3066 N N . HIS B 1 30 ? 17.656 -10.805 -15.492 1 92.69 30 HIS B N 1
ATOM 3067 C CA . HIS B 1 30 ? 17.516 -9.891 -16.625 1 92.69 30 HIS B CA 1
ATOM 3068 C C . HIS B 1 30 ? 17.203 -10.641 -17.906 1 92.69 30 HIS B C 1
ATOM 3070 O O . HIS B 1 30 ? 16.312 -10.25 -18.656 1 92.69 30 HIS B O 1
ATOM 3076 N N . LEU B 1 31 ? 17.891 -11.703 -18.141 1 93.44 31 LEU B N 1
ATOM 3077 C CA . LEU B 1 31 ? 17.734 -12.461 -19.375 1 93.44 31 LEU B CA 1
ATOM 3078 C C . LEU B 1 31 ? 16.375 -13.172 -19.422 1 93.44 31 LEU B C 1
ATOM 3080 O O . LEU B 1 31 ? 15.805 -13.352 -20.484 1 93.44 31 LEU B O 1
ATOM 3084 N N . ARG B 1 32 ? 15.906 -13.586 -18.281 1 91.88 32 ARG B N 1
ATOM 3085 C CA . ARG B 1 32 ? 14.602 -14.242 -18.281 1 91.88 32 ARG B CA 1
ATOM 3086 C C . ARG B 1 32 ? 13.5 -13.258 -18.672 1 91.88 32 ARG B C 1
ATOM 3088 O O . ARG B 1 32 ? 12.523 -13.641 -19.328 1 91.88 32 ARG B O 1
ATOM 3095 N N . LYS B 1 33 ? 13.695 -12.031 -18.359 1 88.06 33 LYS B N 1
ATOM 3096 C CA . LYS B 1 33 ? 12.719 -10.992 -18.656 1 88.06 33 LYS B CA 1
ATOM 3097 C C . LYS B 1 33 ? 12.938 -10.43 -20.062 1 88.06 33 LYS B C 1
ATOM 3099 O O . LYS B 1 33 ? 11.977 -10.07 -20.75 1 88.06 33 LYS B O 1
ATOM 3104 N N . GLN B 1 34 ? 14.203 -10.32 -20.422 1 88.88 34 GLN B N 1
ATOM 3105 C CA . GLN B 1 34 ? 14.594 -9.82 -21.734 1 88.88 34 GLN B CA 1
ATOM 3106 C C . GLN B 1 34 ? 15.586 -10.758 -22.422 1 88.88 34 GLN B C 1
ATOM 3108 O O . GLN B 1 34 ? 16.797 -10.531 -22.359 1 88.88 34 GLN B O 1
ATOM 3113 N N . PRO B 1 35 ? 15.047 -11.633 -23.188 1 89.12 35 PRO B N 1
ATOM 3114 C CA . PRO B 1 35 ? 15.938 -12.586 -23.844 1 89.12 35 PRO B CA 1
ATOM 3115 C C . PRO B 1 35 ? 16.641 -11.992 -25.062 1 89.12 35 PRO B C 1
ATOM 3117 O O . PRO B 1 35 ? 16.219 -10.945 -25.578 1 89.12 35 PRO B O 1
ATOM 3120 N N . GLY B 1 36 ? 17.75 -12.609 -25.422 1 89.88 36 GLY B N 1
ATOM 3121 C CA . GLY B 1 36 ? 18.375 -12.289 -26.688 1 89.88 36 GLY B CA 1
ATOM 3122 C C . GLY B 1 36 ? 19.438 -11.203 -26.578 1 89.88 36 GLY B C 1
ATOM 3123 O O . GLY B 1 36 ? 19.859 -10.633 -27.578 1 89.88 36 GLY B O 1
ATOM 3124 N N . LEU B 1 37 ? 19.859 -10.906 -25.406 1 91.75 37 LEU B N 1
ATOM 3125 C CA . LEU B 1 37 ? 20.875 -9.883 -25.203 1 91.75 37 LEU B CA 1
ATOM 3126 C C . LEU B 1 37 ? 22.281 -10.469 -25.344 1 91.75 37 LEU B C 1
ATOM 3128 O O . LEU B 1 37 ? 22.5 -11.641 -25 1 91.75 37 LEU B O 1
ATOM 3132 N N . SER B 1 38 ? 23.172 -9.609 -25.844 1 93.31 38 SER B N 1
ATOM 3133 C CA . SER B 1 38 ? 24.594 -9.992 -25.891 1 93.31 38 SER B CA 1
ATOM 3134 C C . SER B 1 38 ? 25.281 -9.711 -24.562 1 93.31 38 SER B C 1
ATOM 3136 O O . SER B 1 38 ? 24.703 -9.07 -23.672 1 93.31 38 SER B O 1
ATOM 3138 N N . ARG B 1 39 ? 26.516 -10.25 -24.422 1 93.94 39 ARG B N 1
ATOM 3139 C CA . ARG B 1 39 ? 27.312 -9.953 -23.234 1 93.94 39 ARG B CA 1
ATOM 3140 C C . ARG B 1 39 ? 27.547 -8.453 -23.078 1 93.94 39 ARG B C 1
ATOM 3142 O O . ARG B 1 39 ? 27.484 -7.922 -21.969 1 93.94 39 ARG B O 1
ATOM 3149 N N . SER B 1 40 ? 27.766 -7.816 -24.219 1 92.44 40 SER B N 1
ATOM 3150 C CA . SER B 1 40 ? 27.984 -6.375 -24.188 1 92.44 40 SER B CA 1
ATOM 3151 C C . SER B 1 40 ? 26.734 -5.625 -23.75 1 92.44 40 SER B C 1
ATOM 3153 O O . SER B 1 40 ? 26.828 -4.66 -22.984 1 92.44 40 SER B O 1
ATOM 3155 N N . ASP B 1 41 ? 25.641 -6.074 -24.234 1 92.69 41 ASP B N 1
ATOM 3156 C CA . ASP B 1 41 ? 24.375 -5.48 -23.812 1 92.69 41 ASP B CA 1
ATOM 3157 C C . ASP B 1 41 ? 24.188 -5.621 -22.297 1 92.69 41 ASP B C 1
ATOM 3159 O O . ASP B 1 41 ? 23.766 -4.672 -21.625 1 92.69 41 ASP B O 1
ATOM 3163 N N . LEU B 1 42 ? 24.453 -6.746 -21.797 1 94.62 42 LEU B N 1
ATOM 3164 C CA . LEU B 1 42 ? 24.281 -7.035 -20.375 1 94.62 42 LEU B CA 1
ATOM 3165 C C . LEU B 1 42 ? 25.188 -6.141 -19.531 1 94.62 42 LEU B C 1
ATOM 3167 O O . LEU B 1 42 ? 24.766 -5.621 -18.5 1 94.62 42 LEU B O 1
ATOM 3171 N N . ALA B 1 43 ? 26.422 -6.035 -19.953 1 93.94 43 ALA B N 1
ATOM 3172 C CA . ALA B 1 43 ? 27.359 -5.176 -19.234 1 93.94 43 ALA B CA 1
ATOM 3173 C C . ALA B 1 43 ? 26.828 -3.748 -19.125 1 93.94 43 ALA B C 1
ATOM 3175 O O . ALA B 1 43 ? 26.875 -3.135 -18.062 1 93.94 43 ALA B O 1
ATOM 3176 N N . LYS B 1 44 ? 26.328 -3.281 -20.219 1 92.81 44 LYS B N 1
ATOM 3177 C CA . LYS B 1 44 ? 25.797 -1.923 -20.281 1 92.81 44 LYS B CA 1
ATOM 3178 C C . LYS B 1 44 ? 24.547 -1.782 -19.406 1 92.81 44 LYS B C 1
ATOM 3180 O O . LYS B 1 44 ? 24.469 -0.882 -18.578 1 92.81 44 LYS B O 1
ATOM 3185 N N . HIS B 1 45 ? 23.578 -2.713 -19.562 1 91.62 45 HIS B N 1
ATOM 3186 C CA . HIS B 1 45 ? 22.281 -2.629 -18.906 1 91.62 45 HIS B CA 1
ATOM 3187 C C . HIS B 1 45 ? 22.422 -2.809 -17.406 1 91.62 45 HIS B C 1
ATOM 3189 O O . HIS B 1 45 ? 21.688 -2.193 -16.625 1 91.62 45 HIS B O 1
ATOM 3195 N N . LEU B 1 46 ? 23.328 -3.615 -17.031 1 92.25 46 LEU B N 1
ATOM 3196 C CA . LEU B 1 46 ? 23.453 -3.943 -15.609 1 92.25 46 LEU B CA 1
ATOM 3197 C C . LEU B 1 46 ? 24.594 -3.164 -14.961 1 92.25 46 LEU B C 1
ATOM 3199 O O . LEU B 1 46 ? 24.828 -3.293 -13.758 1 92.25 46 LEU B O 1
ATOM 3203 N N . GLU B 1 47 ? 25.281 -2.391 -15.805 1 90.12 47 GLU B N 1
ATOM 3204 C CA . GLU B 1 47 ? 26.406 -1.59 -15.336 1 90.12 47 GLU B CA 1
ATOM 3205 C C . GLU B 1 47 ? 27.453 -2.463 -14.656 1 90.12 47 GLU B C 1
ATOM 3207 O O . GLU B 1 47 ? 27.875 -2.176 -13.539 1 90.12 47 GLU B O 1
ATOM 3212 N N . LEU B 1 48 ? 27.781 -3.514 -15.297 1 90.38 48 LEU B N 1
ATOM 3213 C CA . LEU B 1 48 ? 28.828 -4.426 -14.867 1 90.38 48 LEU B CA 1
ATOM 3214 C C . LEU B 1 48 ? 30.031 -4.367 -15.812 1 90.38 48 LEU B C 1
ATOM 3216 O O . LEU B 1 48 ? 29.891 -3.947 -16.969 1 90.38 48 LEU B O 1
ATOM 3220 N N . SER B 1 49 ? 31.141 -4.703 -15.281 1 91.88 49 SER B N 1
ATOM 3221 C CA . SER B 1 49 ? 32.312 -4.77 -16.156 1 91.88 49 SER B CA 1
ATOM 3222 C C . SER B 1 49 ? 32.156 -5.91 -17.156 1 91.88 49 SER B C 1
ATOM 3224 O O . SER B 1 49 ? 31.609 -6.957 -16.859 1 91.88 49 SER B O 1
ATOM 3226 N N . PRO B 1 50 ? 32.688 -5.68 -18.344 1 93.69 50 PRO B N 1
ATOM 3227 C CA . PRO B 1 50 ? 32.656 -6.746 -19.344 1 93.69 50 PRO B CA 1
ATOM 3228 C C . PRO B 1 50 ? 33.312 -8.039 -18.844 1 93.69 50 PRO B C 1
ATOM 3230 O O . PRO B 1 50 ? 32.812 -9.133 -19.156 1 93.69 50 PRO B O 1
ATOM 3233 N N . SER B 1 51 ? 34.312 -7.918 -18.125 1 94.25 51 SER B N 1
ATOM 3234 C CA . SER B 1 51 ? 35 -9.109 -17.609 1 94.25 51 SER B CA 1
ATOM 3235 C C . SER B 1 51 ? 34.094 -9.867 -16.625 1 94.25 51 SER B C 1
ATOM 3237 O O . SER B 1 51 ? 34.031 -11.094 -16.672 1 94.25 51 SER B O 1
ATOM 3239 N N . ALA B 1 52 ? 33.438 -9.164 -15.766 1 93.5 52 ALA B N 1
ATOM 3240 C CA . ALA B 1 52 ? 32.531 -9.781 -14.812 1 93.5 52 ALA B CA 1
ATOM 3241 C C . ALA B 1 52 ? 31.391 -10.508 -15.523 1 93.5 52 ALA B C 1
ATOM 3243 O O . ALA B 1 52 ? 31.047 -11.633 -15.164 1 93.5 52 ALA B O 1
ATOM 3244 N N . VAL B 1 53 ? 30.891 -9.875 -16.562 1 96.38 53 VAL B N 1
ATOM 3245 C CA . VAL B 1 53 ? 29.797 -10.461 -17.328 1 96.38 53 VAL B CA 1
ATOM 3246 C C . VAL B 1 53 ? 30.281 -11.734 -18.031 1 96.38 53 VAL B C 1
ATOM 3248 O O . VAL B 1 53 ? 29.594 -12.758 -18.016 1 96.38 53 VAL B O 1
ATOM 3251 N N . THR B 1 54 ? 31.406 -11.609 -18.578 1 95.5 54 THR B N 1
ATOM 3252 C CA . THR B 1 54 ? 31.953 -12.758 -19.297 1 95.5 54 THR B CA 1
ATOM 3253 C C . THR B 1 54 ? 32.125 -13.945 -18.359 1 95.5 54 THR B C 1
ATOM 3255 O O . THR B 1 54 ? 31.781 -15.078 -18.703 1 95.5 54 THR B O 1
ATOM 3258 N N . GLU B 1 55 ? 32.625 -13.688 -17.203 1 95.44 55 GLU B N 1
ATOM 3259 C CA . GLU B 1 55 ? 32.875 -14.75 -16.234 1 95.44 55 GLU B CA 1
ATOM 3260 C C . GLU B 1 55 ? 31.562 -15.367 -15.742 1 95.44 55 GLU B C 1
ATOM 3262 O O . GLU B 1 55 ? 31.438 -16.594 -15.68 1 95.44 55 GLU B O 1
ATOM 3267 N N . VAL B 1 56 ? 30.703 -14.594 -15.43 1 96.06 56 VAL B N 1
ATOM 3268 C CA . VAL B 1 56 ? 29.422 -15.039 -14.883 1 96.06 56 VAL B CA 1
ATOM 3269 C C . VAL B 1 56 ? 28.625 -15.773 -15.961 1 96.06 56 VAL B C 1
ATOM 3271 O O . VAL B 1 56 ? 28.016 -16.812 -15.688 1 96.06 56 VAL B O 1
ATOM 3274 N N . VAL B 1 57 ? 28.641 -15.258 -17.141 1 96.69 57 VAL B N 1
ATOM 3275 C CA . VAL B 1 57 ? 27.938 -15.898 -18.25 1 96.69 57 VAL B CA 1
ATOM 3276 C C . VAL B 1 57 ? 28.531 -17.281 -18.516 1 96.69 57 VAL B C 1
ATOM 3278 O O . VAL B 1 57 ? 27.797 -18.25 -18.734 1 96.69 57 VAL B O 1
ATOM 3281 N N . ALA B 1 58 ? 29.812 -17.344 -18.5 1 96.5 58 ALA B N 1
ATOM 3282 C CA . ALA B 1 58 ? 30.469 -18.641 -18.703 1 96.5 58 ALA B CA 1
ATOM 3283 C C . ALA B 1 58 ? 30.016 -19.656 -17.656 1 96.5 58 ALA B C 1
ATOM 3285 O O . ALA B 1 58 ? 29.766 -20.812 -17.969 1 96.5 58 ALA B O 1
ATOM 3286 N N . GLU B 1 59 ? 29.922 -19.203 -16.5 1 96.06 59 GLU B N 1
ATOM 3287 C CA . GLU B 1 59 ? 29.469 -20.078 -15.422 1 96.06 59 GLU B CA 1
ATOM 3288 C C . GLU B 1 59 ? 28.031 -20.531 -15.625 1 96.06 59 GLU B C 1
ATOM 3290 O O . GLU B 1 59 ? 27.703 -21.703 -15.438 1 96.06 59 GLU B O 1
ATOM 3295 N N . LEU B 1 60 ? 27.172 -19.641 -16 1 96.94 60 LEU B N 1
ATOM 3296 C CA . LEU B 1 60 ? 25.766 -19.938 -16.219 1 96.94 60 LEU B CA 1
ATOM 3297 C C . LEU B 1 60 ? 25.594 -20.891 -17.406 1 96.94 60 LEU B C 1
ATOM 3299 O O . LEU B 1 60 ? 24.688 -21.734 -17.406 1 96.94 60 LEU B O 1
ATOM 3303 N N . LEU B 1 61 ? 26.469 -20.75 -18.375 1 96.69 61 LEU B N 1
ATOM 3304 C CA . LEU B 1 61 ? 26.469 -21.672 -19.5 1 96.69 61 LEU B CA 1
ATOM 3305 C C . LEU B 1 61 ? 26.906 -23.062 -19.078 1 96.69 61 LEU B C 1
ATOM 3307 O O . LEU B 1 61 ? 26.312 -24.078 -19.469 1 96.69 61 LEU B O 1
ATOM 3311 N N . GLU B 1 62 ? 27.891 -23.062 -18.25 1 96.5 62 GLU B N 1
ATOM 3312 C CA . GLU B 1 62 ? 28.406 -24.344 -17.734 1 96.5 62 GLU B CA 1
ATOM 3313 C C . GLU B 1 62 ? 27.359 -25.047 -16.891 1 96.5 62 GLU B C 1
ATOM 3315 O O . GLU B 1 62 ? 27.234 -26.281 -16.938 1 96.5 62 GLU B O 1
ATOM 3320 N N . GLU B 1 63 ? 26.609 -24.312 -16.172 1 95.44 63 GLU B N 1
ATOM 3321 C CA . GLU B 1 63 ? 25.562 -24.844 -15.312 1 95.44 63 GLU B CA 1
ATOM 3322 C C . GLU B 1 63 ? 24.328 -25.234 -16.109 1 95.44 63 GLU B C 1
ATOM 3324 O O . GLU B 1 63 ? 23.375 -25.812 -15.578 1 95.44 63 GLU B O 1
ATOM 3329 N N . GLY B 1 64 ? 24.312 -24.844 -17.422 1 95.69 64 GLY B N 1
ATOM 3330 C CA . GLY B 1 64 ? 23.219 -25.203 -18.297 1 95.69 64 GLY B CA 1
ATOM 3331 C C . GLY B 1 64 ? 22.031 -24.281 -18.172 1 95.69 64 GLY B C 1
ATOM 3332 O O . GLY B 1 64 ? 20.938 -24.594 -18.641 1 95.69 64 GLY B O 1
ATOM 3333 N N . LEU B 1 65 ? 22.141 -23.172 -17.547 1 97.06 65 LEU B N 1
ATOM 3334 C CA . LEU B 1 65 ? 21.031 -22.25 -17.297 1 97.06 65 LEU B CA 1
ATOM 3335 C C . LEU B 1 65 ? 20.844 -21.297 -18.469 1 97.06 65 LEU B C 1
ATOM 3337 O O . LEU B 1 65 ? 19.766 -20.75 -18.672 1 97.06 65 LEU B O 1
ATOM 3341 N N . LEU B 1 66 ? 21.906 -21.062 -19.234 1 96.88 66 LEU B N 1
ATOM 3342 C CA . LEU B 1 66 ? 21.859 -20.203 -20.406 1 96.88 66 LEU B CA 1
ATOM 3343 C C . LEU B 1 66 ? 22.234 -20.969 -21.656 1 96.88 66 LEU B C 1
ATOM 3345 O O . LEU B 1 66 ? 22.875 -22.016 -21.594 1 96.88 66 LEU B O 1
ATOM 3349 N N . LEU B 1 67 ? 21.797 -20.406 -22.75 1 95.25 67 LEU B N 1
ATOM 3350 C CA . LEU B 1 67 ? 22.172 -20.859 -24.078 1 95.25 67 LEU B CA 1
ATOM 3351 C C . LEU B 1 67 ? 22.641 -19.688 -24.938 1 95.25 67 LEU B C 1
ATOM 3353 O O . LEU B 1 67 ? 22.234 -18.547 -24.719 1 95.25 67 LEU B O 1
ATOM 3357 N N . GLU B 1 68 ? 23.484 -20.016 -25.828 1 94.25 68 GLU B N 1
ATOM 3358 C CA . GLU B 1 68 ? 23.953 -19.031 -26.812 1 94.25 68 GLU B CA 1
ATOM 3359 C C . GLU B 1 68 ? 23.312 -19.297 -28.188 1 94.25 68 GLU B C 1
ATOM 3361 O O . GLU B 1 68 ? 23.172 -20.438 -28.594 1 94.25 68 GLU B O 1
ATOM 3366 N N . ARG B 1 69 ? 22.844 -18.219 -28.688 1 89.75 69 ARG B N 1
ATOM 3367 C CA . ARG B 1 69 ? 22.281 -18.297 -30.031 1 89.75 69 ARG B CA 1
ATOM 3368 C C . ARG B 1 69 ? 22.922 -17.266 -30.953 1 89.75 69 ARG B C 1
ATOM 3370 O O . ARG B 1 69 ? 23.078 -16.094 -30.562 1 89.75 69 ARG B O 1
ATOM 3377 N N . PRO B 1 70 ? 23.281 -17.75 -32.125 1 82.06 70 PRO B N 1
ATOM 3378 C CA . PRO B 1 70 ? 23.859 -16.797 -33.062 1 82.06 70 PRO B CA 1
ATOM 3379 C C . PRO B 1 70 ? 22.875 -15.727 -33.5 1 82.06 70 PRO B C 1
ATOM 3381 O O . PRO B 1 70 ? 21.688 -16.016 -33.719 1 82.06 70 PRO B O 1
ATOM 3384 N N . LEU B 1 71 ? 23.141 -14.461 -33.281 1 70.75 71 LEU B N 1
ATOM 3385 C CA . LEU B 1 71 ? 22.328 -13.367 -33.812 1 70.75 71 LEU B CA 1
ATOM 3386 C C . LEU B 1 71 ? 22.656 -13.086 -35.281 1 70.75 71 LEU B C 1
ATOM 3388 O O . LEU B 1 71 ? 23.812 -13.234 -35.688 1 70.75 71 LEU B O 1
ATOM 3392 N N . PRO B 1 72 ? 21.531 -12.914 -36.031 1 63.28 72 PRO B N 1
ATOM 3393 C CA . PRO B 1 72 ? 21.828 -12.594 -37.438 1 63.28 72 PRO B CA 1
ATOM 3394 C C . PRO B 1 72 ? 22.766 -11.398 -37.594 1 63.28 72 PRO B C 1
ATOM 3396 O O . PRO B 1 72 ? 22.734 -10.484 -36.75 1 63.28 72 PRO B O 1
ATOM 3399 N N . PRO B 1 73 ? 23.781 -11.594 -38.344 1 60.47 73 PRO B N 1
ATOM 3400 C CA . PRO B 1 73 ? 24.75 -10.516 -38.531 1 60.47 73 PRO B CA 1
ATOM 3401 C C . PRO B 1 73 ? 24.078 -9.164 -38.812 1 60.47 73 PRO B C 1
ATOM 3403 O O . PRO B 1 73 ? 23.078 -9.102 -39.531 1 60.47 73 PRO B O 1
ATOM 3406 N N . GLN B 1 74 ? 24.016 -8.391 -37.75 1 53.28 74 GLN B N 1
ATOM 3407 C CA . GLN B 1 74 ? 23.609 -7.039 -38.125 1 53.28 74 GLN B CA 1
ATOM 3408 C C . GLN B 1 74 ? 24.766 -6.262 -38.75 1 53.28 74 GLN B C 1
ATOM 3410 O O . GLN B 1 74 ? 25.641 -5.773 -38.031 1 53.28 74 GLN B O 1
ATOM 3415 N N . GLY B 1 75 ? 24.859 -6.215 -40.094 1 56.16 75 GLY B N 1
ATOM 3416 C CA . GLY B 1 75 ? 25.844 -5.508 -40.906 1 56.16 75 GLY B CA 1
ATOM 3417 C C . GLY B 1 75 ? 27.203 -6.18 -40.906 1 56.16 75 GLY B C 1
ATOM 3418 O O . GLY B 1 75 ? 27.312 -7.398 -40.781 1 56.16 75 GLY B O 1
ATOM 3419 N N . GLN B 1 76 ? 28.328 -5.41 -41.312 1 55.66 76 GLN B N 1
ATOM 3420 C CA . GLN B 1 76 ? 29.703 -5.855 -41.531 1 55.66 76 GLN B CA 1
ATOM 3421 C C . GLN B 1 76 ? 30.344 -6.309 -40.219 1 55.66 76 GLN B C 1
ATOM 3423 O O . GLN B 1 76 ? 31.484 -6.762 -40.188 1 55.66 76 GLN B O 1
ATOM 3428 N N . GLY B 1 77 ? 29.719 -6.18 -39.062 1 55.97 77 GLY B N 1
ATOM 3429 C CA . GLY B 1 77 ? 30.406 -6.457 -37.812 1 55.97 77 GLY B CA 1
ATOM 3430 C C . GLY B 1 77 ? 30.312 -7.91 -37.406 1 55.97 77 GLY B C 1
ATOM 3431 O O . GLY B 1 77 ? 29.641 -8.711 -38.062 1 55.97 77 GLY B O 1
ATOM 3432 N N . ARG B 1 78 ? 31.203 -8.336 -36.531 1 56.75 78 ARG B N 1
ATOM 3433 C CA . ARG B 1 78 ? 31.281 -9.68 -35.969 1 56.75 78 ARG B CA 1
ATOM 3434 C C . ARG B 1 78 ? 29.906 -10.141 -35.5 1 56.75 78 ARG B C 1
ATOM 3436 O O . ARG B 1 78 ? 29.156 -9.367 -34.875 1 56.75 78 ARG B O 1
ATOM 3443 N N . PRO B 1 79 ? 29.594 -11.289 -35.938 1 61.19 79 PRO B N 1
ATOM 3444 C CA . PRO B 1 79 ? 28.281 -11.82 -35.531 1 61.19 79 PRO B CA 1
ATOM 3445 C C . PRO B 1 79 ? 28.062 -11.75 -34.031 1 61.19 79 PRO B C 1
ATOM 3447 O O . PRO B 1 79 ? 28.969 -12.047 -33.25 1 61.19 79 PRO B O 1
ATOM 3450 N N . SER B 1 80 ? 27.078 -11.055 -33.5 1 75.81 80 SER B N 1
ATOM 3451 C CA . SER B 1 80 ? 26.781 -10.961 -32.062 1 75.81 80 SER B CA 1
ATOM 3452 C C . SER B 1 80 ? 26.016 -12.18 -31.578 1 75.81 80 SER B C 1
ATOM 3454 O O . SER B 1 80 ? 25.375 -12.883 -32.375 1 75.81 80 SER B O 1
ATOM 3456 N N . ILE B 1 81 ? 26.484 -12.836 -30.516 1 89.56 81 ILE B N 1
ATOM 3457 C CA . ILE B 1 81 ? 25.859 -13.984 -29.875 1 89.56 81 ILE B CA 1
ATOM 3458 C C . ILE B 1 81 ? 24.828 -13.508 -28.844 1 89.56 81 ILE B C 1
ATOM 3460 O O . ILE B 1 81 ? 25.125 -12.656 -28 1 89.56 81 ILE B O 1
ATOM 3464 N N . ALA B 1 82 ? 23.609 -14.031 -29.094 1 93.38 82 ALA B N 1
ATOM 3465 C CA . ALA B 1 82 ? 22.547 -13.703 -28.141 1 93.38 82 ALA B CA 1
ATOM 3466 C C . ALA B 1 82 ? 22.453 -14.742 -27.031 1 93.38 82 ALA B C 1
ATOM 3468 O O . ALA B 1 82 ? 22.703 -15.93 -27.266 1 93.38 82 ALA B O 1
ATOM 3469 N N . LEU B 1 83 ? 22.219 -14.297 -25.875 1 95.06 83 LEU B N 1
ATOM 3470 C CA . LEU B 1 83 ? 22.047 -15.172 -24.719 1 95.06 83 LEU B CA 1
ATOM 3471 C C . LEU B 1 83 ? 20.578 -15.352 -24.375 1 95.06 83 LEU B C 1
ATOM 3473 O O . LEU B 1 83 ? 19.797 -14.406 -24.453 1 95.06 83 LEU B O 1
ATOM 3477 N N . GLU B 1 84 ? 20.172 -16.625 -24.047 1 94.62 84 GLU B N 1
ATOM 3478 C CA . GLU B 1 84 ? 18.812 -16.938 -23.609 1 94.62 84 GLU B CA 1
ATOM 3479 C C . GLU B 1 84 ? 18.828 -17.922 -22.438 1 94.62 84 GLU B C 1
ATOM 3481 O O . GLU B 1 84 ? 19.75 -18.719 -22.297 1 94.62 84 GLU B O 1
ATOM 3486 N N . VAL B 1 85 ? 17.828 -17.781 -21.656 1 95.44 85 VAL B N 1
ATOM 3487 C CA . VAL B 1 85 ? 17.672 -18.781 -20.594 1 95.44 85 VAL B CA 1
ATOM 3488 C C . VAL B 1 85 ? 17.25 -20.109 -21.219 1 95.44 85 VAL B C 1
ATOM 3490 O O . VAL B 1 85 ? 16.438 -20.141 -22.141 1 95.44 85 VAL B O 1
ATOM 3493 N N . GLU B 1 86 ? 17.875 -21.172 -20.719 1 93.5 86 GLU B N 1
ATOM 3494 C CA . GLU B 1 86 ? 17.484 -22.5 -21.172 1 93.5 86 GLU B CA 1
ATOM 3495 C C . GLU B 1 86 ? 16.062 -22.828 -20.734 1 93.5 86 GLU B C 1
ATOM 3497 O O . GLU B 1 86 ? 15.68 -22.562 -19.594 1 93.5 86 GLU B O 1
ATOM 3502 N N . GLY B 1 87 ? 15.18 -23.438 -21.562 1 92.5 87 GLY B N 1
ATOM 3503 C CA . GLY B 1 87 ? 13.766 -23.531 -21.203 1 92.5 87 GLY B CA 1
ATOM 3504 C C . GLY B 1 87 ? 13.195 -24.922 -21.422 1 92.5 87 GLY B C 1
ATOM 3505 O O . GLY B 1 87 ? 11.977 -25.094 -21.422 1 92.5 87 GLY B O 1
ATOM 3506 N N . GLU B 1 88 ? 14.031 -25.953 -21.562 1 92.81 88 GLU B N 1
ATOM 3507 C CA . GLU B 1 88 ? 13.531 -27.312 -21.812 1 92.81 88 GLU B CA 1
ATOM 3508 C C . GLU B 1 88 ? 13.836 -28.234 -20.641 1 92.81 88 GLU B C 1
ATOM 3510 O O . GLU B 1 88 ? 12.984 -29.031 -20.219 1 92.81 88 GLU B O 1
ATOM 3515 N N . ARG B 1 89 ? 15 -28.172 -20.141 1 95.19 89 ARG B N 1
ATOM 3516 C CA . ARG B 1 89 ? 15.422 -29.062 -19.062 1 95.19 89 ARG B CA 1
ATOM 3517 C C . ARG B 1 89 ? 15.219 -28.406 -17.703 1 95.19 89 ARG B C 1
ATOM 3519 O O . ARG B 1 89 ? 14.766 -29.062 -16.75 1 95.19 89 ARG B O 1
ATOM 3526 N N . ASN B 1 90 ? 15.602 -27.188 -17.609 1 97.19 90 ASN B N 1
ATOM 3527 C CA . ASN B 1 90 ? 15.477 -26.453 -16.344 1 97.19 90 ASN B CA 1
ATOM 3528 C C . ASN B 1 90 ? 14.078 -25.875 -16.172 1 97.19 90 ASN B C 1
ATOM 3530 O O . ASN B 1 90 ? 13.656 -25 -16.938 1 97.19 90 ASN B O 1
ATOM 3534 N N . MET B 1 91 ? 13.383 -26.328 -15.109 1 98.06 91 MET B N 1
ATOM 3535 C CA . MET B 1 91 ? 11.984 -25.969 -14.914 1 98.06 91 MET B CA 1
ATOM 3536 C C . MET B 1 91 ? 11.734 -25.484 -13.492 1 98.06 91 MET B C 1
ATOM 3538 O O . MET B 1 91 ? 12.562 -25.703 -12.602 1 98.06 91 MET B O 1
ATOM 3542 N N . VAL B 1 92 ? 10.695 -24.766 -13.391 1 98.5 92 VAL B N 1
ATOM 3543 C CA . VAL B 1 92 ? 10.094 -24.547 -12.078 1 98.5 92 VAL B CA 1
ATOM 3544 C C . VAL B 1 92 ? 8.766 -25.297 -11.992 1 98.5 92 VAL B C 1
ATOM 3546 O O . VAL B 1 92 ? 8.086 -25.484 -13 1 98.5 92 VAL B O 1
ATOM 3549 N N . LEU B 1 93 ? 8.492 -25.734 -10.812 1 98.75 93 LEU B N 1
ATOM 3550 C CA . LEU B 1 93 ? 7.27 -26.484 -10.547 1 98.75 93 LEU B CA 1
ATOM 3551 C C . LEU B 1 93 ? 6.238 -25.594 -9.852 1 98.75 93 LEU B C 1
ATOM 3553 O O . LEU B 1 93 ? 6.547 -24.953 -8.844 1 98.75 93 LEU B O 1
ATOM 3557 N N . ALA B 1 94 ? 5.012 -25.531 -10.414 1 98.88 94 ALA B N 1
ATOM 3558 C CA . ALA B 1 94 ? 3.904 -24.781 -9.82 1 98.88 94 ALA B CA 1
ATOM 3559 C C . ALA B 1 94 ? 2.775 -25.719 -9.398 1 98.88 94 ALA B C 1
ATOM 3561 O O . ALA B 1 94 ? 2.326 -26.562 -10.188 1 98.88 94 ALA B O 1
ATOM 3562 N N . TRP B 1 95 ? 2.398 -25.609 -8.156 1 98.81 95 TRP B N 1
ATOM 3563 C CA . TRP B 1 95 ? 1.206 -26.281 -7.645 1 98.81 95 TRP B CA 1
ATOM 3564 C C . TRP B 1 95 ? 0.12 -25.266 -7.301 1 98.81 95 TRP B C 1
ATOM 3566 O O . TRP B 1 95 ? 0.405 -24.203 -6.723 1 98.81 95 TRP B O 1
ATOM 3576 N N . GLU B 1 96 ? -1.064 -25.531 -7.699 1 98.69 96 GLU B N 1
ATOM 3577 C CA . GLU B 1 96 ? -2.246 -24.797 -7.238 1 98.69 96 GLU B CA 1
ATOM 3578 C C . GLU B 1 96 ? -3.172 -25.719 -6.438 1 98.69 96 GLU B C 1
ATOM 3580 O O . GLU B 1 96 ? -3.566 -26.781 -6.91 1 98.69 96 GLU B O 1
ATOM 3585 N N . ILE B 1 97 ? -3.404 -25.312 -5.258 1 98.06 97 ILE B N 1
ATOM 3586 C CA . ILE B 1 97 ? -4.414 -25.953 -4.418 1 98.06 97 ILE B CA 1
ATOM 3587 C C . ILE B 1 97 ? -5.629 -25.031 -4.289 1 98.06 97 ILE B C 1
ATOM 3589 O O . ILE B 1 97 ? -5.523 -23.922 -3.756 1 98.06 97 ILE B O 1
ATOM 3593 N N . ASP B 1 98 ? -6.711 -25.422 -4.793 1 95.44 98 ASP B N 1
ATOM 3594 C CA . ASP B 1 98 ? -7.93 -24.625 -4.707 1 95.44 98 ASP B CA 1
ATOM 3595 C C . ASP B 1 98 ? -9.133 -25.5 -4.348 1 95.44 98 ASP B C 1
ATOM 3597 O O . ASP B 1 98 ? -9.023 -26.719 -4.309 1 95.44 98 ASP B O 1
ATOM 3601 N N . VAL B 1 99 ? -10.242 -24.875 -4.051 1 93.56 99 VAL B N 1
ATOM 3602 C CA . VAL B 1 99 ? -11.461 -25.531 -3.604 1 93.56 99 VAL B CA 1
ATOM 3603 C C . VAL B 1 99 ? -12.172 -26.172 -4.797 1 93.56 99 VAL B C 1
ATOM 3605 O O . VAL B 1 99 ? -12.836 -27.203 -4.656 1 93.56 99 VAL B O 1
ATOM 3608 N N . ASP B 1 100 ? -11.992 -25.625 -5.961 1 92.88 100 ASP B N 1
ATOM 3609 C CA . ASP B 1 100 ? -12.719 -26.141 -7.125 1 92.88 100 ASP B CA 1
ATOM 3610 C C . ASP B 1 100 ? -11.82 -27.016 -7.988 1 92.88 100 ASP B C 1
ATOM 3612 O O . ASP B 1 100 ? -12.312 -27.781 -8.828 1 92.88 100 ASP B O 1
ATOM 3616 N N . ARG B 1 101 ? -10.516 -26.969 -7.785 1 95.81 101 ARG B N 1
ATOM 3617 C CA . ARG B 1 101 ? -9.57 -27.812 -8.516 1 95.81 101 ARG B CA 1
ATOM 3618 C C . ARG B 1 101 ? -8.188 -27.766 -7.875 1 95.81 101 ARG B C 1
ATOM 3620 O O . ARG B 1 101 ? -7.934 -26.953 -6.988 1 95.81 101 ARG B O 1
ATOM 3627 N N . MET B 1 102 ? -7.344 -28.656 -8.273 1 98.31 102 MET B N 1
ATOM 3628 C CA . MET B 1 102 ? -5.898 -28.547 -8.117 1 98.31 102 MET B CA 1
ATOM 3629 C C . MET B 1 102 ? -5.195 -28.609 -9.469 1 98.31 102 MET B C 1
ATOM 3631 O O . MET B 1 102 ? -5.809 -28.969 -10.469 1 98.31 102 MET B O 1
ATOM 3635 N N . ALA B 1 103 ? -3.975 -28.188 -9.516 1 98.62 103 ALA B N 1
ATOM 3636 C CA . ALA B 1 103 ? -3.252 -28.234 -10.781 1 98.62 103 ALA B CA 1
ATOM 3637 C C . ALA B 1 103 ? -1.744 -28.281 -10.555 1 98.62 103 ALA B C 1
ATOM 3639 O O . ALA B 1 103 ? -1.252 -27.828 -9.516 1 98.62 103 ALA B O 1
ATOM 3640 N N . VAL B 1 104 ? -1.041 -28.844 -11.523 1 98.62 104 VAL B N 1
ATOM 3641 C CA . VAL B 1 104 ? 0.415 -28.922 -11.586 1 98.62 104 VAL B CA 1
ATOM 3642 C C . VAL B 1 104 ? 0.907 -28.375 -12.914 1 98.62 104 VAL B C 1
ATOM 3644 O O . VAL B 1 104 ? 0.31 -28.641 -13.961 1 98.62 104 VAL B O 1
ATOM 3647 N N . ALA B 1 105 ? 1.917 -27.578 -12.828 1 98.62 105 ALA B N 1
ATOM 3648 C CA . ALA B 1 105 ? 2.535 -27.125 -14.07 1 98.62 105 ALA B CA 1
ATOM 3649 C C . ALA B 1 105 ? 4.055 -27.109 -13.945 1 98.62 105 ALA B C 1
ATOM 3651 O O . ALA B 1 105 ? 4.598 -26.812 -12.883 1 98.62 105 ALA B O 1
ATOM 3652 N N . LEU B 1 106 ? 4.73 -27.484 -14.961 1 98.5 106 LEU B N 1
ATOM 3653 C CA . LEU B 1 106 ? 6.148 -27.203 -15.156 1 98.5 106 LEU B CA 1
ATOM 3654 C C . LEU B 1 106 ? 6.352 -26.031 -16.109 1 98.5 106 LEU B C 1
ATOM 3656 O O . LEU B 1 106 ? 5.781 -26.016 -17.203 1 98.5 106 LEU B O 1
ATOM 3660 N N . MET B 1 107 ? 7.105 -25.109 -15.656 1 98.19 107 MET B N 1
ATOM 3661 C CA . MET B 1 107 ? 7.328 -23.891 -16.438 1 98.19 107 MET B CA 1
ATOM 3662 C C . MET B 1 107 ? 8.82 -23.609 -16.578 1 98.19 107 MET B C 1
ATOM 3664 O O . MET B 1 107 ? 9.609 -23.938 -15.695 1 98.19 107 MET B O 1
ATOM 3668 N N . SER B 1 108 ? 9.203 -23 -17.703 1 97.06 108 SER B N 1
ATOM 3669 C CA . SER B 1 108 ? 10.578 -22.516 -17.844 1 97.06 108 SER B CA 1
ATOM 3670 C C . SER B 1 108 ? 10.828 -21.312 -16.953 1 97.06 108 SER B C 1
ATOM 3672 O O . SER B 1 108 ? 9.891 -20.719 -16.406 1 97.06 108 SER B O 1
ATOM 3674 N N . LEU B 1 109 ? 12.086 -20.906 -16.828 1 95.62 109 LEU B N 1
ATOM 3675 C CA . LEU B 1 109 ? 12.43 -19.719 -16.062 1 95.62 109 LEU B CA 1
ATOM 3676 C C . LEU B 1 109 ? 11.859 -18.453 -16.703 1 95.62 109 LEU B C 1
ATOM 3678 O O . LEU B 1 109 ? 11.672 -17.438 -16.047 1 95.62 109 LEU B O 1
ATOM 3682 N N . ALA B 1 110 ? 11.594 -18.547 -18.031 1 93.12 110 ALA B N 1
ATOM 3683 C CA . ALA B 1 110 ? 11.047 -17.406 -18.766 1 93.12 110 ALA B CA 1
ATOM 3684 C C . ALA B 1 110 ? 9.531 -17.344 -18.625 1 93.12 110 ALA B C 1
ATOM 3686 O O . ALA B 1 110 ? 8.906 -16.344 -19 1 93.12 110 ALA B O 1
ATOM 3687 N N . GLY B 1 111 ? 8.914 -18.406 -18.078 1 95 111 GLY B N 1
ATOM 3688 C CA . GLY B 1 111 ? 7.484 -18.359 -17.812 1 95 111 GLY B CA 1
ATOM 3689 C C . GLY B 1 111 ? 6.668 -19.203 -18.781 1 95 111 GLY B C 1
ATOM 3690 O O . GLY B 1 111 ? 5.438 -19.25 -18.688 1 95 111 GLY B O 1
ATOM 3691 N N . ASP B 1 112 ? 7.285 -19.953 -19.656 1 95.19 112 ASP B N 1
ATOM 3692 C CA . ASP B 1 112 ? 6.566 -20.812 -20.609 1 95.19 112 ASP B CA 1
ATOM 3693 C C . ASP B 1 112 ? 6.07 -22.078 -19.938 1 95.19 112 ASP B C 1
ATOM 3695 O O . ASP B 1 112 ? 6.848 -22.797 -19.312 1 95.19 112 ASP B O 1
ATOM 3699 N N . VAL B 1 113 ? 4.773 -22.375 -20.188 1 97 113 VAL B N 1
ATOM 3700 C CA . VAL B 1 113 ? 4.215 -23.625 -19.641 1 97 113 VAL B CA 1
ATOM 3701 C C . VAL B 1 113 ? 4.582 -24.781 -20.562 1 97 113 VAL B C 1
ATOM 3703 O O . VAL B 1 113 ? 4.23 -24.797 -21.734 1 97 113 VAL B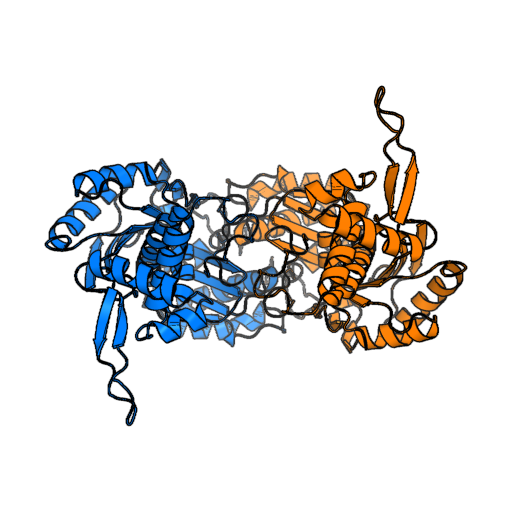 O 1
ATOM 3706 N N . ARG B 1 114 ? 5.273 -25.734 -20.016 1 96.88 114 ARG B N 1
ATOM 3707 C CA . ARG B 1 114 ? 5.652 -26.906 -20.812 1 96.88 114 ARG B CA 1
ATOM 3708 C C . ARG B 1 114 ? 4.652 -28.031 -20.609 1 96.88 114 ARG B C 1
ATOM 3710 O O . ARG B 1 114 ? 4.352 -28.766 -21.562 1 96.88 114 ARG B O 1
ATOM 3717 N N . VAL B 1 115 ? 4.258 -28.203 -19.406 1 96.62 115 VAL B N 1
ATOM 3718 C CA . VAL B 1 115 ? 3.266 -29.219 -19.078 1 96.62 115 VAL B CA 1
ATOM 3719 C C . VAL B 1 115 ? 2.301 -28.656 -18.031 1 96.62 115 VAL B C 1
ATOM 3721 O O . VAL B 1 115 ? 2.693 -27.875 -17.172 1 96.62 115 VAL B O 1
ATOM 3724 N N . LYS B 1 116 ? 1.098 -29.047 -18.156 1 97.38 116 LYS B N 1
ATOM 3725 C CA . LYS B 1 116 ? 0.07 -28.719 -17.172 1 97.38 116 LYS B CA 1
ATOM 3726 C C . LYS B 1 116 ? -0.911 -29.875 -16.984 1 97.38 116 LYS B C 1
ATOM 3728 O O . LYS B 1 116 ? -1.341 -30.484 -17.969 1 97.38 116 LYS B O 1
ATOM 3733 N N . THR B 1 117 ? -1.215 -30.156 -15.805 1 97.75 117 THR B N 1
ATOM 3734 C CA . THR B 1 117 ? -2.193 -31.172 -15.438 1 97.75 117 THR B CA 1
ATOM 3735 C C . THR B 1 117 ? -3.195 -30.625 -14.43 1 97.75 117 THR B C 1
ATOM 3737 O O . THR B 1 117 ? -2.807 -30 -13.438 1 97.75 117 THR B O 1
ATOM 3740 N N . VAL B 1 118 ? -4.465 -30.859 -14.703 1 97.69 118 VAL B N 1
ATOM 3741 C CA . VAL B 1 118 ? -5.52 -30.438 -13.789 1 97.69 118 VAL B CA 1
ATOM 3742 C C . VAL B 1 118 ? -6.043 -31.641 -13.008 1 97.69 118 VAL B C 1
ATOM 3744 O O . VAL B 1 118 ? -6.227 -32.719 -13.57 1 97.69 118 VAL B O 1
ATOM 3747 N N . LEU B 1 119 ? -6.223 -31.438 -11.758 1 98 119 LEU B N 1
ATOM 3748 C CA . LEU B 1 119 ? -6.73 -32.469 -10.852 1 98 119 LEU B CA 1
ATOM 3749 C C . LEU B 1 119 ? -8.07 -32.031 -10.258 1 98 119 LEU B C 1
ATOM 3751 O O . LEU B 1 119 ? -8.453 -30.875 -10.336 1 98 119 LEU B O 1
ATOM 3755 N N . PRO B 1 120 ? -8.789 -33.031 -9.664 1 95.81 120 PRO B N 1
ATOM 3756 C CA . PRO B 1 120 ? -10.023 -32.688 -8.945 1 95.81 120 PRO B CA 1
ATOM 3757 C C . PRO B 1 120 ? -9.773 -31.781 -7.75 1 95.81 120 PRO B C 1
ATOM 3759 O O . PRO B 1 120 ? -8.617 -31.531 -7.391 1 95.81 120 PRO B O 1
ATOM 3762 N N . PRO B 1 121 ? -10.836 -31.266 -7.152 1 94.69 121 PRO B N 1
ATOM 3763 C CA . PRO B 1 121 ? -10.719 -30.375 -5.996 1 94.69 121 PRO B CA 1
ATOM 3764 C C . PRO B 1 121 ? -9.922 -31 -4.848 1 94.69 121 PRO B C 1
ATOM 3766 O O . PRO B 1 121 ? -9.93 -32.219 -4.68 1 94.69 121 PRO B O 1
ATOM 3769 N N . ALA B 1 122 ? -9.336 -30.094 -4.148 1 92.81 122 ALA B N 1
ATOM 3770 C CA . ALA B 1 122 ? -8.555 -30.531 -2.996 1 92.81 122 ALA B CA 1
ATOM 3771 C C . ALA B 1 122 ? -9.422 -31.266 -1.984 1 92.81 122 ALA B C 1
ATOM 3773 O O . ALA B 1 122 ? -10.523 -30.797 -1.649 1 92.81 122 ALA B O 1
ATOM 3774 N N . PRO B 1 123 ? -8.922 -32.406 -1.473 1 93.88 123 PRO B N 1
ATOM 3775 C CA . PRO B 1 123 ? -9.609 -33.062 -0.363 1 93.88 123 PRO B CA 1
ATOM 3776 C C . PRO B 1 123 ? -9.5 -32.281 0.948 1 93.88 123 PRO B C 1
ATOM 3778 O O . PRO B 1 123 ? -8.68 -31.375 1.063 1 93.88 123 PRO B O 1
ATOM 3781 N N . LYS B 1 124 ? -10.273 -32.719 1.909 1 93.5 124 LYS B N 1
ATOM 3782 C CA . LYS B 1 124 ? -10.297 -32.031 3.213 1 93.5 124 LYS B CA 1
ATOM 3783 C C . LYS B 1 124 ? -8.977 -32.25 3.951 1 93.5 124 LYS B C 1
ATOM 3785 O O . LYS B 1 124 ? -8.539 -31.391 4.707 1 93.5 124 LYS B O 1
ATOM 3790 N N . ASP B 1 125 ? -8.367 -33.344 3.689 1 96 125 ASP B N 1
ATOM 3791 C CA . ASP B 1 125 ? -7.086 -33.656 4.324 1 96 125 ASP B CA 1
ATOM 3792 C C . ASP B 1 125 ? -5.922 -33.062 3.52 1 96 125 ASP B C 1
ATOM 3794 O O . ASP B 1 125 ? -5.68 -33.5 2.385 1 96 125 ASP B O 1
ATOM 3798 N N . PRO B 1 126 ? -5.176 -32.188 4.176 1 97.31 126 PRO B N 1
ATOM 3799 C CA . PRO B 1 126 ? -4.066 -31.562 3.449 1 97.31 126 PRO B CA 1
ATOM 3800 C C . PRO B 1 126 ? -3.021 -32.562 2.986 1 97.31 126 PRO B C 1
ATOM 3802 O O . PRO B 1 126 ? -2.42 -32.406 1.923 1 97.31 126 PRO B O 1
ATOM 3805 N N . GLN B 1 127 ? -2.77 -33.594 3.723 1 97.06 127 GLN B N 1
ATOM 3806 C CA . GLN B 1 127 ? -1.795 -34.594 3.342 1 97.06 127 GLN B CA 1
ATOM 3807 C C . GLN B 1 127 ? -2.23 -35.344 2.078 1 97.06 127 GLN B C 1
ATOM 3809 O O . GLN B 1 127 ? -1.404 -35.656 1.217 1 97.06 127 GLN B O 1
ATOM 3814 N N . GLU B 1 128 ? -3.502 -35.594 2.053 1 97.62 128 GLU B N 1
ATOM 3815 C CA . GLU B 1 128 ? -4.035 -36.25 0.861 1 97.62 128 GLU B CA 1
ATOM 3816 C C . GLU B 1 128 ? -3.91 -35.375 -0.365 1 97.62 128 GLU B C 1
ATOM 3818 O O . GLU B 1 128 ? -3.586 -35.844 -1.457 1 97.62 128 GLU B O 1
ATOM 3823 N N . ALA B 1 129 ? -4.223 -34.094 -0.191 1 98.19 129 ALA B N 1
ATOM 3824 C CA . ALA B 1 129 ? -4.082 -33.156 -1.289 1 98.19 129 ALA B CA 1
ATOM 3825 C C . ALA B 1 129 ? -2.652 -33.125 -1.823 1 98.19 129 ALA B C 1
ATOM 3827 O O . ALA B 1 129 ? -2.434 -33.219 -3.033 1 98.19 129 ALA B O 1
ATOM 3828 N N . LEU B 1 130 ? -1.696 -33.094 -0.937 1 98.31 130 LEU B N 1
ATOM 3829 C CA . LEU B 1 130 ? -0.29 -33.031 -1.318 1 98.31 130 LEU B CA 1
ATOM 3830 C C . LEU B 1 130 ? 0.152 -34.344 -1.978 1 98.31 130 LEU B C 1
ATOM 3832 O O . LEU B 1 130 ? 0.96 -34.312 -2.908 1 98.31 130 LEU B O 1
ATOM 3836 N N . ALA B 1 131 ? -0.383 -35.406 -1.474 1 98.06 131 ALA B N 1
ATOM 3837 C CA . ALA B 1 131 ? -0.062 -36.719 -2.066 1 98.06 131 ALA B CA 1
ATOM 3838 C C . ALA B 1 131 ? -0.546 -36.781 -3.51 1 98.06 131 ALA B C 1
ATOM 3840 O O . ALA B 1 131 ? 0.147 -37.344 -4.375 1 98.06 131 ALA B O 1
ATOM 3841 N N . LEU B 1 132 ? -1.706 -36.312 -3.738 1 98.31 132 LEU B N 1
ATOM 3842 C CA . LEU B 1 132 ? -2.258 -36.281 -5.09 1 98.31 132 LEU B CA 1
ATOM 3843 C C . LEU B 1 132 ? -1.415 -35.406 -6.016 1 98.31 132 LEU B C 1
ATOM 3845 O O . LEU B 1 132 ? -1.156 -35.781 -7.16 1 98.31 132 LEU B O 1
ATOM 3849 N N . LEU B 1 133 ? -1.018 -34.281 -5.531 1 98.62 133 LEU B N 1
ATOM 3850 C CA . LEU B 1 133 ? -0.164 -33.406 -6.312 1 98.62 133 LEU B CA 1
ATOM 3851 C C . LEU B 1 133 ? 1.175 -34.062 -6.617 1 98.62 133 LEU B C 1
ATOM 3853 O O . LEU B 1 133 ? 1.675 -33.969 -7.742 1 98.62 133 LEU B O 1
ATOM 3857 N N . ALA B 1 134 ? 1.749 -34.719 -5.652 1 98.38 134 ALA B N 1
ATOM 3858 C CA . ALA B 1 134 ? 3.016 -35.438 -5.836 1 98.38 134 ALA B CA 1
ATOM 3859 C C . ALA B 1 134 ? 2.887 -36.531 -6.891 1 98.38 134 ALA B C 1
ATOM 3861 O O . ALA B 1 134 ? 3.752 -36.656 -7.758 1 98.38 134 ALA B O 1
ATOM 3862 N N . ALA B 1 135 ? 1.848 -37.25 -6.793 1 98.25 135 ALA B N 1
ATOM 3863 C CA . ALA B 1 135 ? 1.614 -38.344 -7.73 1 98.25 135 ALA B CA 1
ATOM 3864 C C . ALA B 1 135 ? 1.486 -37.812 -9.164 1 98.25 135 ALA B C 1
ATOM 3866 O O . ALA B 1 135 ? 1.971 -38.438 -10.102 1 98.25 135 ALA B O 1
ATOM 3867 N N . ALA B 1 136 ? 0.824 -36.688 -9.297 1 98.25 136 ALA B N 1
ATOM 3868 C CA . ALA B 1 136 ? 0.647 -36.094 -10.609 1 98.25 136 ALA B CA 1
ATOM 3869 C C . ALA B 1 136 ? 1.962 -35.531 -11.133 1 98.25 136 ALA B C 1
ATOM 3871 O O . ALA B 1 136 ? 2.176 -35.438 -12.344 1 98.25 136 ALA B O 1
ATOM 3872 N N . THR B 1 137 ? 2.824 -35.125 -10.227 1 98.5 137 THR B N 1
ATOM 3873 C CA . THR B 1 137 ? 4.074 -34.469 -10.57 1 98.5 137 THR B CA 1
ATOM 3874 C C . THR B 1 137 ? 5.133 -35.469 -10.984 1 98.5 137 THR B C 1
ATOM 3876 O O . THR B 1 137 ? 5.922 -35.219 -11.898 1 98.5 137 THR B O 1
ATOM 3879 N N . HIS B 1 138 ? 5.195 -36.625 -10.43 1 97.69 138 HIS B N 1
ATOM 3880 C CA . HIS B 1 138 ? 6.277 -37.594 -10.516 1 97.69 138 HIS B CA 1
ATOM 3881 C C . HIS B 1 138 ? 6.582 -37.938 -11.977 1 97.69 138 HIS B C 1
ATOM 3883 O O . HIS B 1 138 ? 7.734 -37.875 -12.406 1 97.69 138 HIS B O 1
ATOM 3889 N N . PRO B 1 139 ? 5.582 -38.25 -12.812 1 96.88 139 PRO B N 1
ATOM 3890 C CA . PRO B 1 139 ? 5.871 -38.656 -14.195 1 96.88 139 PRO B CA 1
ATOM 3891 C C . PRO B 1 139 ? 6.391 -37.469 -15.031 1 96.88 139 PRO B C 1
ATOM 3893 O O . PRO B 1 139 ? 6.961 -37.688 -16.109 1 96.88 139 PRO B O 1
ATOM 3896 N N . LEU B 1 140 ? 6.191 -36.281 -14.578 1 96.44 140 LEU B N 1
ATOM 3897 C CA . LEU B 1 140 ? 6.551 -35.094 -15.359 1 96.44 140 LEU B CA 1
ATOM 3898 C C . LEU B 1 140 ? 8.023 -34.75 -15.164 1 96.44 140 LEU B C 1
ATOM 3900 O O . LEU B 1 140 ? 8.578 -33.938 -15.914 1 96.44 140 LEU B O 1
ATOM 3904 N N . LEU B 1 141 ? 8.656 -35.344 -14.188 1 96.25 141 LEU B N 1
ATOM 3905 C CA . LEU B 1 141 ? 9.992 -34.906 -13.781 1 96.25 141 LEU B CA 1
ATOM 3906 C C . LEU B 1 141 ? 11.062 -35.625 -14.602 1 96.25 141 LEU B C 1
ATOM 3908 O O . LEU B 1 141 ? 12.234 -35.25 -14.539 1 96.25 141 LEU B O 1
ATOM 3912 N N . SER B 1 142 ? 10.633 -36.562 -15.398 1 92.88 142 SER B N 1
ATOM 3913 C CA . SER B 1 142 ? 11.617 -37.312 -16.156 1 92.88 142 SER B CA 1
ATOM 3914 C C . SER B 1 142 ? 12.453 -36.406 -17.047 1 92.88 142 SER B C 1
ATOM 3916 O O . SER B 1 142 ? 11.906 -35.656 -17.859 1 92.88 142 SER B O 1
ATOM 3918 N N . ASP B 1 143 ? 13.75 -36.375 -16.906 1 92.12 143 ASP B N 1
ATOM 3919 C CA . ASP B 1 143 ? 14.758 -35.656 -17.703 1 92.12 143 ASP B CA 1
ATOM 3920 C C . ASP B 1 143 ? 14.656 -34.156 -17.484 1 92.12 143 ASP B C 1
ATOM 3922 O O . ASP B 1 143 ? 14.992 -33.375 -18.375 1 92.12 143 ASP B O 1
ATOM 3926 N N . ARG B 1 144 ? 14.102 -33.781 -16.391 1 95.06 144 ARG B N 1
ATOM 3927 C CA . ARG B 1 144 ? 13.977 -32.375 -16.078 1 95.06 144 ARG B CA 1
ATOM 3928 C C . ARG B 1 144 ? 14.633 -32.031 -14.75 1 95.06 144 ARG B C 1
ATOM 3930 O O . ARG B 1 144 ? 14.672 -32.875 -13.852 1 95.06 144 ARG B O 1
ATOM 3937 N N . ARG B 1 145 ? 15.141 -30.891 -14.688 1 96.5 145 ARG B N 1
ATOM 3938 C CA . ARG B 1 145 ? 15.695 -30.328 -13.453 1 96.5 145 ARG B CA 1
ATOM 3939 C C . ARG B 1 145 ? 14.773 -29.266 -12.875 1 96.5 145 ARG B C 1
ATOM 3941 O O . ARG B 1 145 ? 14.477 -28.266 -13.539 1 96.5 145 ARG B O 1
ATOM 3948 N N . VAL B 1 146 ? 14.336 -29.484 -11.656 1 98.19 146 VAL B N 1
ATOM 3949 C CA . VAL B 1 146 ? 13.453 -28.516 -11.016 1 98.19 146 VAL B CA 1
ATOM 3950 C C . VAL B 1 146 ? 14.281 -27.531 -10.188 1 98.19 146 VAL B C 1
ATOM 3952 O O . VAL B 1 146 ? 15.008 -27.922 -9.273 1 98.19 146 VAL B O 1
ATOM 3955 N N . LEU B 1 147 ? 14.094 -26.266 -10.508 1 97.75 147 LEU B N 1
ATOM 3956 C CA . LEU B 1 147 ? 14.938 -25.234 -9.906 1 97.75 147 LEU B CA 1
ATOM 3957 C C . LEU B 1 147 ? 14.234 -24.578 -8.719 1 97.75 147 LEU B C 1
ATOM 3959 O O . LEU B 1 147 ? 14.883 -24.031 -7.832 1 97.75 147 LEU B O 1
ATOM 3963 N N . GLY B 1 148 ? 13 -24.578 -8.695 1 98.12 148 GLY B N 1
ATOM 3964 C CA . GLY B 1 148 ? 12.164 -23.984 -7.664 1 98.12 148 GLY B CA 1
ATOM 3965 C C . GLY B 1 148 ? 10.734 -24.484 -7.699 1 98.12 148 GLY B C 1
ATOM 3966 O O . GLY B 1 148 ? 10.281 -25 -8.719 1 98.12 148 GLY B O 1
ATOM 3967 N N . VAL B 1 149 ? 10.086 -24.359 -6.566 1 98.5 149 VAL B N 1
ATOM 3968 C CA . VAL B 1 149 ? 8.695 -24.797 -6.445 1 98.5 149 VAL B CA 1
ATOM 3969 C C . VAL B 1 149 ? 7.848 -23.672 -5.863 1 98.5 149 VAL B C 1
ATOM 3971 O O . VAL B 1 149 ? 8.242 -23.016 -4.891 1 98.5 149 VAL B O 1
ATOM 3974 N N . GLY B 1 150 ? 6.758 -23.359 -6.512 1 98.5 150 GLY B N 1
ATOM 3975 C CA . GLY B 1 150 ? 5.762 -22.438 -6.008 1 98.5 150 GLY B CA 1
ATOM 3976 C C . GLY B 1 150 ? 4.406 -23.078 -5.773 1 98.5 150 GLY B C 1
ATOM 3977 O O . GLY B 1 150 ? 3.951 -23.891 -6.586 1 98.5 150 GLY B O 1
ATOM 3978 N N . VAL B 1 151 ? 3.795 -22.734 -4.645 1 98.5 151 VAL B N 1
ATOM 3979 C CA . VAL B 1 151 ? 2.48 -23.266 -4.301 1 98.5 151 VAL B CA 1
ATOM 3980 C C . VAL B 1 151 ? 1.51 -22.125 -4.043 1 98.5 151 VAL B C 1
ATOM 3982 O O . VAL B 1 151 ? 1.787 -21.234 -3.232 1 98.5 151 VAL B O 1
ATOM 3985 N N . ALA B 1 152 ? 0.414 -22.109 -4.762 1 98.25 152 ALA B N 1
ATOM 3986 C CA . ALA B 1 152 ? -0.68 -21.172 -4.512 1 98.25 152 ALA B CA 1
ATOM 3987 C C . ALA B 1 152 ? -1.819 -21.859 -3.758 1 98.25 152 ALA B C 1
ATOM 3989 O O . ALA B 1 152 ? -2.275 -22.922 -4.148 1 98.25 152 ALA B O 1
ATOM 3990 N N . VAL B 1 153 ? -2.234 -21.281 -2.695 1 97.5 153 VAL B N 1
ATOM 3991 C CA . VAL B 1 153 ? -3.299 -21.844 -1.87 1 97.5 153 VAL B CA 1
ATOM 3992 C C . VAL B 1 153 ? -4.238 -20.719 -1.416 1 97.5 153 VAL B C 1
ATOM 3994 O O . VAL B 1 153 ? -3.799 -19.609 -1.135 1 97.5 153 VAL B O 1
ATOM 3997 N N . PRO B 1 154 ? -5.543 -21.062 -1.406 1 95 154 PRO B N 1
ATOM 3998 C CA . PRO B 1 154 ? -6.449 -20.031 -0.866 1 95 154 PRO B CA 1
ATOM 3999 C C . PRO B 1 154 ? -6.371 -19.922 0.654 1 95 154 PRO B C 1
ATOM 4001 O O . PRO B 1 154 ? -6.402 -20.938 1.355 1 95 154 PRO B O 1
ATOM 4004 N N . GLY B 1 155 ? -6.078 -18.719 1.161 1 92.56 155 GLY B N 1
ATOM 4005 C CA . GLY B 1 155 ? -6.082 -18.547 2.604 1 92.56 155 GLY B CA 1
ATOM 4006 C C . GLY B 1 155 ? -5.051 -17.531 3.084 1 92.56 155 GLY B C 1
ATOM 4007 O O . GLY B 1 155 ? -4.414 -16.859 2.275 1 92.56 155 GLY B O 1
ATOM 4008 N N . LEU B 1 156 ? -5.008 -17.438 4.387 1 92.44 156 LEU B N 1
ATOM 4009 C CA . LEU B 1 156 ? -4.035 -16.578 5.051 1 92.44 156 LEU B CA 1
ATOM 4010 C C . LEU B 1 156 ? -2.699 -17.281 5.219 1 92.44 156 LEU B C 1
ATOM 4012 O O . LEU B 1 156 ? -2.59 -18.234 6 1 92.44 156 LEU B O 1
ATOM 4016 N N . VAL B 1 157 ? -1.707 -16.766 4.453 1 94.12 157 VAL B N 1
ATOM 4017 C CA . VAL B 1 157 ? -0.428 -17.469 4.391 1 94.12 157 VAL B CA 1
ATOM 4018 C C . VAL B 1 157 ? 0.703 -16.516 4.762 1 94.12 157 VAL B C 1
ATOM 4020 O O . VAL B 1 157 ? 0.701 -15.352 4.344 1 94.12 157 VAL B O 1
ATOM 4023 N N . GLU B 1 158 ? 1.55 -16.969 5.582 1 90.81 158 GLU B N 1
ATOM 4024 C CA . GLU B 1 158 ? 2.857 -16.328 5.719 1 90.81 158 GLU B CA 1
ATOM 4025 C C . GLU B 1 158 ? 3.861 -16.906 4.727 1 90.81 158 GLU B C 1
ATOM 4027 O O . GLU B 1 158 ? 4.309 -18.047 4.887 1 90.81 158 GLU B O 1
ATOM 4032 N N . PRO B 1 159 ? 4.219 -16.156 3.766 1 84.94 159 PRO B N 1
ATOM 4033 C CA . PRO B 1 159 ? 4.859 -16.734 2.58 1 84.94 159 PRO B CA 1
ATOM 4034 C C . PRO B 1 159 ? 6.234 -17.328 2.881 1 84.94 159 PRO B C 1
ATOM 4036 O O . PRO B 1 159 ? 6.586 -18.375 2.357 1 84.94 159 PRO B O 1
ATOM 4039 N N . GLU B 1 160 ? 7.09 -16.734 3.643 1 80.5 160 GLU B N 1
ATOM 4040 C CA . GLU B 1 160 ? 8.461 -17.188 3.824 1 80.5 160 GLU B CA 1
ATOM 4041 C C . GLU B 1 160 ? 8.492 -18.547 4.527 1 80.5 160 GLU B C 1
ATOM 4043 O O . GLU B 1 160 ? 9.18 -19.469 4.074 1 80.5 160 GLU B O 1
ATOM 4048 N N . GLU B 1 161 ? 7.68 -18.75 5.48 1 86.56 161 GLU B N 1
ATOM 4049 C CA . GLU B 1 161 ? 7.625 -20 6.211 1 86.56 161 GLU B CA 1
ATOM 4050 C C . GLU B 1 161 ? 6.605 -20.953 5.59 1 86.56 161 GLU B C 1
ATOM 4052 O O . GLU B 1 161 ? 6.715 -22.172 5.738 1 86.56 161 GLU B O 1
ATOM 4057 N N . GLY B 1 162 ? 5.746 -20.359 4.918 1 94.25 162 GLY B N 1
ATOM 4058 C CA . GLY B 1 162 ? 4.676 -21.141 4.324 1 94.25 162 GLY B CA 1
ATOM 4059 C C . GLY B 1 162 ? 3.633 -21.594 5.332 1 94.25 162 GLY B C 1
ATOM 4060 O O . GLY B 1 162 ? 3.051 -22.672 5.195 1 94.25 162 GLY B O 1
ATOM 4061 N N . HIS B 1 163 ? 3.521 -20.875 6.383 1 95.56 163 HIS B N 1
ATOM 4062 C CA . HIS B 1 163 ? 2.506 -21.172 7.379 1 95.56 163 HIS B CA 1
ATOM 4063 C C . HIS B 1 163 ? 1.123 -20.734 6.918 1 95.56 163 HIS B C 1
ATOM 4065 O O . HIS B 1 163 ? 0.937 -19.578 6.527 1 95.56 163 HIS B O 1
ATOM 4071 N N . LEU B 1 164 ? 0.219 -21.625 6.941 1 95.88 164 LEU B N 1
ATOM 4072 C CA . LEU B 1 164 ? -1.176 -21.328 6.629 1 95.88 164 LEU B CA 1
ATOM 4073 C C . LEU B 1 164 ? -1.995 -21.156 7.902 1 95.88 164 LEU B C 1
ATOM 4075 O O . LEU B 1 164 ? -2.238 -22.125 8.625 1 95.88 164 LEU B O 1
ATOM 4079 N N . THR B 1 165 ? -2.449 -19.969 8.094 1 92.25 165 THR B N 1
ATOM 4080 C CA . THR B 1 165 ? -3.201 -19.656 9.312 1 92.25 165 THR B CA 1
ATOM 4081 C C . THR B 1 165 ? -4.645 -20.141 9.188 1 92.25 165 THR B C 1
ATOM 4083 O O . THR B 1 165 ? -5.18 -20.766 10.109 1 92.25 165 THR B O 1
ATOM 4086 N N . LEU B 1 166 ? -5.195 -19.828 8.031 1 89.5 166 LEU B N 1
ATOM 4087 C CA . LEU B 1 166 ? -6.609 -20.156 7.879 1 89.5 166 LEU B CA 1
ATOM 4088 C C . LEU B 1 166 ? -6.992 -20.25 6.402 1 89.5 166 LEU B C 1
ATOM 4090 O O . LEU B 1 166 ? -6.641 -19.375 5.613 1 89.5 166 LEU B O 1
ATOM 4094 N N . ALA B 1 167 ? -7.57 -21.359 6.027 1 91.62 167 ALA B N 1
ATOM 4095 C CA . ALA B 1 167 ? -8.258 -21.562 4.754 1 91.62 167 ALA B CA 1
ATOM 4096 C C . ALA B 1 167 ? -9.656 -22.109 4.965 1 91.62 167 ALA B C 1
ATOM 4098 O O . ALA B 1 167 ? -9.875 -23.328 4.863 1 91.62 167 ALA B O 1
ATOM 4099 N N . PRO B 1 168 ? -10.586 -21.234 5.129 1 85.81 168 PRO B N 1
ATOM 4100 C CA . PRO B 1 168 ? -11.914 -21.672 5.57 1 85.81 168 PRO B CA 1
ATOM 4101 C C . PRO B 1 168 ? -12.594 -22.594 4.562 1 85.81 168 PRO B C 1
ATOM 4103 O O . PRO B 1 168 ? -13.203 -23.594 4.949 1 85.81 168 PRO B O 1
ATOM 4106 N N . ASN B 1 169 ? -12.453 -22.328 3.342 1 90 169 ASN B N 1
ATOM 4107 C CA . ASN B 1 169 ? -13.164 -23.094 2.322 1 90 169 ASN B CA 1
ATOM 4108 C C . ASN B 1 169 ? -12.555 -24.469 2.121 1 90 169 ASN B C 1
ATOM 4110 O O . ASN B 1 169 ? -13.188 -25.359 1.554 1 90 169 ASN B O 1
ATOM 4114 N N . LEU B 1 170 ? -11.32 -24.641 2.529 1 93.06 170 LEU B N 1
ATOM 4115 C CA . LEU B 1 170 ? -10.664 -25.938 2.492 1 93.06 170 LEU B CA 1
ATOM 4116 C C . LEU B 1 170 ? -10.828 -26.672 3.82 1 93.06 170 LEU B C 1
ATOM 4118 O O . LEU B 1 170 ? -10.578 -27.875 3.906 1 93.06 170 LEU B O 1
ATOM 4122 N N . GLY B 1 171 ? -11.211 -25.891 4.82 1 90.94 171 GLY B N 1
ATOM 4123 C CA . GLY B 1 171 ? -11.281 -26.438 6.168 1 90.94 171 GLY B CA 1
ATOM 4124 C C . GLY B 1 171 ? -9.914 -26.594 6.82 1 90.94 171 GLY B C 1
ATOM 4125 O O . GLY B 1 171 ? -9.75 -27.406 7.73 1 90.94 171 GLY B O 1
ATOM 4126 N N . TRP B 1 172 ? -8.898 -25.984 6.328 1 94.06 172 TRP B N 1
ATOM 4127 C CA . TRP B 1 172 ? -7.531 -26.078 6.828 1 94.06 172 TRP B CA 1
ATOM 4128 C C . TRP B 1 172 ? -7.238 -24.969 7.828 1 94.06 172 TRP B C 1
ATOM 4130 O O . TRP B 1 172 ? -7.676 -23.828 7.645 1 94.06 172 TRP B O 1
ATOM 4140 N N . GLN B 1 173 ? -6.598 -25.25 8.906 1 92.06 173 GLN B N 1
ATOM 4141 C CA . GLN B 1 173 ? -6.277 -24.266 9.938 1 92.06 173 GLN B CA 1
ATOM 4142 C C . GLN B 1 173 ? -4.914 -24.562 10.562 1 92.06 173 GLN B C 1
ATOM 4144 O O . GLN B 1 173 ? -4.586 -25.703 10.844 1 92.06 173 GLN B O 1
ATOM 4149 N N . ASP B 1 174 ? -4.141 -23.516 10.688 1 93.75 174 ASP B N 1
ATOM 4150 C CA . ASP B 1 174 ? -2.883 -23.547 11.43 1 93.75 174 ASP B CA 1
ATOM 4151 C C . ASP B 1 174 ? -2.004 -24.703 10.969 1 93.75 174 ASP B C 1
ATOM 4153 O O . ASP B 1 174 ? -1.643 -25.578 11.766 1 93.75 174 ASP B O 1
ATOM 4157 N N . LEU B 1 175 ? -1.577 -24.625 9.75 1 96.12 175 LEU B N 1
ATOM 4158 C CA . LEU B 1 175 ? -0.767 -25.688 9.141 1 96.12 175 LEU B CA 1
ATOM 4159 C C . LEU B 1 175 ? 0.633 -25.172 8.82 1 96.12 175 LEU B C 1
ATOM 4161 O O . LEU B 1 175 ? 0.79 -24.078 8.266 1 96.12 175 LEU B O 1
ATOM 4165 N N . ALA B 1 176 ? 1.627 -25.953 9.227 1 97.56 176 ALA B N 1
ATOM 4166 C CA . ALA B 1 176 ? 2.971 -25.719 8.703 1 97.56 176 ALA B CA 1
ATOM 4167 C C . ALA B 1 176 ? 3.1 -26.219 7.27 1 97.56 176 ALA B C 1
ATOM 4169 O O . ALA B 1 176 ? 3.895 -27.125 6.992 1 97.56 176 ALA B O 1
ATOM 4170 N N . LEU B 1 177 ? 2.385 -25.625 6.406 1 97.56 177 LEU B N 1
ATOM 4171 C CA . LEU B 1 177 ? 2.199 -26.109 5.039 1 97.56 177 LEU B CA 1
ATOM 4172 C C . LEU B 1 177 ? 3.529 -26.156 4.297 1 97.56 177 LEU B C 1
ATOM 4174 O O . LEU B 1 177 ? 3.781 -27.078 3.52 1 97.56 177 LEU B O 1
ATOM 4178 N N . GLY B 1 178 ? 4.348 -25.156 4.5 1 97.44 178 GLY B N 1
ATOM 4179 C CA . GLY B 1 178 ? 5.668 -25.172 3.891 1 97.44 178 GLY B CA 1
ATOM 4180 C C . GLY B 1 178 ? 6.461 -26.422 4.199 1 97.44 178 GLY B C 1
ATOM 4181 O O . GLY B 1 178 ? 7.031 -27.047 3.299 1 97.44 178 GLY B O 1
ATOM 4182 N N . GLU B 1 179 ? 6.504 -26.766 5.426 1 97.25 179 GLU B N 1
ATOM 4183 C CA . GLU B 1 179 ? 7.211 -27.969 5.859 1 97.25 179 GLU B CA 1
ATOM 4184 C C . GLU B 1 179 ? 6.582 -29.219 5.258 1 97.25 179 GLU B C 1
ATOM 4186 O O . GLU B 1 179 ? 7.293 -30.141 4.855 1 97.25 179 GLU B O 1
ATOM 4191 N N . MET B 1 180 ? 5.289 -29.203 5.281 1 97.88 180 MET B N 1
ATOM 4192 C CA . MET B 1 180 ? 4.574 -30.344 4.707 1 97.88 180 MET B CA 1
ATOM 4193 C C . MET B 1 180 ? 4.93 -30.516 3.232 1 97.88 180 MET B C 1
ATOM 4195 O O . MET B 1 180 ? 5.195 -31.641 2.783 1 97.88 180 MET B O 1
ATOM 4199 N N . VAL B 1 181 ? 4.98 -29.453 2.539 1 98 181 VAL B N 1
ATOM 4200 C CA . VAL B 1 181 ? 5.305 -29.484 1.116 1 98 181 VAL B CA 1
ATOM 4201 C C . VAL B 1 181 ? 6.75 -29.938 0.929 1 98 181 VAL B C 1
ATOM 4203 O O . VAL B 1 181 ? 7.043 -30.75 0.052 1 98 181 VAL B O 1
ATOM 4206 N N . GLN B 1 182 ? 7.605 -29.453 1.75 1 97.12 182 GLN B N 1
ATOM 4207 C CA . GLN B 1 182 ? 9.008 -29.828 1.665 1 97.12 182 GLN B CA 1
ATOM 4208 C C . GLN B 1 182 ? 9.188 -31.344 1.83 1 97.12 182 GLN B C 1
ATOM 4210 O O . GLN B 1 182 ? 10 -31.953 1.128 1 97.12 182 GLN B O 1
ATOM 4215 N N . LYS B 1 183 ? 8.523 -31.875 2.752 1 97.44 183 LYS B N 1
ATOM 4216 C CA . LYS B 1 183 ? 8.594 -33.312 2.982 1 97.44 183 LYS B CA 1
ATOM 4217 C C . LYS B 1 183 ? 8.133 -34.094 1.751 1 97.44 183 LYS B C 1
ATOM 4219 O O . LYS B 1 183 ? 8.773 -35.062 1.36 1 97.44 183 LYS B O 1
ATOM 4224 N N . VAL B 1 184 ? 7.098 -33.625 1.176 1 97.88 184 VAL B N 1
ATOM 4225 C CA . VAL B 1 184 ? 6.555 -34.281 -0.01 1 97.88 184 VAL B CA 1
ATOM 4226 C C . VAL B 1 184 ? 7.52 -34.125 -1.181 1 97.88 184 VAL B C 1
ATOM 4228 O O . VAL B 1 184 ? 7.742 -35.062 -1.948 1 97.88 184 VAL B O 1
ATOM 4231 N N . LEU B 1 185 ? 8.07 -33 -1.305 1 97.44 185 LEU B N 1
ATOM 4232 C CA . LEU B 1 185 ? 9.039 -32.75 -2.365 1 97.44 185 LEU B CA 1
ATOM 4233 C C . LEU B 1 185 ? 10.266 -33.656 -2.215 1 97.44 185 LEU B C 1
ATOM 4235 O O . LEU B 1 185 ? 10.836 -34.094 -3.211 1 97.44 185 LEU B O 1
ATOM 4239 N N . ALA B 1 186 ? 10.672 -33.844 -0.997 1 97.38 186 ALA B N 1
ATOM 4240 C CA . ALA B 1 186 ? 11.805 -34.719 -0.743 1 97.38 186 ALA B CA 1
ATOM 4241 C C . ALA B 1 186 ? 11.531 -36.125 -1.286 1 97.38 186 ALA B C 1
ATOM 4243 O O . ALA B 1 186 ? 12.43 -36.781 -1.829 1 97.38 186 ALA B O 1
ATOM 4244 N N . SER B 1 187 ? 10.359 -36.531 -1.175 1 96.38 187 SER B N 1
ATOM 4245 C CA . SER B 1 187 ? 9.977 -37.844 -1.669 1 96.38 187 SER B CA 1
ATOM 4246 C C . SER B 1 187 ? 10.016 -37.906 -3.193 1 96.38 187 SER B C 1
ATOM 4248 O O . SER B 1 187 ? 10.102 -39 -3.781 1 96.38 187 SER B O 1
ATOM 4250 N N . LEU B 1 188 ? 9.93 -36.781 -3.812 1 97.12 188 LEU B N 1
ATOM 4251 C CA . LEU B 1 188 ? 10 -36.688 -5.266 1 97.12 188 LEU B CA 1
ATOM 4252 C C . LEU B 1 188 ? 11.438 -36.469 -5.727 1 97.12 188 LEU B C 1
ATOM 4254 O O . LEU B 1 188 ? 11.695 -36.25 -6.914 1 97.12 188 LEU B O 1
ATOM 4258 N N . GLY B 1 189 ? 12.328 -36.438 -4.75 1 96.44 189 GLY B N 1
ATOM 4259 C CA . GLY B 1 189 ? 13.727 -36.219 -5.074 1 96.44 189 GLY B CA 1
ATOM 4260 C C . GLY B 1 189 ? 14.062 -34.719 -5.195 1 96.44 189 GLY B C 1
ATOM 4261 O O . GLY B 1 189 ? 15.078 -34.375 -5.797 1 96.44 189 GLY B O 1
ATOM 4262 N N . LEU B 1 190 ? 13.227 -33.906 -4.625 1 97.62 190 LEU B N 1
ATOM 4263 C CA . LEU B 1 190 ? 13.398 -32.469 -4.766 1 97.62 190 LEU B CA 1
ATOM 4264 C C . LEU B 1 190 ? 13.727 -31.828 -3.422 1 97.62 190 LEU B C 1
ATOM 4266 O O . LEU B 1 190 ? 13.297 -30.703 -3.139 1 97.62 190 LEU B O 1
ATOM 4270 N N . ALA B 1 191 ? 14.438 -32.531 -2.623 1 95.31 191 ALA B N 1
ATOM 4271 C CA . ALA B 1 191 ? 14.867 -31.969 -1.34 1 95.31 191 ALA B CA 1
ATOM 4272 C C . ALA B 1 191 ? 15.789 -30.781 -1.541 1 95.31 191 ALA B C 1
ATOM 4274 O O . ALA B 1 191 ? 16.672 -30.797 -2.398 1 95.31 191 ALA B O 1
ATOM 4275 N N . GLY B 1 192 ? 15.523 -29.781 -0.817 1 93.19 192 GLY B N 1
ATOM 4276 C CA . GLY B 1 192 ? 16.422 -28.625 -0.827 1 93.19 192 GLY B CA 1
ATOM 4277 C C . GLY B 1 192 ? 16.078 -27.625 -1.909 1 93.19 192 GLY B C 1
ATOM 4278 O O . GLY B 1 192 ? 16.656 -26.531 -1.941 1 93.19 192 GLY B O 1
ATOM 4279 N N . VAL B 1 193 ? 15.203 -27.969 -2.771 1 96.44 193 VAL B N 1
ATOM 4280 C CA . VAL B 1 193 ? 14.789 -27.047 -3.818 1 96.44 193 VAL B CA 1
ATOM 4281 C C . VAL B 1 193 ? 14.062 -25.859 -3.195 1 96.44 193 VAL B C 1
ATOM 4283 O O . VAL B 1 193 ? 13.25 -26.016 -2.285 1 96.44 193 VAL B O 1
ATOM 4286 N N . PRO B 1 194 ? 14.445 -24.594 -3.648 1 96.38 194 PRO B N 1
ATOM 4287 C CA . PRO B 1 194 ? 13.742 -23.422 -3.121 1 96.38 194 PRO B CA 1
ATOM 4288 C C . PRO B 1 194 ? 12.227 -23.547 -3.23 1 96.38 194 PRO B C 1
ATOM 4290 O O . PRO B 1 194 ? 11.711 -23.984 -4.258 1 96.38 194 PRO B O 1
ATOM 4293 N N . LEU B 1 195 ? 11.531 -23.188 -2.15 1 97.06 195 LEU B N 1
ATOM 4294 C CA . LEU B 1 195 ? 10.078 -23.297 -2.082 1 97.06 195 LEU B CA 1
ATOM 4295 C C . LEU B 1 195 ? 9.453 -21.984 -1.65 1 97.06 195 LEU B C 1
ATOM 4297 O O . LEU B 1 195 ? 9.969 -21.297 -0.763 1 97.06 195 LEU B O 1
ATOM 4301 N N . ILE B 1 196 ? 8.367 -21.609 -2.299 1 97.25 196 ILE B N 1
ATOM 4302 C CA . ILE B 1 196 ? 7.547 -20.5 -1.844 1 97.25 196 ILE B CA 1
ATOM 4303 C C . ILE B 1 196 ? 6.078 -20.906 -1.832 1 97.25 196 ILE B C 1
ATOM 4305 O O . ILE B 1 196 ? 5.613 -21.594 -2.746 1 97.25 196 ILE B O 1
ATOM 4309 N N . VAL B 1 197 ? 5.391 -20.625 -0.766 1 97.88 197 VAL B N 1
ATOM 4310 C CA . VAL B 1 197 ? 3.945 -20.797 -0.631 1 97.88 197 VAL B CA 1
ATOM 4311 C C . VAL B 1 197 ? 3.273 -19.422 -0.529 1 97.88 197 VAL B C 1
ATOM 4313 O O . VAL B 1 197 ? 3.676 -18.578 0.281 1 97.88 197 VAL B O 1
ATOM 4316 N N . GLU B 1 198 ? 2.289 -19.203 -1.373 1 97.69 198 GLU B N 1
ATOM 4317 C CA . GLU B 1 198 ? 1.663 -17.875 -1.438 1 97.69 198 GLU B CA 1
ATOM 4318 C C . GLU B 1 198 ? 0.149 -18 -1.587 1 97.69 198 GLU B C 1
ATOM 4320 O O . GLU B 1 198 ? -0.356 -19 -2.088 1 97.69 198 GLU B O 1
ATOM 4325 N N . ASN B 1 199 ? -0.559 -17.016 -1.08 1 97.31 199 ASN B N 1
ATOM 4326 C CA . ASN B 1 199 ? -1.982 -16.859 -1.359 1 97.31 199 ASN B CA 1
ATOM 4327 C C . ASN B 1 199 ? -2.258 -16.812 -2.859 1 97.31 199 ASN B C 1
ATOM 4329 O O . ASN B 1 199 ? -1.517 -16.172 -3.611 1 97.31 199 ASN B O 1
ATOM 4333 N N . GLU B 1 200 ? -3.309 -17.438 -3.27 1 97.62 200 GLU B N 1
ATOM 4334 C CA . GLU B 1 200 ? -3.596 -17.594 -4.691 1 97.62 200 GLU B CA 1
ATOM 4335 C C . GLU B 1 200 ? -3.803 -16.234 -5.359 1 97.62 200 GLU B C 1
ATOM 4337 O O . GLU B 1 200 ? -3.404 -16.031 -6.512 1 97.62 200 GLU B O 1
ATOM 4342 N N . ALA B 1 201 ? -4.504 -15.32 -4.711 1 98.06 201 ALA B N 1
ATOM 4343 C CA . ALA B 1 201 ? -4.719 -14 -5.293 1 98.06 201 ALA B CA 1
ATOM 4344 C C . ALA B 1 201 ? -3.414 -13.219 -5.383 1 98.06 201 ALA B C 1
ATOM 4346 O O . ALA B 1 201 ? -3.164 -12.523 -6.371 1 98.06 201 ALA B O 1
ATOM 4347 N N . ASN B 1 202 ? -2.617 -13.305 -4.348 1 98.19 202 ASN B N 1
ATOM 4348 C CA . ASN B 1 202 ? -1.293 -12.695 -4.379 1 98.19 202 ASN B CA 1
ATOM 4349 C C . ASN B 1 202 ? -0.429 -13.281 -5.492 1 98.19 202 ASN B C 1
ATOM 4351 O O . ASN B 1 202 ? 0.26 -12.547 -6.199 1 98.19 202 ASN B O 1
ATOM 4355 N N . ALA B 1 203 ? -0.47 -14.57 -5.621 1 98.06 203 ALA B N 1
ATOM 4356 C CA . ALA B 1 203 ? 0.287 -15.219 -6.688 1 98.06 203 ALA B CA 1
ATOM 4357 C C . ALA B 1 203 ? -0.169 -14.734 -8.062 1 98.06 203 ALA B C 1
ATOM 4359 O O . ALA B 1 203 ? 0.657 -14.43 -8.922 1 98.06 203 ALA B O 1
ATOM 4360 N N . ALA B 1 204 ? -1.462 -14.688 -8.219 1 98.12 204 ALA B N 1
ATOM 4361 C CA . ALA B 1 204 ? -2.018 -14.203 -9.477 1 98.12 204 ALA B CA 1
ATOM 4362 C C . ALA B 1 204 ? -1.569 -12.766 -9.758 1 98.12 204 ALA B C 1
ATOM 4364 O O . ALA B 1 204 ? -1.166 -12.445 -10.875 1 98.12 204 ALA B O 1
ATOM 4365 N N . ALA B 1 205 ? -1.621 -11.969 -8.766 1 97.88 205 ALA B N 1
ATOM 4366 C CA . ALA B 1 205 ? -1.187 -10.578 -8.914 1 97.88 205 ALA B CA 1
ATOM 4367 C C . ALA B 1 205 ? 0.283 -10.508 -9.312 1 97.88 205 ALA B C 1
ATOM 4369 O O . ALA B 1 205 ? 0.649 -9.75 -10.211 1 97.88 205 ALA B O 1
ATOM 4370 N N . TYR B 1 206 ? 1.081 -11.297 -8.633 1 97.06 206 TYR B N 1
ATOM 4371 C CA . TYR B 1 206 ? 2.5 -11.344 -8.969 1 97.06 206 TYR B CA 1
ATOM 4372 C C . TYR B 1 206 ? 2.703 -11.727 -10.422 1 97.06 206 TYR B C 1
ATOM 4374 O O . TYR B 1 206 ? 3.535 -11.141 -11.117 1 97.06 206 TYR B O 1
ATOM 4382 N N . GLY B 1 207 ? 1.952 -12.633 -10.883 1 96.75 207 GLY B N 1
ATOM 4383 C CA . GLY B 1 207 ? 2.062 -13.133 -12.242 1 96.75 207 GLY B CA 1
ATOM 4384 C C . GLY B 1 207 ? 1.797 -12.07 -13.297 1 96.75 207 GLY B C 1
ATOM 4385 O O . GLY B 1 207 ? 2.359 -12.117 -14.391 1 96.75 207 GLY B O 1
ATOM 4386 N N . LEU B 1 208 ? 0.917 -11.117 -12.969 1 94.56 208 LEU B N 1
ATOM 4387 C CA . LEU B 1 208 ? 0.608 -10.039 -13.906 1 94.56 208 LEU B CA 1
ATOM 4388 C C . LEU B 1 208 ? 1.867 -9.266 -14.273 1 94.56 208 LEU B C 1
ATOM 4390 O O . LEU B 1 208 ? 2.037 -8.867 -15.43 1 94.56 208 LEU B O 1
ATOM 4394 N N . TYR B 1 209 ? 2.688 -9.086 -13.336 1 92.5 209 TYR B N 1
ATOM 4395 C CA . TYR B 1 209 ? 3.893 -8.289 -13.555 1 92.5 209 TYR B CA 1
ATOM 4396 C C . TYR B 1 209 ? 5.02 -9.156 -14.109 1 92.5 209 TYR B C 1
ATOM 4398 O O . TYR B 1 209 ? 5.707 -8.758 -15.055 1 92.5 209 TYR B O 1
ATOM 4406 N N . ALA B 1 210 ? 5.152 -10.305 -13.617 1 91.12 210 ALA B N 1
ATOM 4407 C CA . ALA B 1 210 ? 6.27 -11.172 -13.969 1 91.12 210 ALA B CA 1
ATOM 4408 C C . ALA B 1 210 ? 6.105 -11.742 -15.375 1 91.12 210 ALA B C 1
ATOM 4410 O O . ALA B 1 210 ? 7.094 -11.969 -16.078 1 91.12 210 ALA B O 1
ATOM 4411 N N . LEU B 1 211 ? 4.918 -11.953 -15.773 1 90.25 211 LEU B N 1
ATOM 4412 C CA . LEU B 1 211 ? 4.656 -12.656 -17.031 1 90.25 211 LEU B CA 1
ATOM 4413 C C . LEU B 1 211 ? 3.877 -11.781 -18 1 90.25 211 LEU B C 1
ATOM 4415 O O . LEU B 1 211 ? 3.971 -11.953 -19.219 1 90.25 211 LEU B O 1
ATOM 4419 N N . GLY B 1 212 ? 3.061 -10.883 -17.469 1 80.94 212 GLY B N 1
ATOM 4420 C CA . GLY B 1 212 ? 2.152 -10.109 -18.312 1 80.94 212 GLY B CA 1
ATOM 4421 C C . GLY B 1 212 ? 2.742 -8.797 -18.781 1 80.94 212 GLY B C 1
ATOM 4422 O O . GLY B 1 212 ? 2.156 -8.109 -19.609 1 80.94 212 GLY B O 1
ATOM 4423 N N . GLY B 1 213 ? 3.869 -8.461 -18.266 1 80.69 213 GLY B N 1
ATOM 4424 C CA . GLY B 1 213 ? 4.52 -7.23 -18.688 1 80.69 213 GLY B CA 1
ATOM 4425 C C . GLY B 1 213 ? 3.793 -5.98 -18.219 1 80.69 213 GLY B C 1
ATOM 4426 O O . GLY B 1 213 ? 3.822 -4.949 -18.906 1 80.69 213 GLY B O 1
ATOM 4427 N N . TRP B 1 214 ? 3.023 -6.145 -17.234 1 83.62 214 TRP B N 1
ATOM 4428 C CA . TRP B 1 214 ? 2.281 -5 -16.719 1 83.62 214 TRP B CA 1
ATOM 4429 C C . TRP B 1 214 ? 3.23 -3.908 -16.234 1 83.62 214 TRP B C 1
ATOM 4431 O O . TRP B 1 214 ? 4.266 -4.203 -15.625 1 83.62 214 TRP B O 1
ATOM 4441 N N . GLU B 1 215 ? 2.791 -2.66 -16.5 1 87.25 215 GLU B N 1
ATOM 4442 C CA . GLU B 1 215 ? 3.682 -1.546 -16.188 1 87.25 215 GLU B CA 1
ATOM 4443 C C . GLU B 1 215 ? 3.051 -0.604 -15.164 1 87.25 215 GLU B C 1
ATOM 4445 O O . GLU B 1 215 ? 3.707 0.321 -14.68 1 87.25 215 GLU B O 1
ATOM 4450 N N . VAL B 1 216 ? 1.829 -0.927 -14.805 1 91.75 216 VAL B N 1
ATOM 4451 C CA . VAL B 1 216 ? 1.191 -0.031 -13.844 1 91.75 216 VAL B CA 1
ATOM 4452 C C . VAL B 1 216 ? 1.793 -0.244 -12.453 1 91.75 216 VAL B C 1
ATOM 4454 O O . VAL B 1 216 ? 2.15 -1.367 -12.094 1 91.75 216 VAL B O 1
ATOM 4457 N N . ASP B 1 217 ? 1.868 0.755 -11.656 1 94.69 217 ASP B N 1
ATOM 4458 C CA . ASP B 1 217 ? 2.578 0.72 -10.383 1 94.69 217 ASP B CA 1
ATOM 4459 C C . ASP B 1 217 ? 1.705 0.116 -9.281 1 94.69 217 ASP B C 1
ATOM 4461 O O . ASP B 1 217 ? 2.213 -0.538 -8.367 1 94.69 217 ASP B O 1
ATOM 4465 N N . HIS B 1 218 ? 0.417 0.4 -9.375 1 97.44 218 HIS B N 1
ATOM 4466 C CA . HIS B 1 218 ? -0.513 -0.014 -8.328 1 97.44 218 HIS B CA 1
ATOM 4467 C C . HIS B 1 218 ? -1.719 -0.736 -8.922 1 97.44 218 HIS B C 1
ATOM 4469 O O . HIS B 1 218 ? -2.359 -0.23 -9.844 1 97.44 218 HIS B O 1
ATOM 4475 N N . CYS B 1 219 ? -1.97 -1.931 -8.477 1 97.19 219 CYS B N 1
ATOM 4476 C CA . CYS B 1 219 ? -3.145 -2.662 -8.938 1 97.19 219 CYS B CA 1
ATOM 4477 C C . CYS B 1 219 ? -3.689 -3.568 -7.84 1 97.19 219 CYS B C 1
ATOM 4479 O O . CYS B 1 219 ? -2.99 -3.863 -6.867 1 97.19 219 CYS B O 1
ATOM 4481 N N . VAL B 1 220 ? -4.949 -3.912 -7.973 1 98.69 220 VAL B N 1
ATOM 4482 C CA . VAL B 1 220 ? -5.574 -4.918 -7.121 1 98.69 220 VAL B CA 1
ATOM 4483 C C . VAL B 1 220 ? -6.16 -6.035 -7.984 1 98.69 220 VAL B C 1
ATOM 4485 O O . VAL B 1 220 ? -6.969 -5.777 -8.883 1 98.69 220 VAL B O 1
ATOM 4488 N N . TYR B 1 221 ? -5.66 -7.199 -7.781 1 98.5 221 TYR B N 1
ATOM 4489 C CA . TYR B 1 221 ? -6.23 -8.383 -8.422 1 98.5 221 TYR B CA 1
ATOM 4490 C C . TYR B 1 221 ? -7.348 -8.977 -7.574 1 98.5 221 TYR B C 1
ATOM 4492 O O . TYR B 1 221 ? -7.145 -9.281 -6.398 1 98.5 221 TYR B O 1
ATOM 4500 N N . LEU B 1 222 ? -8.5 -9.125 -8.117 1 98.62 222 LEU B N 1
ATOM 4501 C CA . LEU B 1 222 ? -9.609 -9.789 -7.441 1 98.62 222 LEU B CA 1
ATOM 4502 C C . LEU B 1 222 ? -9.805 -11.203 -7.988 1 98.62 222 LEU B C 1
ATOM 4504 O O . LEU B 1 222 ? -10.156 -11.375 -9.156 1 98.62 222 LEU B O 1
ATOM 4508 N N . ASN B 1 223 ? -9.539 -12.133 -7.156 1 97.94 223 ASN B N 1
ATOM 4509 C CA . ASN B 1 223 ? -9.797 -13.531 -7.508 1 97.94 223 ASN B CA 1
ATOM 4510 C C . ASN B 1 223 ? -11.211 -13.953 -7.121 1 97.94 223 ASN B C 1
ATOM 4512 O O . ASN B 1 223 ? -11.5 -14.172 -5.941 1 97.94 223 ASN B O 1
ATOM 4516 N N . LEU B 1 224 ? -12.07 -14.094 -8.117 1 97.75 224 LEU B N 1
ATOM 4517 C CA . LEU B 1 224 ? -13.461 -14.469 -7.895 1 97.75 224 LEU B CA 1
ATOM 4518 C C . LEU B 1 224 ? -13.664 -15.969 -8.07 1 97.75 224 LEU B C 1
ATOM 4520 O O . LEU B 1 224 ? -14.164 -16.406 -9.109 1 97.75 224 LEU B O 1
ATOM 4524 N N . GLY B 1 225 ? -13.352 -16.703 -7.066 1 96.44 225 GLY B N 1
ATOM 4525 C CA . GLY B 1 225 ? -13.508 -18.156 -7.031 1 96.44 225 GLY B CA 1
ATOM 4526 C C . GLY B 1 225 ? -14.594 -18.609 -6.078 1 96.44 225 GLY B C 1
ATOM 4527 O O . GLY B 1 225 ? -15.602 -17.922 -5.906 1 96.44 225 GLY B O 1
ATOM 4528 N N . VAL B 1 226 ? -14.367 -19.875 -5.57 1 94.19 226 VAL B N 1
ATOM 4529 C CA . VAL B 1 226 ? -15.25 -20.312 -4.496 1 94.19 226 VAL B CA 1
ATOM 4530 C C . VAL B 1 226 ? -15.156 -19.359 -3.318 1 94.19 226 VAL B C 1
ATOM 4532 O O . VAL B 1 226 ? -16.172 -19 -2.711 1 94.19 226 VAL B O 1
ATOM 4535 N N . GLY B 1 227 ? -13.977 -19.031 -3.016 1 94.5 227 GLY B N 1
ATOM 4536 C CA . GLY B 1 227 ? -13.719 -17.859 -2.182 1 94.5 227 GLY B CA 1
ATOM 4537 C C . GLY B 1 227 ? -13.359 -16.625 -2.98 1 94.5 227 GLY B C 1
ATOM 4538 O O . GLY B 1 227 ? -13.031 -16.719 -4.168 1 94.5 227 GLY B O 1
ATOM 4539 N N . VAL B 1 228 ? -13.508 -15.484 -2.354 1 96.12 228 VAL B N 1
ATOM 4540 C CA . VAL B 1 228 ? -13.156 -14.219 -2.99 1 96.12 228 VAL B CA 1
ATOM 4541 C C . VAL B 1 228 ? -12 -13.562 -2.23 1 96.12 228 VAL B C 1
ATOM 4543 O O . VAL B 1 228 ? -12.047 -13.438 -1.005 1 96.12 228 VAL B O 1
ATOM 4546 N N . GLY B 1 229 ? -10.906 -13.203 -2.922 1 96.56 229 GLY B N 1
ATOM 4547 C CA . GLY B 1 229 ? -9.75 -12.547 -2.324 1 96.56 229 GLY B CA 1
ATOM 4548 C C . GLY B 1 229 ? -9.094 -11.547 -3.248 1 96.56 229 GLY B C 1
ATOM 4549 O O . GLY B 1 229 ? -9.469 -11.422 -4.414 1 96.56 229 GLY B O 1
ATOM 4550 N N . GLY B 1 230 ? -8.195 -10.812 -2.695 1 97.94 230 GLY B N 1
ATOM 4551 C CA . GLY B 1 230 ? -7.496 -9.805 -3.475 1 97.94 230 GLY B CA 1
ATOM 4552 C C . GLY B 1 230 ? -5.992 -9.852 -3.285 1 97.94 230 GLY B C 1
ATOM 4553 O O . GLY B 1 230 ? -5.508 -10.188 -2.205 1 97.94 230 GLY B O 1
ATOM 4554 N N . GLY B 1 231 ? -5.297 -9.641 -4.324 1 98.56 231 GLY B N 1
ATOM 4555 C CA . GLY B 1 231 ? -3.875 -9.336 -4.293 1 98.56 231 GLY B CA 1
ATOM 4556 C C . GLY B 1 231 ? -3.57 -7.867 -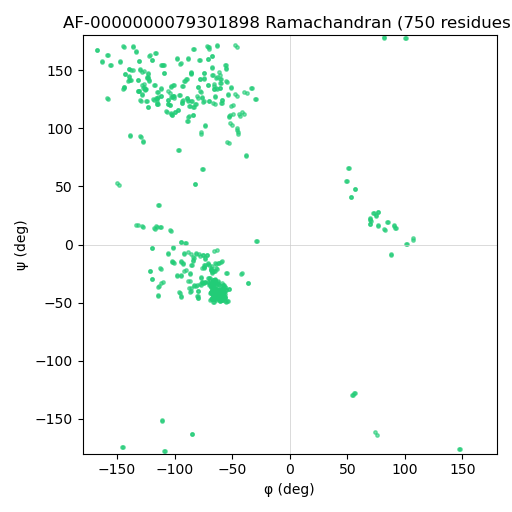4.5 1 98.56 231 GLY B C 1
ATOM 4557 O O . GLY B 1 231 ? -3.777 -7.332 -5.594 1 98.56 231 GLY B O 1
ATOM 4558 N N . VAL B 1 232 ? -3.092 -7.238 -3.443 1 98.62 232 VAL B N 1
ATOM 4559 C CA . VAL B 1 232 ? -2.783 -5.812 -3.498 1 98.62 232 VAL B CA 1
ATOM 4560 C C . VAL B 1 232 ? -1.34 -5.617 -3.957 1 98.62 232 VAL B C 1
ATOM 4562 O O . VAL B 1 232 ? -0.422 -6.254 -3.436 1 98.62 232 VAL B O 1
ATOM 4565 N N . VAL B 1 233 ? -1.182 -4.812 -4.992 1 97.94 233 VAL B N 1
ATOM 4566 C CA . VAL B 1 233 ? 0.148 -4.492 -5.5 1 97.94 233 VAL B CA 1
ATOM 4567 C C . VAL B 1 233 ? 0.429 -3.004 -5.316 1 97.94 233 VAL B C 1
ATOM 4569 O O . VAL B 1 233 ? -0.334 -2.158 -5.789 1 97.94 233 VAL B O 1
ATOM 4572 N N . VAL B 1 234 ? 1.448 -2.701 -4.594 1 97.44 234 VAL B N 1
ATOM 4573 C CA . VAL B 1 234 ? 1.931 -1.342 -4.367 1 97.44 234 VAL B CA 1
ATOM 4574 C C . VAL B 1 234 ? 3.35 -1.199 -4.914 1 97.44 234 VAL B C 1
ATOM 4576 O O . VAL B 1 234 ? 4.238 -1.982 -4.566 1 97.44 234 VAL B O 1
ATOM 4579 N N . ASP B 1 235 ? 3.564 -0.251 -5.773 1 95.25 235 ASP B N 1
ATOM 4580 C CA . ASP B 1 235 ? 4.867 -0.015 -6.391 1 95.25 235 ASP B CA 1
ATOM 4581 C C . ASP B 1 235 ? 5.406 -1.289 -7.035 1 95.25 235 ASP B C 1
ATOM 4583 O O . ASP B 1 235 ? 6.559 -1.665 -6.809 1 95.25 235 ASP B O 1
ATOM 4587 N N . ARG B 1 236 ? 4.504 -1.979 -7.672 1 94.75 236 ARG B N 1
ATOM 4588 C CA . ARG B 1 236 ? 4.789 -3.148 -8.5 1 94.75 236 ARG B CA 1
ATOM 4589 C C . ARG B 1 236 ? 5.23 -4.328 -7.641 1 94.75 236 ARG B C 1
ATOM 4591 O O . ARG B 1 236 ? 5.844 -5.273 -8.141 1 94.75 236 ARG B O 1
ATOM 4598 N N . LYS B 1 237 ? 4.953 -4.262 -6.352 1 95.56 237 LYS B N 1
ATOM 4599 C CA . LYS B 1 237 ? 5.23 -5.355 -5.426 1 95.56 237 LYS B CA 1
ATOM 4600 C C . LYS B 1 237 ? 3.959 -5.793 -4.699 1 95.56 237 LYS B C 1
ATOM 4602 O O . LYS B 1 237 ? 3.127 -4.961 -4.34 1 95.56 237 LYS B O 1
ATOM 4607 N N . VAL B 1 238 ? 3.895 -7.086 -4.492 1 97.12 238 VAL B N 1
ATOM 4608 C CA . VAL B 1 238 ? 2.762 -7.582 -3.717 1 97.12 238 VAL B CA 1
ATOM 4609 C C . VAL B 1 238 ? 2.836 -7.039 -2.291 1 97.12 238 VAL B C 1
ATOM 4611 O O . VAL B 1 238 ? 3.889 -7.102 -1.65 1 97.12 238 VAL B O 1
ATOM 4614 N N . TYR B 1 239 ? 1.799 -6.469 -1.893 1 97.88 239 TYR B N 1
ATOM 4615 C CA . TYR B 1 239 ? 1.66 -5.945 -0.539 1 97.88 239 TYR B CA 1
ATOM 4616 C C . TYR B 1 239 ? 0.936 -6.941 0.36 1 97.88 239 TYR B C 1
ATOM 4618 O O . TYR B 1 239 ? -0.261 -7.184 0.189 1 97.88 239 TYR B O 1
ATOM 4626 N N . HIS B 1 240 ? 1.594 -7.445 1.371 1 97.25 240 HIS B N 1
ATOM 4627 C CA . HIS B 1 240 ? 1.048 -8.531 2.178 1 97.25 240 HIS B CA 1
ATOM 4628 C C . HIS B 1 240 ? 0.336 -7.992 3.414 1 97.25 240 HIS B C 1
ATOM 4630 O O . HIS B 1 240 ? -0.422 -8.719 4.062 1 97.25 240 HIS B O 1
ATOM 4636 N N . GLY B 1 241 ? 0.544 -6.684 3.785 1 96.94 241 GLY B N 1
ATOM 4637 C CA . GLY B 1 241 ? 0.041 -6.145 5.035 1 96.94 241 GLY B CA 1
ATOM 4638 C C . GLY B 1 241 ? 0.93 -6.461 6.223 1 96.94 241 GLY B C 1
ATOM 4639 O O . GLY B 1 241 ? 1.978 -7.094 6.07 1 96.94 241 GLY B O 1
ATOM 4640 N N . ALA B 1 242 ? 0.587 -5.977 7.375 1 96.06 242 ALA B N 1
ATOM 4641 C CA . ALA B 1 242 ? 1.396 -6.094 8.586 1 96.06 242 ALA B CA 1
ATOM 4642 C C . ALA B 1 242 ? 1.493 -7.551 9.039 1 96.06 242 ALA B C 1
ATOM 4644 O O . ALA B 1 242 ? 2.529 -7.977 9.555 1 96.06 242 ALA B O 1
ATOM 4645 N N . ARG B 1 243 ? 0.467 -8.328 8.781 1 93.88 243 ARG B N 1
ATOM 4646 C CA . ARG B 1 243 ? 0.419 -9.711 9.258 1 93.88 243 ARG B CA 1
ATOM 4647 C C . ARG B 1 243 ? 0.112 -10.672 8.117 1 93.88 243 ARG B C 1
ATOM 4649 O O . ARG B 1 243 ? -0.435 -11.758 8.344 1 93.88 243 ARG B O 1
ATOM 4656 N N . PHE B 1 244 ? 0.263 -10.172 6.918 1 94.25 244 PHE B N 1
ATOM 4657 C CA . PHE B 1 244 ? 0.143 -10.977 5.707 1 94.25 244 PHE B CA 1
ATOM 4658 C C . PHE B 1 244 ? -1.32 -11.258 5.387 1 94.25 244 PHE B C 1
ATOM 4660 O O . PHE B 1 244 ? -1.645 -12.281 4.789 1 94.25 244 PHE B O 1
ATOM 4667 N N . HIS B 1 245 ? -2.209 -10.328 5.809 1 94.31 245 HIS B N 1
ATOM 4668 C CA . HIS B 1 245 ? -3.637 -10.562 5.605 1 94.31 245 HIS B CA 1
ATOM 4669 C C . HIS B 1 245 ? -4.242 -9.5 4.695 1 94.31 245 HIS B C 1
ATOM 4671 O O . HIS B 1 245 ? -5.465 -9.344 4.648 1 94.31 245 HIS B O 1
ATOM 4677 N N . ALA B 1 246 ? -3.373 -8.742 4.016 1 97.5 246 ALA B N 1
ATOM 4678 C CA . ALA B 1 246 ? -3.918 -7.754 3.086 1 97.5 246 ALA B CA 1
ATOM 4679 C C . ALA B 1 246 ? -4.684 -8.438 1.954 1 97.5 246 ALA B C 1
ATOM 4681 O O . ALA B 1 246 ? -4.309 -9.516 1.506 1 97.5 246 ALA B O 1
ATOM 4682 N N . GLY B 1 247 ? -5.742 -7.805 1.538 1 97.75 247 GLY B N 1
ATOM 4683 C CA . GLY B 1 247 ? -6.457 -8.281 0.365 1 97.75 247 GLY B CA 1
ATOM 4684 C C . GLY B 1 247 ? -7.551 -9.273 0.697 1 97.75 247 GLY B C 1
ATOM 4685 O O . GLY B 1 247 ? -8.047 -9.977 -0.187 1 97.75 247 GLY B O 1
ATOM 4686 N N . GLU B 1 248 ? -7.945 -9.328 1.938 1 96.75 248 GLU B N 1
ATOM 4687 C CA . GLU B 1 248 ? -9.07 -10.188 2.316 1 96.75 248 GLU B CA 1
ATOM 4688 C C . GLU B 1 248 ? -10.406 -9.5 2.047 1 96.75 248 GLU B C 1
ATOM 4690 O O . GLU B 1 248 ? -11.273 -9.469 2.916 1 96.75 248 GLU B O 1
ATOM 4695 N N . VAL B 1 249 ? -10.547 -9.039 0.857 1 97.75 249 VAL B N 1
ATOM 4696 C CA . VAL B 1 249 ? -11.656 -8.172 0.486 1 97.75 249 VAL B CA 1
ATOM 4697 C C . VAL B 1 249 ? -12.938 -8.992 0.378 1 97.75 249 VAL B C 1
ATOM 4699 O O . VAL B 1 249 ? -14.047 -8.445 0.403 1 97.75 249 VAL B O 1
ATOM 4702 N N . GLY B 1 250 ? -12.828 -10.281 0.228 1 97.25 250 GLY B N 1
ATOM 4703 C CA . GLY B 1 250 ? -14 -11.141 0.219 1 97.25 250 GLY B CA 1
ATOM 4704 C C . GLY B 1 250 ? -14.781 -11.102 1.521 1 97.25 250 GLY B C 1
ATOM 4705 O O . GLY B 1 250 ? -15.953 -11.492 1.562 1 97.25 250 GLY B O 1
ATOM 4706 N N . HIS B 1 251 ? -14.172 -10.602 2.525 1 96 251 HIS B N 1
ATOM 4707 C CA . HIS B 1 251 ? -14.797 -10.617 3.844 1 96 251 HIS B CA 1
ATOM 4708 C C . HIS B 1 251 ? -15.148 -9.203 4.297 1 96 251 HIS B C 1
ATOM 4710 O O . HIS B 1 251 ? -15.359 -8.961 5.488 1 96 251 HIS B O 1
ATOM 4716 N N . ILE B 1 252 ? -15.141 -8.328 3.402 1 97.62 252 ILE B N 1
ATOM 4717 C CA . ILE B 1 252 ? -15.727 -7.012 3.639 1 97.62 252 ILE B CA 1
ATOM 4718 C C . ILE B 1 252 ? -17.25 -7.133 3.729 1 97.62 252 ILE B C 1
ATOM 4720 O O . ILE B 1 252 ? -17.891 -7.633 2.803 1 97.62 252 ILE B O 1
ATOM 4724 N N . PRO B 1 253 ? -17.828 -6.711 4.773 1 97.38 253 PRO B N 1
ATOM 4725 C CA . PRO B 1 253 ? -19.297 -6.738 4.859 1 97.38 253 PRO B CA 1
ATOM 4726 C C . PRO B 1 253 ? -19.953 -5.668 3.998 1 97.38 253 PRO B C 1
ATOM 4728 O O . PRO B 1 253 ? -20.062 -4.512 4.418 1 97.38 253 PRO B O 1
ATOM 4731 N N . LEU B 1 254 ? -20.469 -6.031 2.885 1 97.69 254 LEU B N 1
ATOM 4732 C CA . LEU B 1 254 ? -21.172 -5.105 2.006 1 97.69 254 LEU B CA 1
ATOM 4733 C C . LEU B 1 254 ? -22.562 -4.805 2.541 1 97.69 254 LEU B C 1
ATOM 4735 O O . LEU B 1 254 ? -23.109 -3.719 2.307 1 97.69 254 LEU B O 1
ATOM 4739 N N . ASN B 1 255 ? -23.156 -5.793 3.191 1 95.56 255 ASN B N 1
ATOM 4740 C CA . ASN B 1 255 ? -24.453 -5.691 3.846 1 95.56 255 ASN B CA 1
ATOM 4741 C C . ASN B 1 255 ? -24.453 -6.395 5.199 1 95.56 255 ASN B C 1
ATOM 4743 O O . ASN B 1 255 ? -24.828 -7.566 5.293 1 95.56 255 ASN B O 1
ATOM 4747 N N . PRO B 1 256 ? -24.203 -5.656 6.211 1 92.69 256 PRO B N 1
ATOM 4748 C CA . PRO B 1 256 ? -24.047 -6.266 7.535 1 92.69 256 PRO B CA 1
ATOM 4749 C C . PRO B 1 256 ? -25.297 -7.02 7.988 1 92.69 256 PRO B C 1
ATOM 4751 O O . PRO B 1 256 ? -25.234 -7.797 8.945 1 92.69 256 PRO B O 1
ATOM 4754 N N . ASP B 1 257 ? -26.391 -6.82 7.367 1 92.25 257 ASP B N 1
ATOM 4755 C CA . ASP B 1 257 ? -27.625 -7.543 7.699 1 92.25 257 ASP B CA 1
ATOM 4756 C C . ASP B 1 257 ? -27.906 -8.641 6.676 1 92.25 257 ASP B C 1
ATOM 4758 O O . ASP B 1 257 ? -29.016 -9.188 6.641 1 92.25 257 ASP B O 1
ATOM 4762 N N . GLY B 1 258 ? -27.016 -8.938 5.879 1 95.06 258 GLY B N 1
ATOM 4763 C CA . GLY B 1 258 ? -27.172 -9.906 4.805 1 95.06 258 GLY B CA 1
ATOM 4764 C C . GLY B 1 258 ? -26.922 -11.336 5.254 1 95.06 258 GLY B C 1
ATOM 4765 O O . GLY B 1 258 ? -26.984 -11.641 6.445 1 95.06 258 GLY B O 1
ATOM 4766 N N . PRO B 1 259 ? -26.703 -12.234 4.316 1 95.88 259 PRO B N 1
ATOM 4767 C CA . PRO B 1 259 ? -26.562 -13.664 4.621 1 95.88 259 PRO B CA 1
ATOM 4768 C C . PRO B 1 259 ? -25.281 -13.969 5.41 1 95.88 259 PRO B C 1
ATOM 4770 O O . PRO B 1 259 ? -24.344 -13.18 5.395 1 95.88 259 PRO B O 1
ATOM 4773 N N . SER B 1 260 ? -25.281 -15.156 6.02 1 95.25 260 SER B N 1
ATOM 4774 C CA . SER B 1 260 ? -24.125 -15.602 6.809 1 95.25 260 SER B CA 1
ATOM 4775 C C . SER B 1 260 ? -22.969 -16.016 5.906 1 95.25 260 SER B C 1
ATOM 4777 O O . SER B 1 260 ? -23.188 -16.609 4.848 1 95.25 260 SER B O 1
ATOM 4779 N N . CYS B 1 261 ? -21.859 -15.719 6.344 1 93.12 261 CYS B N 1
ATOM 4780 C CA . CYS B 1 261 ? -20.625 -16.141 5.688 1 93.12 261 CYS B CA 1
ATOM 4781 C C . CYS B 1 261 ? -19.891 -17.188 6.512 1 93.12 261 CYS B C 1
ATOM 4783 O O . CYS B 1 261 ? -20.031 -17.234 7.738 1 93.12 261 CYS B O 1
ATOM 4785 N N . GLY B 1 262 ? -19.109 -18 5.914 1 88 262 GLY B N 1
ATOM 4786 C CA . GLY B 1 262 ? -18.344 -19.031 6.602 1 88 262 GLY B CA 1
ATOM 4787 C C . GLY B 1 262 ? -17.328 -18.469 7.57 1 88 262 GLY B C 1
ATOM 4788 O O . GLY B 1 262 ? -16.859 -19.188 8.469 1 88 262 GLY B O 1
ATOM 4789 N N . CYS B 1 263 ? -17.016 -17.234 7.461 1 87.69 263 CYS B N 1
ATOM 4790 C CA . CYS B 1 263 ? -16.016 -16.625 8.344 1 87.69 263 CYS B CA 1
ATOM 4791 C C . CYS B 1 263 ? -16.641 -16.25 9.68 1 87.69 263 CYS B C 1
ATOM 4793 O O . CYS B 1 263 ? -15.938 -15.82 10.594 1 87.69 263 CYS B O 1
ATOM 4795 N N . GLY B 1 264 ? -17.922 -16.359 9.797 1 89.38 264 GLY B N 1
ATOM 4796 C CA . GLY B 1 264 ? -18.625 -16.047 11.031 1 89.38 264 GLY B CA 1
ATOM 4797 C C . GLY B 1 264 ? -19.312 -14.688 10.992 1 89.38 264 GLY B C 1
ATOM 4798 O O . GLY B 1 264 ? -20.016 -14.32 11.922 1 89.38 264 GLY B O 1
ATOM 4799 N N . LYS B 1 265 ? -19.203 -13.969 9.867 1 92.81 265 LYS B N 1
ATOM 4800 C CA . LYS B 1 265 ? -19.812 -12.648 9.734 1 92.81 265 LYS B CA 1
ATOM 4801 C C . LYS B 1 265 ? -21 -12.688 8.781 1 92.81 265 LYS B C 1
ATOM 4803 O O . LYS B 1 265 ? -21.391 -13.758 8.32 1 92.81 265 LYS B O 1
ATOM 4808 N N . GLN B 1 266 ? -21.547 -11.531 8.594 1 95.38 266 GLN B N 1
ATOM 4809 C CA . GLN B 1 266 ? -22.719 -11.43 7.723 1 95.38 266 GLN B CA 1
ATOM 4810 C C . GLN B 1 266 ? -22.469 -10.453 6.57 1 95.38 266 GLN B C 1
ATOM 4812 O O . GLN B 1 266 ? -21.797 -9.438 6.75 1 95.38 266 GLN B O 1
ATOM 4817 N N . GLY B 1 267 ? -22.969 -10.836 5.457 1 96.56 267 GLY B N 1
ATOM 4818 C CA . GLY B 1 267 ? -23.047 -9.914 4.328 1 96.56 267 GLY B CA 1
ATOM 4819 C C . GLY B 1 267 ? -21.688 -9.633 3.703 1 96.56 267 GLY B C 1
ATOM 4820 O O . GLY B 1 267 ? -21.484 -8.562 3.127 1 96.56 267 GLY B O 1
ATOM 4821 N N . CYS B 1 268 ? -20.781 -10.594 3.84 1 97.31 268 CYS B N 1
ATOM 4822 C CA . CYS B 1 268 ? -19.469 -10.438 3.225 1 97.31 268 CYS B CA 1
ATOM 4823 C C . CYS B 1 268 ? -19.578 -10.461 1.705 1 97.31 268 CYS B C 1
ATOM 4825 O O . CYS B 1 268 ? -20.484 -11.078 1.15 1 97.31 268 CYS B O 1
ATOM 4827 N N . ALA B 1 269 ? -18.672 -9.82 1.036 1 98.31 269 ALA B N 1
ATOM 4828 C CA . ALA B 1 269 ? -18.625 -9.773 -0.423 1 98.31 269 ALA B CA 1
ATOM 4829 C C . ALA B 1 269 ? -18.656 -11.18 -1.015 1 98.31 269 ALA B C 1
ATOM 4831 O O . ALA B 1 269 ? -19.328 -11.422 -2.021 1 98.31 269 ALA B O 1
ATOM 4832 N N . GLU B 1 270 ? -18.016 -12.109 -0.419 1 97.44 270 GLU B N 1
ATOM 4833 C CA . GLU B 1 270 ? -17.859 -13.469 -0.92 1 97.44 270 GLU B CA 1
ATOM 4834 C C . GLU B 1 270 ? -19.219 -14.156 -1.078 1 97.44 270 GLU B C 1
ATOM 4836 O O . GLU B 1 270 ? -19.438 -14.906 -2.035 1 97.44 270 GLU B O 1
ATOM 4841 N N . VAL B 1 271 ? -20.141 -13.938 -0.184 1 96.75 271 VAL B N 1
ATOM 4842 C CA . VAL B 1 271 ? -21.406 -14.656 -0.235 1 96.75 271 VAL B CA 1
ATOM 4843 C C . VAL B 1 271 ? -22.203 -14.234 -1.476 1 96.75 271 VAL B C 1
ATOM 4845 O O . VAL B 1 271 ? -23.047 -14.984 -1.963 1 96.75 271 VAL B O 1
ATOM 4848 N N . TYR B 1 272 ? -21.922 -13.094 -1.989 1 97.81 272 TYR B N 1
ATOM 4849 C CA . TYR B 1 272 ? -22.625 -12.586 -3.164 1 97.81 272 TYR B CA 1
ATOM 4850 C C . TYR B 1 272 ? -21.859 -12.914 -4.441 1 97.81 272 TYR B C 1
ATOM 4852 O O . TYR B 1 272 ? -22.453 -13.047 -5.512 1 97.81 272 TYR B O 1
ATOM 4860 N N . LEU B 1 273 ? -20.547 -13.055 -4.324 1 98 273 LEU B N 1
ATOM 4861 C CA . LEU B 1 273 ? -19.703 -13.055 -5.516 1 98 273 LEU B CA 1
ATOM 4862 C C . LEU B 1 273 ? -19.016 -14.406 -5.695 1 98 273 LEU B C 1
ATOM 4864 O O . LEU B 1 273 ? -18.125 -14.547 -6.527 1 98 273 LEU B O 1
ATOM 4868 N N . SER B 1 274 ? -19.438 -15.383 -5.07 1 95.5 274 SER B N 1
ATOM 4869 C CA . SER B 1 274 ? -18.797 -16.703 -5.113 1 95.5 274 SER B CA 1
ATOM 4870 C C . SER B 1 274 ? -19.141 -17.438 -6.395 1 95.5 274 SER B C 1
ATOM 4872 O O . SER B 1 274 ? -20.281 -17.375 -6.871 1 95.5 274 SER B O 1
ATOM 4874 N N . PHE B 1 275 ? -18.188 -18.156 -6.926 1 96.25 275 PHE B N 1
ATOM 4875 C CA . PHE B 1 275 ? -18.391 -19 -8.094 1 96.25 275 PHE B CA 1
ATOM 4876 C C . PHE B 1 275 ? -19.391 -20.109 -7.797 1 96.25 275 PHE B C 1
ATOM 4878 O O . PHE B 1 275 ? -20.172 -20.5 -8.672 1 96.25 275 PHE B O 1
ATOM 4885 N N . ARG B 1 276 ? -19.438 -20.609 -6.617 1 94.25 276 ARG B N 1
ATOM 4886 C CA . ARG B 1 276 ? -20.406 -21.625 -6.195 1 94.25 276 ARG B CA 1
ATOM 4887 C C . ARG B 1 276 ? -21.828 -21.141 -6.387 1 94.25 276 ARG B C 1
ATOM 4889 O O . ARG B 1 276 ? -22.688 -21.906 -6.863 1 94.25 276 ARG B O 1
ATOM 4896 N N . ARG B 1 277 ? -22.047 -19.953 -6 1 95.5 277 ARG B N 1
ATOM 4897 C CA . ARG B 1 277 ? -23.359 -19.359 -6.148 1 95.5 277 ARG B CA 1
ATOM 4898 C C . ARG B 1 277 ? -23.766 -19.266 -7.617 1 95.5 277 ARG B C 1
ATOM 4900 O O . ARG B 1 277 ? -24.906 -19.578 -7.973 1 95.5 277 ARG B O 1
ATOM 4907 N N . TRP B 1 278 ? -22.875 -18.828 -8.438 1 97.06 278 TRP B N 1
ATOM 4908 C CA . TRP B 1 278 ? -23.141 -18.734 -9.867 1 97.06 278 TRP B CA 1
ATOM 4909 C C . TRP B 1 278 ? -23.438 -20.109 -10.461 1 97.06 278 TRP B C 1
ATOM 4911 O O . TRP B 1 278 ? -24.422 -20.281 -11.188 1 97.06 278 TRP B O 1
ATOM 4921 N N . ASN B 1 279 ? -22.641 -21.094 -10.094 1 94.62 279 ASN B N 1
ATOM 4922 C CA . ASN B 1 279 ? -22.781 -22.438 -10.648 1 94.62 279 ASN B CA 1
ATOM 4923 C C . ASN B 1 279 ? -24.109 -23.062 -10.258 1 94.62 279 ASN B C 1
ATOM 4925 O O . ASN B 1 279 ? -24.688 -23.859 -11.016 1 94.62 279 ASN B O 1
ATOM 4929 N N . ALA B 1 280 ? -24.594 -22.703 -9.188 1 95.56 280 ALA B N 1
ATOM 4930 C CA . ALA B 1 280 ? -25.844 -23.281 -8.68 1 95.56 280 ALA B CA 1
ATOM 4931 C C . ALA B 1 280 ? -27.047 -22.688 -9.383 1 95.56 280 ALA B C 1
ATOM 4933 O O . ALA B 1 280 ? -28.062 -23.375 -9.562 1 95.56 280 ALA B O 1
ATOM 4934 N N . ASN B 1 281 ? -26.969 -21.375 -9.766 1 95 281 ASN B N 1
ATOM 4935 C CA . ASN B 1 281 ? -28.156 -20.734 -10.289 1 95 281 ASN B CA 1
ATOM 4936 C C . ASN B 1 281 ? -27.812 -19.641 -11.305 1 95 281 ASN B C 1
ATOM 4938 O O . ASN B 1 281 ? -28.266 -18.5 -11.188 1 95 281 ASN B O 1
ATOM 4942 N N . ALA B 1 282 ? -27.031 -20.016 -12.289 1 96.81 282 ALA B N 1
ATOM 4943 C CA . ALA B 1 282 ? -26.641 -19.047 -13.297 1 96.81 282 ALA B CA 1
ATOM 4944 C C . ALA B 1 282 ? -27.859 -18.453 -14 1 96.81 282 ALA B C 1
ATOM 4946 O O . ALA B 1 282 ? -28.734 -19.203 -14.445 1 96.81 282 ALA B O 1
ATOM 4947 N N . SER B 1 283 ? -27.984 -17.203 -13.992 1 97.75 283 SER B N 1
ATOM 4948 C CA . SER B 1 283 ? -29.078 -16.469 -14.633 1 97.75 283 SER B CA 1
ATOM 4949 C C . SER B 1 283 ? -28.688 -15.023 -14.906 1 97.75 283 SER B C 1
ATOM 4951 O O . SER B 1 283 ? -27.703 -14.523 -14.367 1 97.75 283 SER B O 1
ATOM 4953 N N . LYS B 1 284 ? -29.438 -14.438 -15.734 1 97.31 284 LYS B N 1
ATOM 4954 C CA . LYS B 1 284 ? -29.203 -13.023 -16.031 1 97.31 284 LYS B CA 1
ATOM 4955 C C . LYS B 1 284 ? -29.438 -12.156 -14.797 1 97.31 284 LYS B C 1
ATOM 4957 O O . LYS B 1 284 ? -28.75 -11.156 -14.594 1 97.31 284 LYS B O 1
ATOM 4962 N N . GLU B 1 285 ? -30.469 -12.539 -14.078 1 97.88 285 GLU B N 1
ATOM 4963 C CA . GLU B 1 285 ? -30.781 -11.812 -12.852 1 97.88 285 GLU B CA 1
ATOM 4964 C C . GLU B 1 285 ? -29.641 -11.914 -11.844 1 97.88 285 GLU B C 1
ATOM 4966 O O . GLU B 1 285 ? -29.281 -10.914 -11.211 1 97.88 285 GLU B O 1
ATOM 4971 N N . LEU B 1 286 ? -29.141 -13.102 -11.734 1 98.25 286 LEU B N 1
ATOM 4972 C CA . LEU B 1 286 ? -28.031 -13.297 -10.812 1 98.25 286 LEU B CA 1
ATOM 4973 C C . LEU B 1 286 ? -26.797 -12.539 -11.281 1 98.25 286 LEU B C 1
ATOM 4975 O O . LEU B 1 286 ? -26.078 -11.945 -10.469 1 98.25 286 LEU B O 1
ATOM 4979 N N . LEU B 1 287 ? -26.562 -12.562 -12.562 1 98.44 287 LEU B N 1
ATOM 4980 C CA . LEU B 1 287 ? -25.438 -11.82 -13.133 1 98.44 287 LEU B CA 1
ATOM 4981 C C . LEU B 1 287 ? -25.531 -10.336 -12.797 1 98.44 287 LEU B C 1
ATOM 4983 O O . LEU B 1 287 ? -24.547 -9.711 -12.422 1 98.44 287 LEU B O 1
ATOM 4987 N N . SER B 1 288 ? -26.703 -9.836 -12.945 1 98.31 288 SER B N 1
ATOM 4988 C CA . SER B 1 288 ? -26.953 -8.43 -12.633 1 98.31 288 SER B CA 1
ATOM 4989 C C . SER B 1 288 ? -26.703 -8.141 -11.156 1 98.31 288 SER B C 1
ATOM 4991 O O . SER B 1 288 ? -26.094 -7.121 -10.812 1 98.31 288 SER B O 1
ATOM 4993 N N . GLU B 1 289 ? -27.172 -9 -10.336 1 98.06 289 GLU B N 1
ATOM 4994 C CA . GLU B 1 289 ? -26.953 -8.852 -8.906 1 98.06 289 GLU B CA 1
ATOM 4995 C C . GLU B 1 289 ? -25.469 -8.891 -8.57 1 98.06 289 GLU B C 1
ATOM 4997 O O . GLU B 1 289 ? -24.969 -8.055 -7.812 1 98.06 289 GLU B O 1
ATOM 5002 N N . MET B 1 290 ? -24.781 -9.875 -9.125 1 98.5 290 MET B N 1
ATOM 5003 C CA . MET B 1 290 ? -23.359 -10.023 -8.891 1 98.5 290 MET B CA 1
ATOM 5004 C C . MET B 1 290 ? -22.594 -8.812 -9.406 1 98.5 290 MET B C 1
ATOM 5006 O O . MET B 1 290 ? -21.641 -8.344 -8.766 1 98.5 290 MET B O 1
ATOM 5010 N N . GLY B 1 291 ? -22.984 -8.32 -10.578 1 98.69 291 GLY B N 1
ATOM 5011 C CA . GLY B 1 291 ? -22.391 -7.105 -11.109 1 98.69 291 GLY B CA 1
ATOM 5012 C C . GLY B 1 291 ? -22.516 -5.914 -10.172 1 98.69 291 GLY B C 1
ATOM 5013 O O . GLY B 1 291 ? -21.578 -5.145 -10.008 1 98.69 291 GLY B O 1
ATOM 5014 N N . ASP B 1 292 ? -23.672 -5.77 -9.562 1 98.62 292 ASP B N 1
ATOM 5015 C CA . ASP B 1 292 ? -23.938 -4.668 -8.641 1 98.62 292 ASP B CA 1
ATOM 5016 C C . ASP B 1 292 ? -23.062 -4.77 -7.402 1 98.62 292 ASP B C 1
ATOM 5018 O O . ASP B 1 292 ? -22.438 -3.785 -6.996 1 98.62 292 ASP B O 1
ATOM 5022 N N . LYS B 1 293 ? -23 -5.949 -6.824 1 98.62 293 LYS B N 1
ATOM 5023 C CA . LYS B 1 293 ? -22.203 -6.16 -5.617 1 98.62 293 LYS B CA 1
ATOM 5024 C C . LYS B 1 293 ? -20.719 -6.012 -5.91 1 98.62 293 LYS B C 1
ATOM 5026 O O . LYS B 1 293 ? -19.953 -5.5 -5.078 1 98.62 293 LYS B O 1
ATOM 5031 N N . LEU B 1 294 ? -20.344 -6.465 -7.062 1 98.88 294 LEU B N 1
ATOM 5032 C CA . LEU B 1 294 ? -18.938 -6.32 -7.457 1 98.88 294 LEU B CA 1
ATOM 5033 C C . LEU B 1 294 ? -18.578 -4.855 -7.676 1 98.88 294 LEU B C 1
ATOM 5035 O O . LEU B 1 294 ? -17.484 -4.418 -7.32 1 98.88 294 LEU B O 1
ATOM 5039 N N . ALA B 1 295 ? -19.469 -4.09 -8.258 1 98.81 295 ALA B N 1
ATOM 5040 C CA . ALA B 1 295 ? -19.266 -2.652 -8.414 1 98.81 295 ALA B CA 1
ATOM 5041 C C . ALA B 1 295 ? -19.078 -1.973 -7.062 1 98.81 295 ALA B C 1
ATOM 5043 O O . ALA B 1 295 ? -18.203 -1.119 -6.898 1 98.81 295 ALA B O 1
ATOM 5044 N N . HIS B 1 296 ? -19.922 -2.365 -6.148 1 98.69 296 HIS B N 1
ATOM 5045 C CA . HIS B 1 296 ? -19.812 -1.855 -4.789 1 98.69 296 HIS B CA 1
ATOM 5046 C C . HIS B 1 296 ? -18.438 -2.17 -4.188 1 98.69 296 HIS B C 1
ATOM 5048 O O . HIS B 1 296 ? -17.781 -1.283 -3.643 1 98.69 296 HIS B O 1
ATOM 5054 N N . LEU B 1 297 ? -18 -3.404 -4.328 1 98.88 297 LEU B N 1
ATOM 5055 C CA . LEU B 1 297 ? -16.703 -3.826 -3.816 1 98.88 297 LEU B CA 1
ATOM 5056 C C . LEU B 1 297 ? -15.57 -3.049 -4.488 1 98.88 297 LEU B C 1
ATOM 5058 O O . LEU B 1 297 ? -14.648 -2.578 -3.816 1 98.88 297 LEU B O 1
ATOM 5062 N N . CYS B 1 298 ? -15.672 -2.887 -5.793 1 98.81 298 CYS B N 1
ATOM 5063 C CA . CYS B 1 298 ? -14.656 -2.15 -6.539 1 98.81 298 CYS B CA 1
ATOM 5064 C C . CYS B 1 298 ? -14.578 -0.703 -6.07 1 98.81 298 CYS B C 1
ATOM 5066 O O . CYS B 1 298 ? -13.484 -0.144 -5.949 1 98.81 298 CYS B O 1
ATOM 5068 N N . ALA B 1 299 ? -15.688 -0.13 -5.801 1 98.56 299 ALA B N 1
ATOM 5069 C CA . ALA B 1 299 ? -15.719 1.251 -5.328 1 98.56 299 ALA B CA 1
ATOM 5070 C C . ALA B 1 299 ? -14.992 1.385 -3.988 1 98.56 299 ALA B C 1
ATOM 5072 O O . ALA B 1 299 ? -14.297 2.371 -3.75 1 98.56 299 ALA B O 1
ATOM 5073 N N . ILE B 1 300 ? -15.164 0.408 -3.127 1 98.62 300 ILE B N 1
ATOM 5074 C CA . ILE B 1 300 ? -14.492 0.39 -1.832 1 98.62 300 ILE B CA 1
ATOM 5075 C C . ILE B 1 300 ? -12.984 0.317 -2.035 1 98.62 300 ILE B C 1
ATOM 5077 O O . ILE B 1 300 ? -12.227 1.083 -1.43 1 98.62 300 ILE B O 1
ATOM 5081 N N . VAL B 1 301 ? -12.555 -0.54 -2.93 1 98.81 301 VAL B N 1
ATOM 5082 C CA . VAL B 1 301 ? -11.141 -0.721 -3.227 1 98.81 301 VAL B CA 1
ATOM 5083 C C . VAL B 1 301 ? -10.57 0.562 -3.828 1 98.81 301 VAL B C 1
ATOM 5085 O O . VAL B 1 301 ? -9.492 1.017 -3.432 1 98.81 301 VAL B O 1
ATOM 5088 N N . LEU B 1 302 ? -11.289 1.173 -4.711 1 98.44 302 LEU B N 1
ATOM 5089 C CA . LEU B 1 302 ? -10.852 2.406 -5.355 1 98.44 302 LEU B CA 1
ATOM 5090 C C . LEU B 1 302 ? -10.711 3.531 -4.34 1 98.44 302 LEU B C 1
ATOM 5092 O O . LEU B 1 302 ? -9.719 4.258 -4.344 1 98.44 302 LEU B O 1
ATOM 5096 N N . SER B 1 303 ? -11.648 3.627 -3.461 1 97.5 303 SER B N 1
ATOM 5097 C CA . SER B 1 303 ? -11.625 4.691 -2.465 1 97.5 303 SER B CA 1
ATOM 5098 C C . SER B 1 303 ? -10.508 4.484 -1.453 1 97.5 303 SER B C 1
ATOM 5100 O O . SER B 1 303 ? -9.914 5.449 -0.969 1 97.5 303 SER B O 1
ATOM 5102 N N . THR B 1 304 ? -10.242 3.283 -1.152 1 98.38 304 THR B N 1
ATOM 5103 C CA . THR B 1 304 ? -9.242 2.961 -0.135 1 98.38 304 THR B CA 1
ATOM 5104 C C . THR B 1 304 ? -7.832 3.061 -0.706 1 98.38 304 THR B C 1
ATOM 5106 O O . THR B 1 304 ? -6.945 3.639 -0.079 1 98.38 304 THR B O 1
ATOM 5109 N N . LEU B 1 305 ? -7.664 2.582 -1.999 1 98.62 305 LEU B N 1
ATOM 5110 C CA . LEU B 1 305 ? -6.301 2.334 -2.457 1 98.62 305 LEU B CA 1
ATOM 5111 C C . LEU B 1 305 ? -5.988 3.156 -3.703 1 98.62 305 LEU B C 1
ATOM 5113 O O . LEU B 1 305 ? -4.82 3.322 -4.066 1 98.62 305 LEU B O 1
ATOM 5117 N N . ASP B 1 306 ? -6.945 3.57 -4.453 1 98.06 306 ASP B N 1
ATOM 5118 C CA . ASP B 1 306 ? -6.746 4.305 -5.699 1 98.06 306 ASP B CA 1
ATOM 5119 C C . ASP B 1 306 ? -5.73 3.596 -6.594 1 98.06 306 ASP B C 1
ATOM 5121 O O . ASP B 1 306 ? -4.734 4.195 -7.008 1 98.06 306 ASP B O 1
ATOM 5125 N N . PRO B 1 307 ? -5.961 2.318 -6.895 1 98.38 307 PRO B N 1
ATOM 5126 C CA . PRO B 1 307 ? -5.066 1.645 -7.84 1 98.38 307 PRO B CA 1
ATOM 5127 C C . PRO B 1 307 ? -5.242 2.137 -9.273 1 98.38 307 PRO B C 1
ATOM 5129 O O . PRO B 1 307 ? -6.254 2.764 -9.594 1 98.38 307 PRO B O 1
ATOM 5132 N N . ASN B 1 308 ? -4.199 1.892 -10.109 1 98.25 308 ASN B N 1
ATOM 5133 C CA . ASN B 1 308 ? -4.383 2.148 -11.531 1 98.25 308 ASN B CA 1
ATOM 5134 C C . ASN B 1 308 ? -5.504 1.293 -12.117 1 98.25 308 ASN B C 1
ATOM 5136 O O . ASN B 1 308 ? -6.328 1.786 -12.891 1 98.25 308 ASN B O 1
ATOM 5140 N N . LEU B 1 309 ? -5.48 0.024 -11.68 1 98.19 309 LEU B N 1
ATOM 5141 C CA . LEU B 1 309 ? -6.438 -0.93 -12.234 1 98.19 309 LEU B CA 1
ATOM 5142 C C . LEU B 1 309 ? -6.906 -1.908 -11.156 1 98.19 309 LEU B C 1
ATOM 5144 O O . LEU B 1 309 ? -6.16 -2.215 -10.227 1 98.19 309 LEU B O 1
ATOM 5148 N N . ILE B 1 310 ? -8.109 -2.287 -11.289 1 98.69 310 ILE B N 1
ATOM 5149 C CA . ILE B 1 310 ? -8.641 -3.49 -10.656 1 98.69 310 ILE B CA 1
ATOM 5150 C C . ILE B 1 310 ? -8.773 -4.602 -11.695 1 98.69 310 ILE B C 1
ATOM 5152 O O . ILE B 1 310 ? -9.484 -4.449 -12.695 1 98.69 310 ILE B O 1
ATOM 5156 N N . VAL B 1 311 ? -8.094 -5.695 -11.461 1 98.5 311 VAL B N 1
ATOM 5157 C CA . VAL B 1 311 ? -8.055 -6.793 -12.414 1 98.5 311 VAL B CA 1
ATOM 5158 C C . VAL B 1 311 ? -8.922 -7.949 -11.914 1 98.5 311 VAL B C 1
ATOM 5160 O O . VAL B 1 311 ? -8.711 -8.445 -10.805 1 98.5 311 VAL B O 1
ATOM 5163 N N . LEU B 1 312 ? -9.867 -8.375 -12.703 1 98.5 312 LEU B N 1
ATOM 5164 C CA . LEU B 1 312 ? -10.773 -9.453 -12.336 1 98.5 312 LEU B CA 1
ATOM 5165 C C . LEU B 1 312 ? -10.289 -10.789 -12.891 1 98.5 312 LEU B C 1
ATOM 5167 O O . LEU B 1 312 ? -9.977 -10.891 -14.078 1 98.5 312 LEU B O 1
ATOM 5171 N N . GLY B 1 313 ? -10.211 -11.758 -12.008 1 97.75 313 GLY B N 1
ATOM 5172 C CA . GLY B 1 313 ? -9.867 -13.109 -12.414 1 97.75 313 GLY B CA 1
ATOM 5173 C C . GLY B 1 313 ? -10.578 -14.172 -11.602 1 97.75 313 GLY B C 1
ATOM 5174 O O . GLY B 1 313 ? -11.523 -13.875 -10.867 1 97.75 313 GLY B O 1
ATOM 5175 N N . GLY B 1 314 ? -10.219 -15.43 -11.852 1 96.19 314 GLY B N 1
ATOM 5176 C CA . GLY B 1 314 ? -10.82 -16.562 -11.164 1 96.19 314 GLY B CA 1
ATOM 5177 C C . GLY B 1 314 ? -11.883 -17.266 -11.992 1 96.19 314 GLY B C 1
ATOM 5178 O O . GLY B 1 314 ? -12.172 -16.859 -13.117 1 96.19 314 GLY B O 1
ATOM 5179 N N . PRO B 1 315 ? -12.414 -18.312 -11.43 1 95.56 315 PRO B N 1
ATOM 5180 C CA . PRO B 1 315 ? -13.344 -19.156 -12.195 1 95.56 315 PRO B CA 1
ATOM 5181 C C . PRO B 1 315 ? -14.648 -18.422 -12.531 1 95.56 315 PRO B C 1
ATOM 5183 O O . PRO B 1 315 ? -15.258 -18.688 -13.57 1 95.56 315 PRO B O 1
ATOM 5186 N N . LEU B 1 316 ? -15.133 -17.547 -11.703 1 96.94 316 LEU B N 1
ATOM 5187 C CA . LEU B 1 316 ? -16.344 -16.797 -12.016 1 96.94 316 LEU B CA 1
ATOM 5188 C C . LEU B 1 316 ? -16.156 -15.969 -13.281 1 96.94 316 LEU B C 1
ATOM 5190 O O . LEU B 1 316 ? -17.031 -15.93 -14.148 1 96.94 316 LEU B O 1
ATOM 5194 N N . VAL B 1 317 ? -15.031 -15.336 -13.359 1 96.56 317 VAL B N 1
ATOM 5195 C CA . VAL B 1 317 ? -14.719 -14.539 -14.539 1 96.56 317 VAL B CA 1
ATOM 5196 C C . VAL B 1 317 ? -14.555 -15.461 -15.75 1 96.56 317 VAL B C 1
ATOM 5198 O O . VAL B 1 317 ? -14.969 -15.109 -16.859 1 96.56 317 VAL B O 1
ATOM 5201 N N . GLY B 1 318 ? -13.984 -16.578 -15.492 1 94.31 318 GLY B N 1
ATOM 5202 C CA . GLY B 1 318 ? -13.906 -17.562 -16.562 1 94.31 318 GLY B CA 1
ATOM 5203 C C . GLY B 1 318 ? -15.266 -17.938 -17.125 1 94.31 318 GLY B C 1
ATOM 5204 O O . GLY B 1 318 ? -15.406 -18.141 -18.344 1 94.31 318 GLY B O 1
ATOM 5205 N N . ALA B 1 319 ? -16.203 -17.969 -16.328 1 95 319 ALA B N 1
ATOM 5206 C CA . ALA B 1 319 ? -17.531 -18.438 -16.703 1 95 319 ALA B CA 1
ATOM 5207 C C . ALA B 1 319 ? -18.359 -17.297 -17.297 1 95 319 ALA B C 1
ATOM 5209 O O . ALA B 1 319 ? -19.234 -17.531 -18.141 1 95 319 ALA B O 1
ATOM 5210 N N . THR B 1 320 ? -18.125 -16.109 -16.844 1 96.06 320 THR B N 1
ATOM 5211 C CA . THR B 1 320 ? -19.016 -15.008 -17.188 1 96.06 320 THR B CA 1
ATOM 5212 C C . THR B 1 320 ? -18.344 -14.023 -18.125 1 96.06 320 THR B C 1
ATOM 5214 O O . THR B 1 320 ? -19 -13.328 -18.891 1 96.06 320 THR B O 1
ATOM 5217 N N . GLY B 1 321 ? -17 -13.883 -17.953 1 94.44 321 GLY B N 1
ATOM 5218 C CA . GLY B 1 321 ? -16.172 -13.086 -18.844 1 94.44 321 GLY B CA 1
ATOM 5219 C C . GLY B 1 321 ? -16.641 -11.648 -18.969 1 94.44 321 GLY B C 1
ATOM 5220 O O . GLY B 1 321 ? -16.859 -10.969 -17.969 1 94.44 321 GLY B O 1
ATOM 5221 N N . GLU B 1 322 ? -16.828 -11.211 -20.266 1 97.25 322 GLU B N 1
ATOM 5222 C CA . GLU B 1 322 ? -17.125 -9.828 -20.625 1 97.25 322 GLU B CA 1
ATOM 5223 C C . GLU B 1 322 ? -18.516 -9.414 -20.141 1 97.25 322 GLU B C 1
ATOM 5225 O O . GLU B 1 322 ? -18.75 -8.227 -19.891 1 97.25 322 GLU B O 1
ATOM 5230 N N . GLU B 1 323 ? -19.344 -10.328 -19.953 1 98.25 323 GLU B N 1
ATOM 5231 C CA . GLU B 1 323 ? -20.688 -9.984 -19.484 1 98.25 323 GLU B CA 1
ATOM 5232 C C . GLU B 1 323 ? -20.641 -9.438 -18.047 1 98.25 323 GLU B C 1
ATOM 5234 O O . GLU B 1 323 ? -21.297 -8.43 -17.75 1 98.25 323 GLU B O 1
ATOM 5239 N N . LEU B 1 324 ? -19.922 -10.102 -17.234 1 98.31 324 LEU B N 1
ATOM 5240 C CA . LEU B 1 324 ? -19.781 -9.609 -15.867 1 98.31 324 LEU B CA 1
ATOM 5241 C C . LEU B 1 324 ? -19.062 -8.258 -15.844 1 98.31 324 LEU B C 1
ATOM 5243 O O . LEU B 1 324 ? -19.453 -7.359 -15.102 1 98.31 324 LEU B O 1
ATOM 5247 N N . LEU B 1 325 ? -18.047 -8.156 -16.688 1 98.69 325 LEU B N 1
ATOM 5248 C CA . LEU B 1 325 ? -17.312 -6.895 -16.781 1 98.69 325 LEU B CA 1
ATOM 5249 C C . LEU B 1 325 ? -18.234 -5.746 -17.156 1 98.69 325 LEU B C 1
ATOM 5251 O O . LEU B 1 325 ? -18.172 -4.672 -16.562 1 98.69 325 LEU B O 1
ATOM 5255 N N . ARG B 1 326 ? -19.062 -5.953 -18.094 1 98.69 326 ARG B N 1
ATOM 5256 C CA . ARG B 1 326 ? -20 -4.938 -18.531 1 98.69 326 ARG B CA 1
ATOM 5257 C C . ARG B 1 326 ? -20.938 -4.539 -17.391 1 98.69 326 ARG B C 1
ATOM 5259 O O . ARG B 1 326 ? -21.203 -3.354 -17.188 1 98.69 326 ARG B O 1
ATOM 5266 N N . GLU B 1 327 ? -21.453 -5.535 -16.688 1 98.62 327 GLU B N 1
ATOM 5267 C CA . GLU B 1 327 ? -22.344 -5.27 -15.562 1 98.62 327 GLU B CA 1
ATOM 5268 C C . GLU B 1 327 ? -21.672 -4.406 -14.508 1 98.62 327 GLU B C 1
ATOM 5270 O O . GLU B 1 327 ? -22.266 -3.449 -14 1 98.62 327 GLU B O 1
ATOM 5275 N N . VAL B 1 328 ? -20.453 -4.703 -14.211 1 98.75 328 VAL B N 1
ATOM 5276 C CA . VAL B 1 328 ? -19.719 -3.984 -13.172 1 98.75 328 VAL B CA 1
ATOM 5277 C C . VAL B 1 328 ? -19.438 -2.557 -13.641 1 98.75 328 VAL B C 1
ATOM 5279 O O . VAL B 1 328 ? -19.641 -1.6 -12.891 1 98.75 328 VAL B O 1
ATOM 5282 N N . ARG B 1 329 ? -18.953 -2.432 -14.844 1 98.81 329 ARG B N 1
ATOM 5283 C CA . ARG B 1 329 ? -18.594 -1.121 -15.375 1 98.81 329 ARG B CA 1
ATOM 5284 C C . ARG B 1 329 ? -19.812 -0.205 -15.445 1 98.81 329 ARG B C 1
ATOM 5286 O O . ARG B 1 329 ? -19.719 0.986 -15.148 1 98.81 329 ARG B O 1
ATOM 5293 N N . GLN B 1 330 ? -20.875 -0.758 -15.82 1 98.56 330 GLN B N 1
ATOM 5294 C CA . GLN B 1 330 ? -22.109 0.014 -15.938 1 98.56 330 GLN B CA 1
ATOM 5295 C C . GLN B 1 330 ? -22.578 0.515 -14.57 1 98.56 330 GLN B C 1
ATOM 5297 O O . GLN B 1 330 ? -23.141 1.604 -14.461 1 98.56 330 GLN B O 1
ATOM 5302 N N . ARG B 1 331 ? -22.328 -0.174 -13.539 1 98.38 331 ARG B N 1
ATOM 5303 C CA . ARG B 1 331 ? -22.891 0.108 -12.227 1 98.38 331 ARG B CA 1
ATOM 5304 C C . ARG B 1 331 ? -21.875 0.81 -11.336 1 98.38 331 ARG B C 1
ATOM 5306 O O . ARG B 1 331 ? -22.234 1.39 -10.305 1 98.38 331 ARG B O 1
ATOM 5313 N N . LEU B 1 332 ? -20.609 0.792 -11.695 1 98.56 332 LEU B N 1
ATOM 5314 C CA . LEU B 1 332 ? -19.531 1.343 -10.875 1 98.56 332 LEU B CA 1
ATOM 5315 C C . LEU B 1 332 ? -19.812 2.805 -10.539 1 98.56 332 LEU B C 1
ATOM 5317 O O . LEU B 1 332 ? -19.609 3.229 -9.391 1 98.56 332 LEU B O 1
ATOM 5321 N N . PRO B 1 333 ? -20.344 3.619 -11.461 1 97.44 333 PRO B N 1
ATOM 5322 C CA . PRO B 1 333 ? -20.562 5.039 -11.164 1 97.44 333 PRO B CA 1
ATOM 5323 C C . PRO B 1 333 ? -21.578 5.262 -10.047 1 97.44 333 PRO B C 1
ATOM 5325 O O . PRO B 1 333 ? -21.609 6.336 -9.445 1 97.44 333 PRO B O 1
ATOM 5328 N N . LYS B 1 334 ? -22.391 4.293 -9.789 1 96.75 334 LYS B N 1
ATOM 5329 C CA . LYS B 1 334 ? -23.359 4.387 -8.688 1 96.75 334 LYS B CA 1
ATOM 5330 C C . LYS B 1 334 ? -22.641 4.453 -7.344 1 96.75 334 LYS B C 1
ATOM 5332 O O . LYS B 1 334 ? -23.125 5.098 -6.41 1 96.75 334 LYS B O 1
ATOM 5337 N N . TYR B 1 335 ? -21.5 3.836 -7.262 1 97.44 335 TYR B N 1
ATOM 5338 C CA . TYR B 1 335 ? -20.875 3.633 -5.965 1 97.44 335 TYR B CA 1
ATOM 5339 C C . TYR B 1 335 ? -19.578 4.426 -5.863 1 97.44 335 TYR B C 1
ATOM 5341 O O . TYR B 1 335 ? -19.234 4.93 -4.789 1 97.44 335 TYR B O 1
ATOM 5349 N N . ALA B 1 336 ? -18.812 4.543 -6.973 1 96.75 336 ALA B N 1
ATOM 5350 C CA . ALA B 1 336 ? -17.453 5.082 -6.949 1 96.75 336 ALA B CA 1
ATOM 5351 C C . ALA B 1 336 ? -17.469 6.605 -7.062 1 96.75 336 ALA B C 1
ATOM 5353 O O . ALA B 1 336 ? -18.344 7.18 -7.703 1 96.75 336 ALA B O 1
ATOM 5354 N N . LEU B 1 337 ? -16.469 7.23 -6.43 1 93.31 337 LEU B N 1
ATOM 5355 C CA . LEU B 1 337 ? -16.266 8.664 -6.625 1 93.31 337 LEU B CA 1
ATOM 5356 C C . LEU B 1 337 ? -16.094 8.984 -8.102 1 93.31 337 LEU B C 1
ATOM 5358 O O . LEU B 1 337 ? -15.594 8.164 -8.875 1 93.31 337 LEU B O 1
ATOM 5362 N N . ARG B 1 338 ? -16.406 10.172 -8.445 1 91.81 338 ARG B N 1
ATOM 5363 C CA . ARG B 1 338 ? -16.438 10.594 -9.844 1 91.81 338 ARG B CA 1
ATOM 5364 C C . ARG B 1 338 ? -15.039 10.633 -10.438 1 91.81 338 ARG B C 1
ATOM 5366 O O . ARG B 1 338 ? -14.875 10.602 -11.656 1 91.81 338 ARG B O 1
ATOM 5373 N N . VAL B 1 339 ? -14.055 10.711 -9.641 1 91.5 339 VAL B N 1
ATOM 5374 C CA . VAL B 1 339 ? -12.68 10.789 -10.133 1 91.5 339 VAL B CA 1
ATOM 5375 C C . VAL B 1 339 ? -12.266 9.438 -10.719 1 91.5 339 VAL B C 1
ATOM 5377 O O . VAL B 1 339 ? -11.273 9.352 -11.445 1 91.5 339 VAL B O 1
ATOM 5380 N N . HIS B 1 340 ? -13.023 8.391 -10.383 1 94.88 340 HIS B N 1
ATOM 5381 C CA . HIS B 1 340 ? -12.727 7.055 -10.898 1 94.88 340 HIS B CA 1
ATOM 5382 C C . HIS B 1 340 ? -13.539 6.758 -12.156 1 94.88 340 HIS B C 1
ATOM 5384 O O . HIS B 1 340 ? -14.586 7.359 -12.383 1 94.88 340 HIS B O 1
ATOM 5390 N N . SER B 1 341 ? -12.977 5.82 -12.961 1 96.94 341 SER B N 1
ATOM 5391 C CA . SER B 1 341 ? -13.609 5.453 -14.227 1 96.94 341 SER B CA 1
ATOM 5392 C C . SER B 1 341 ? -13.875 3.955 -14.297 1 96.94 341 SER B C 1
ATOM 5394 O O . SER B 1 341 ? -13.086 3.152 -13.805 1 96.94 341 SER B O 1
ATOM 5396 N N . PRO B 1 342 ? -15.016 3.613 -14.945 1 98.44 342 PRO B N 1
ATOM 5397 C CA . PRO B 1 342 ? -15.289 2.189 -15.148 1 98.44 342 PRO B CA 1
ATOM 5398 C C . PRO B 1 342 ? -14.164 1.463 -15.867 1 98.44 342 PRO B C 1
ATOM 5400 O O . PRO B 1 342 ? -13.969 0.259 -15.672 1 98.44 342 PRO B O 1
ATOM 5403 N N . GLU B 1 343 ? -13.352 2.17 -16.641 1 97.94 343 GLU B N 1
ATOM 5404 C CA . GLU B 1 343 ? -12.281 1.581 -17.438 1 97.94 343 GLU B CA 1
ATOM 5405 C C . GLU B 1 343 ? -11.125 1.118 -16.547 1 97.94 343 GLU B C 1
ATOM 5407 O O . GLU B 1 343 ? -10.234 0.396 -17.016 1 97.94 343 GLU B O 1
ATOM 5412 N N . GLN B 1 344 ? -11.156 1.448 -15.305 1 98.19 344 GLN B N 1
ATOM 5413 C CA . GLN B 1 344 ? -10.148 0.985 -14.359 1 98.19 344 GLN B CA 1
ATOM 5414 C C . GLN B 1 344 ? -10.352 -0.487 -14.016 1 98.19 344 GLN B C 1
ATOM 5416 O O . GLN B 1 344 ? -9.461 -1.122 -13.438 1 98.19 344 GLN B O 1
ATOM 5421 N N . VAL B 1 345 ? -11.547 -1.017 -14.289 1 98.75 345 VAL B N 1
ATOM 5422 C CA . VAL B 1 345 ? -11.812 -2.432 -14.055 1 98.75 345 VAL B CA 1
ATOM 5423 C C . VAL B 1 345 ? -11.555 -3.221 -15.336 1 98.75 345 VAL B C 1
ATOM 5425 O O . VAL B 1 345 ? -12.148 -2.926 -16.375 1 98.75 345 VAL B O 1
ATOM 5428 N N . VAL B 1 346 ? -10.648 -4.195 -15.273 1 98.19 346 VAL B N 1
ATOM 5429 C CA . VAL B 1 346 ? -10.289 -4.953 -16.469 1 98.19 346 VAL B CA 1
ATOM 5430 C C . VAL B 1 346 ? -10.266 -6.445 -16.156 1 98.19 346 VAL B C 1
ATOM 5432 O O . VAL B 1 346 ? -10.305 -6.832 -14.977 1 98.19 346 VAL B O 1
ATOM 5435 N N . LEU B 1 347 ? -10.242 -7.285 -17.188 1 97.81 347 LEU B N 1
ATOM 5436 C CA . LEU B 1 347 ? -10.133 -8.734 -17.016 1 97.81 347 LEU B CA 1
ATOM 5437 C C . LEU B 1 347 ? -8.672 -9.164 -17 1 97.81 347 LEU B C 1
ATOM 5439 O O . LEU B 1 347 ? -7.84 -8.586 -17.703 1 97.81 347 LEU B O 1
ATOM 5443 N N . SER B 1 348 ? -8.391 -10.125 -16.172 1 96.75 348 SER B N 1
ATOM 5444 C CA . SER B 1 348 ? -7.066 -10.734 -16.203 1 96.75 348 SER B CA 1
ATOM 5445 C C . SER B 1 348 ? -6.77 -11.359 -17.562 1 96.75 348 SER B C 1
ATOM 5447 O O . SER B 1 348 ? -7.629 -12.016 -18.156 1 96.75 348 SER B O 1
ATOM 5449 N N . PRO B 1 349 ? -5.547 -11.172 -18.031 1 94.69 349 PRO B N 1
ATOM 5450 C CA . PRO B 1 349 ? -5.184 -11.836 -19.281 1 94.69 349 PRO B CA 1
ATOM 5451 C C . PRO B 1 349 ? -4.926 -13.328 -19.094 1 94.69 349 PRO B C 1
ATOM 5453 O O . PRO B 1 349 ? -4.801 -14.062 -20.078 1 94.69 349 PRO B O 1
ATOM 5456 N N . PHE B 1 350 ? -4.867 -13.836 -17.859 1 94.56 350 PHE B N 1
ATOM 5457 C CA . PHE B 1 350 ? -4.465 -15.211 -17.609 1 94.56 350 PHE B CA 1
ATOM 5458 C C . PHE B 1 350 ? -5.664 -16.062 -17.234 1 94.56 350 PHE B C 1
ATOM 5460 O O . PHE B 1 350 ? -5.539 -17.281 -17.062 1 94.56 350 PHE B O 1
ATOM 5467 N N . GLY B 1 351 ? -6.789 -15.445 -17.047 1 88.5 351 GLY B N 1
ATOM 5468 C CA . GLY B 1 351 ? -8.008 -16.172 -16.75 1 88.5 351 GLY B CA 1
ATOM 5469 C C . GLY B 1 351 ? -7.875 -17.094 -15.555 1 88.5 351 GLY B C 1
ATOM 5470 O O . GLY B 1 351 ? -7.398 -16.688 -14.492 1 88.5 351 GLY B O 1
ATOM 5471 N N . ARG B 1 352 ? -8.289 -18.375 -15.766 1 91 352 ARG B N 1
ATOM 5472 C CA . ARG B 1 352 ? -8.328 -19.359 -14.68 1 91 352 ARG B CA 1
ATOM 5473 C C . ARG B 1 352 ? -6.922 -19.812 -14.305 1 91 352 ARG B C 1
ATOM 5475 O O . ARG B 1 352 ? -6.711 -20.391 -13.234 1 91 352 ARG B O 1
ATOM 5482 N N . GLU B 1 353 ? -5.934 -19.5 -15.086 1 95.44 353 GLU B N 1
ATOM 5483 C CA . GLU B 1 353 ? -4.578 -20 -14.859 1 95.44 353 GLU B CA 1
ATOM 5484 C C . GLU B 1 353 ? -3.75 -19 -14.055 1 95.44 353 GLU B C 1
ATOM 5486 O O . GLU B 1 353 ? -2.582 -19.25 -13.758 1 95.44 353 GLU B O 1
ATOM 5491 N N . ALA B 1 354 ? -4.34 -17.922 -13.664 1 97 354 ALA B N 1
ATOM 5492 C CA . ALA B 1 354 ? -3.594 -16.797 -13.094 1 97 354 ALA B CA 1
ATOM 5493 C C . ALA B 1 354 ? -2.824 -17.234 -11.852 1 97 354 ALA B C 1
ATOM 5495 O O . ALA B 1 354 ? -1.625 -16.969 -11.727 1 97 354 ALA B O 1
ATOM 5496 N N . ALA B 1 355 ? -3.479 -17.922 -10.977 1 98.06 355 ALA B N 1
ATOM 5497 C CA . ALA B 1 355 ? -2.84 -18.328 -9.734 1 98.06 355 ALA B CA 1
ATOM 5498 C C . ALA B 1 355 ? -1.717 -19.328 -9.992 1 98.06 355 ALA B C 1
ATOM 5500 O O . ALA B 1 355 ? -0.632 -19.219 -9.414 1 98.06 355 ALA B O 1
ATOM 5501 N N . LEU B 1 356 ? -1.953 -20.281 -10.867 1 98.44 356 LEU B N 1
ATOM 5502 C CA . LEU B 1 356 ? -0.969 -21.297 -11.203 1 98.44 356 LEU B CA 1
ATOM 5503 C C . LEU B 1 356 ? 0.261 -20.672 -11.859 1 98.44 356 LEU B C 1
ATOM 5505 O O . LEU B 1 356 ? 1.392 -20.953 -11.453 1 98.44 356 LEU B O 1
ATOM 5509 N N . LEU B 1 357 ? 0.008 -19.828 -12.812 1 98.19 357 LEU B N 1
ATOM 5510 C CA . LEU B 1 357 ? 1.099 -19.156 -13.5 1 98.19 357 LEU B CA 1
ATOM 5511 C C . LEU B 1 357 ? 1.876 -18.266 -12.531 1 98.19 357 LEU B C 1
ATOM 5513 O O . LEU B 1 357 ? 3.107 -18.219 -12.57 1 98.19 357 LEU B O 1
ATOM 5517 N N . GLY B 1 358 ? 1.141 -17.594 -11.664 1 98.38 358 GLY B N 1
ATOM 5518 C CA . GLY B 1 358 ? 1.783 -16.781 -10.648 1 98.38 358 GLY B CA 1
ATOM 5519 C C . GLY B 1 358 ? 2.672 -17.578 -9.719 1 98.38 358 GLY B C 1
ATOM 5520 O O . GLY B 1 358 ? 3.766 -17.141 -9.359 1 98.38 358 GLY B O 1
ATOM 5521 N N . ALA B 1 359 ? 2.207 -18.719 -9.336 1 98.44 359 ALA B N 1
ATOM 5522 C CA . ALA B 1 359 ? 2.996 -19.609 -8.477 1 98.44 359 ALA B CA 1
ATOM 5523 C C . ALA B 1 359 ? 4.305 -20 -9.156 1 98.44 359 ALA B C 1
ATOM 5525 O O . ALA B 1 359 ? 5.359 -20.016 -8.516 1 98.44 359 ALA B O 1
ATOM 5526 N N . GLY B 1 360 ? 4.238 -20.312 -10.414 1 98.44 360 GLY B N 1
ATOM 5527 C CA . GLY B 1 360 ? 5.445 -20.625 -11.164 1 98.44 360 GLY B CA 1
ATOM 5528 C C . GLY B 1 360 ? 6.41 -19.453 -11.242 1 98.44 360 GLY B C 1
ATOM 5529 O O . GLY B 1 360 ? 7.621 -19.625 -11.078 1 98.44 360 GLY B O 1
ATOM 5530 N N . ALA B 1 361 ? 5.855 -18.344 -11.5 1 97.62 361 ALA B N 1
ATOM 5531 C CA . ALA B 1 361 ? 6.688 -17.156 -11.562 1 97.62 361 ALA B CA 1
ATOM 5532 C C . ALA B 1 361 ? 7.367 -16.875 -10.227 1 97.62 361 ALA B C 1
ATOM 5534 O O . ALA B 1 361 ? 8.531 -16.484 -10.18 1 97.62 361 ALA B O 1
ATOM 5535 N N . LEU B 1 362 ? 6.645 -17.062 -9.164 1 97.56 362 LEU B N 1
ATOM 5536 C CA . LEU B 1 362 ? 7.191 -16.891 -7.828 1 97.56 362 LEU B CA 1
ATOM 5537 C C . LEU B 1 362 ? 8.312 -17.891 -7.566 1 97.56 362 LEU B C 1
ATOM 5539 O O . LEU B 1 362 ? 9.32 -17.562 -6.941 1 97.56 362 LEU B O 1
ATOM 5543 N N . ALA B 1 363 ? 8.117 -19.062 -8.008 1 97.81 363 ALA B N 1
ATOM 5544 C CA . ALA B 1 363 ? 9.148 -20.094 -7.871 1 97.81 363 ALA B CA 1
ATOM 5545 C C . ALA B 1 363 ? 10.445 -19.672 -8.562 1 97.81 363 ALA B C 1
ATOM 5547 O O . ALA B 1 363 ? 11.531 -19.828 -8.008 1 97.81 363 ALA B O 1
ATOM 5548 N N . ALA B 1 364 ? 10.305 -19.172 -9.758 1 97.12 364 ALA B N 1
ATOM 5549 C CA . ALA B 1 364 ? 11.469 -18.688 -10.492 1 97.12 364 ALA B CA 1
ATOM 5550 C C . ALA B 1 364 ? 12.172 -17.578 -9.727 1 97.12 364 ALA B C 1
ATOM 5552 O O . ALA B 1 364 ? 13.398 -17.562 -9.617 1 97.12 364 ALA B O 1
ATOM 5553 N N . ALA B 1 365 ? 11.398 -16.703 -9.227 1 95.38 365 ALA B N 1
ATOM 5554 C CA . ALA B 1 365 ? 11.961 -15.594 -8.453 1 95.38 365 ALA B CA 1
ATOM 5555 C C . ALA B 1 365 ? 12.688 -16.109 -7.215 1 95.38 365 ALA B C 1
ATOM 5557 O O . ALA B 1 365 ? 13.758 -15.609 -6.863 1 95.38 365 ALA B O 1
ATOM 5558 N N . GLN B 1 366 ? 12.062 -17.016 -6.547 1 95.06 366 GLN B N 1
ATOM 5559 C CA . GLN B 1 366 ? 12.648 -17.594 -5.344 1 95.06 366 GLN B CA 1
ATOM 5560 C C . GLN B 1 366 ? 13.984 -18.25 -5.652 1 95.06 366 GLN B C 1
ATOM 5562 O O . GLN B 1 366 ? 14.93 -18.141 -4.867 1 95.06 366 GLN B O 1
ATOM 5567 N N . PHE B 1 367 ? 14.062 -18.969 -6.75 1 96.19 367 PHE B N 1
ATOM 5568 C CA . PHE B 1 367 ? 15.297 -19.594 -7.195 1 96.19 367 PHE B CA 1
ATOM 5569 C C . PHE B 1 367 ? 16.391 -18.562 -7.406 1 96.19 367 PHE B C 1
ATOM 5571 O O . PHE B 1 367 ? 17.516 -18.719 -6.91 1 96.19 367 PHE B O 1
ATOM 5578 N N . ILE B 1 368 ? 16.094 -17.531 -8.031 1 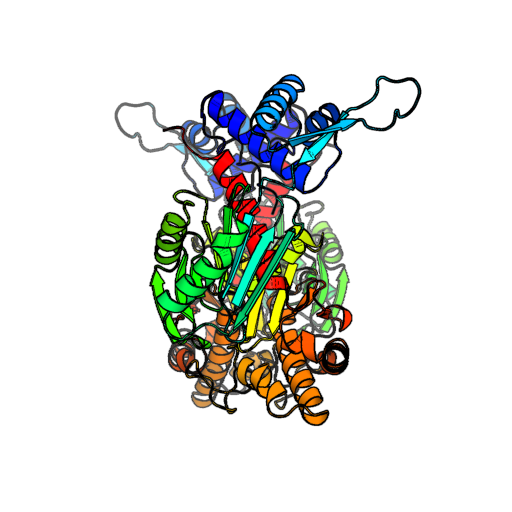95 368 ILE B N 1
ATOM 5579 C CA . ILE B 1 368 ? 17.062 -16.484 -8.352 1 95 368 ILE B CA 1
ATOM 5580 C C . ILE B 1 368 ? 17.5 -15.773 -7.074 1 95 368 ILE B C 1
ATOM 5582 O O . ILE B 1 368 ? 18.688 -15.484 -6.895 1 95 368 ILE B O 1
ATOM 5586 N N . ASP B 1 369 ? 16.578 -15.523 -6.215 1 92.38 369 ASP B N 1
ATOM 5587 C CA . ASP B 1 369 ? 16.906 -14.883 -4.945 1 92.38 369 ASP B CA 1
ATOM 5588 C C . ASP B 1 369 ? 17.875 -15.734 -4.129 1 92.38 369 ASP B C 1
ATOM 5590 O O . ASP B 1 369 ? 18.812 -15.219 -3.527 1 92.38 369 ASP B O 1
ATOM 5594 N N . GLN B 1 370 ? 17.625 -16.953 -4.078 1 91.69 370 GLN B N 1
ATOM 5595 C CA . GLN B 1 370 ? 18.484 -17.844 -3.316 1 91.69 370 GLN B CA 1
ATOM 5596 C C . GLN B 1 370 ? 19.875 -17.953 -3.953 1 91.69 370 GLN B C 1
ATOM 5598 O O . GLN B 1 370 ? 20.875 -18.125 -3.254 1 91.69 370 GLN B O 1
ATOM 5603 N N . MET B 1 371 ? 19.844 -17.906 -5.254 1 90.88 371 MET B N 1
ATOM 5604 C CA . MET B 1 371 ? 21.125 -17.906 -5.961 1 90.88 371 MET B CA 1
ATOM 5605 C C . MET B 1 371 ? 21.984 -16.719 -5.512 1 90.88 371 MET B C 1
ATOM 5607 O O . MET B 1 371 ? 23.219 -16.844 -5.41 1 90.88 371 MET B O 1
ATOM 5611 N N . ALA B 1 372 ? 21.391 -15.625 -5.223 1 87.69 372 ALA B N 1
ATOM 5612 C CA . ALA B 1 372 ? 22.094 -14.422 -4.828 1 87.69 372 ALA B CA 1
ATOM 5613 C C . ALA B 1 372 ? 22.625 -14.531 -3.398 1 87.69 372 ALA B C 1
ATOM 5615 O O . ALA B 1 372 ? 23.656 -13.953 -3.062 1 87.69 372 ALA B O 1
ATOM 5616 N N . PHE B 1 373 ? 21.969 -15.203 -2.477 1 77.19 373 PHE B N 1
ATOM 5617 C CA . PHE B 1 373 ? 22.297 -15.148 -1.058 1 77.19 373 PHE B CA 1
ATOM 5618 C C . PHE B 1 373 ? 22.844 -16.484 -0.583 1 77.19 373 PHE B C 1
ATOM 5620 O O . PHE B 1 373 ? 23.344 -16.594 0.543 1 77.19 373 PHE B O 1
ATOM 5627 N N . ALA B 1 374 ? 22.672 -17.625 -1.154 1 62.75 374 ALA B N 1
ATOM 5628 C CA . ALA B 1 374 ? 23.078 -18.938 -0.643 1 62.75 374 ALA B CA 1
ATOM 5629 C C . ALA B 1 374 ? 24.531 -18.938 -0.209 1 62.75 374 ALA B C 1
ATOM 5631 O O . ALA B 1 374 ? 25.406 -18.391 -0.909 1 62.75 374 ALA B O 1
ATOM 5632 N N . GLU B 1 375 ? 24.797 -18.875 1.132 1 46.91 375 GLU B N 1
ATOM 5633 C CA . GLU B 1 375 ? 26.125 -19.109 1.72 1 46.91 375 GLU B CA 1
ATOM 5634 C C . GLU B 1 375 ? 26.703 -20.438 1.233 1 46.91 375 GLU B C 1
ATOM 5636 O O . GLU B 1 375 ? 26 -21.438 1.131 1 46.91 375 GLU B O 1
ATOM 5641 N N . VAL B 1 376 ? 27.75 -20.547 0.433 1 32.31 376 VAL B N 1
ATOM 5642 C CA . VAL B 1 376 ? 28.5 -21.781 0.354 1 32.31 376 VAL B CA 1
ATOM 5643 C C . VAL B 1 376 ? 28.766 -22.328 1.76 1 32.31 376 VAL B C 1
ATOM 5645 O O . VAL B 1 376 ? 29.359 -21.656 2.594 1 32.31 376 VAL B O 1
ATOM 5648 N N . VAL B 1 377 ? 27.969 -23.188 2.119 1 26.48 377 VAL B N 1
ATOM 5649 C CA . VAL B 1 377 ? 28.562 -24.016 3.166 1 26.48 377 VAL B CA 1
ATOM 5650 C C . VAL B 1 377 ? 29.781 -24.75 2.615 1 26.48 377 VAL B C 1
ATOM 5652 O O . VAL B 1 377 ? 29.719 -25.375 1.549 1 26.48 377 VAL B O 1
#

pLDDT: mean 91.58, std 14.13, range [21.25, 98.88]

Foldseek 3Di:
DPPPDPDPVPPPVDDPVLVLLQLLLNLLLVCLQPWFDFLVRSCVVVVHDSVSSVVSVVVCVVVVQKDWDFDPDPPPDDTTIIIHGDWDAEWAWFWEADQQWIKIFTGGLSLHTDDMDIGGHAALDPLVSLVVVLVVCLVVNVNHDHQFYFYEYAAQADWPQGFGADDLSSNDHGDSVSVSNQVSCVVSVNHPHHYTYAYLQQLLLLLCVSPVVDDFQWEWEWAAEQAIWIFTGHRSHTDLPPRRPPTNQQQPQPDQVADDDSVGGHRGLSVLRYPVVCVVDPDPVSLLSNLQSVLQSVQVCCVVPVGQAYEYAHVSCVVQPVNSLVSNQVNNVVHHDPVDHSVRYYYDPCHHCSSRSSRRNVGSVSSSVCSSPVPPD/DPPPDPDPVPPPVDDPVLVLLQLLLNLLLVCLQPWFDFLVRSCVVVVHDSVSSVVSVVVCVVVVQKDWDFDDPPPPDDTTIIIHGDWDAEWAWFWEADQQWIKIFTGGLSLHTPDMDIGGHAALDPLVSLVVRLVVCLVVNVNHDHQFYFYEYAAQADWPQGFGADDLSSNDHGDSVSVSNQVSCVVSVNHPHHYTYAYLQQLLLLLCVSPVVDDFQWEWEWAAEQAIWIFTGHGSHTDLPPRRPPTNQQQPQPDQPADDDSVGGHRGLSVLRYPVVCVVDPDPVSLLSNLQSVLQSVQVCCVVPVGQAYEYAHVSCVVQPVNSLVSNQVNNVVHHDPVDHSVRYYYDPCHNCSSRSSRRNVGSVSSSVCSSPVPPD

Secondary structure (DSSP, 8-state):
-------GGGS-S--HHHHHHHHHHHHHHHHHHS-SB-HHHHHHHHT--HHHHHHHHHHHHHTTSEEEEEPP--TTS-PPEEEEE--SSEEEEEEEE-SS-EEEEEE-TT--EEEEEEEPPPPSSHHHHHHHHHHHHGGGGTT-EEEEEEEEESSEEETTTTEEEEETTTTEEEE-HHHHHHHHHHHTT-TT--EEEEEHHHHHHHHHHHTT----S-EEEEEESSSEEEEEEETTEEE--SSS-TT-GGG-BS-TTS-B-TTS-BSBHHHHH-HHHHHHS--HHHHHHHHHHHHHHHHHHHHHH--SEEEEESHHHHHHHHHHHHHHHHHHHHHS-TTS-GGGEEE-TTGGGHHHHHHHHHHHHHHHHHHHH----/-------GGGS-S--HHHHHHHHHHHHHHHHHHS-SB-HHHHHHHHT--HHHHHHHHHHHHHTTSEEEEEPP--TTSPPPEEEEE--SSEEEEEEEE-SS-EEEEEE-TT--EEEEEEEPPPPSSHHHHHHHHHHHHGGGGTT-EEEEEEEEESSEEETTTTEEEEETTTTEEEE-HHHHHHHHHHHTT-TT--EEEEEHHHHHHHHHHHTT----S-EEEEEESSSEEEEEEETTEEE--TTS-TT-GGG-BS-TTS-B-TTS-BSBHHHHH-HHHHHHS--HHHHHHHHHHHHHHHHHHHHHH--SEEEEESHHHHHHHHHHHHHHHHHHHHHS-TTS-GGGEEE-TTGGGHHHHHHHHHHHHHHHHHHHH----

Nearest PDB structures (foldseek):
  5f7q-assembly1_C  TM=8.174E-01  e=5.851E-28  Listeria monocytogenes EGD-e
  5f7q-assembly1_J  TM=8.137E-01  e=7.735E-28  Listeria monocytogenes EGD-e
  1z05-assembly1_A-2  TM=7.897E-01  e=1.689E-27  Vibrio cholerae O1 biovar El Tor str. N16961
  5f7r-assembly1_A  TM=8.759E-01  e=1.571E-22  Listeria monocytogenes EGD-e
  2aa4-assembly1_B  TM=8.188E-01  e=5.826E-20  Escherichia coli

Sequence (754 aa):
MRISMPNASEIPKGGTRQLRRWHKARILDHLRKQPGLSRSDLAKHLELSPSAVTEVVAELLEEGLLLERPLPPQGQGRPSIALEVEGERNMVLAWEIDVDRMAVALMSLAGDVRVKTVLPPAPKDPQEALALLAAATHPLLSDRRVLGVGVAVPGLVEPEEGHLTLAPNLGWQDLALGEMVQKVLASLGLAGVPLIVENEANAAAYGLYALGGWEVDHCVYLNLGVGVGGGVVVDRKVYHGARFHAGEVGHIPLNPDGPSCGCGKQGCAEVYLSFRRWNANASKELLSEMGDKLAHLCAIVLSTLDPNLIVLGGPLVGATGEELLREVRQRLPKYALRVHSPEQVVLSPFGREAALLGAGALAAAQFIDQMAFAEVVMRISMPNASEIPKGGTRQLRRWHKARILDHLRKQPGLSRSDLAKHLELSPSAVTEVVAELLEEGLLLERPLPPQGQGRPSIALEVEGERNMVLAWEIDVDRMAVALMSLAGDVRVKTVLPPAPKDPQEALALLAAATHPLLSDRRVLGVGVAVPGLVEPEEGHLTLAPNLGWQDLALGEMVQKVLASLGLAGVPLIVENEANAAAYGLYALGGWEVDHCVYLNLGVGVGGGVVVDRKVYHGARFHAGEVGHIPLNPDGPSCGCGKQGCAEVYLSFRRWNANASKELLSEMGDKLAHLCAIVLSTLDPNLIVLGGPLVGATGEELLREVRQRLPKYALRVHSPEQVVLSPFGREAALLGAGALAAAQFIDQMAFAEVV

InterPro domains:
  IPR000600 ROK family [PF00480] (96-274)
  IPR000600 ROK family [PF00480] (280-364)
  IPR000600 ROK family [PTHR18964] (17-363)
  IPR036388 Winged helix-like DNA-binding domain superfamily [G3DSA:1.10.10.10] (10-86)
  IPR036390 Winged helix DNA-binding domain superfamily [SSF46785] (20-84)
  IPR043129 ATPase, nucleotide binding domain [SSF53067] (91-366)
  IPR049874 ROK, conserved site [PS01125] (224-251)

Solvent-accessible surface area (backbone atoms only — not comparable to full-atom values): 37322 Å² total; per-residue (Å²): 110,74,78,67,71,60,55,80,82,57,45,62,87,56,56,78,63,47,54,50,28,37,48,40,26,51,51,51,54,47,27,37,76,47,61,58,42,30,65,68,50,47,13,64,76,67,72,43,55,63,66,59,42,52,53,41,49,51,50,37,42,72,72,53,50,35,41,79,38,83,37,77,58,76,69,97,52,78,64,50,51,16,34,32,58,37,62,79,40,44,26,17,35,14,32,28,47,36,71,82,28,24,35,41,34,37,22,19,65,65,62,50,76,77,44,75,47,80,44,69,44,50,53,70,46,66,67,58,34,50,47,52,52,48,62,67,43,56,78,68,46,70,86,43,43,71,52,11,31,9,31,13,33,66,46,38,33,42,40,86,65,14,33,32,55,39,16,77,86,52,68,43,62,68,35,62,45,35,59,55,49,47,56,55,32,37,76,72,72,44,60,87,44,41,69,42,32,37,28,24,29,42,19,23,39,50,20,42,46,76,70,61,67,55,78,67,46,23,33,34,24,36,26,24,22,73,58,34,32,26,10,35,28,53,80,51,31,80,43,42,41,63,80,32,45,23,14,36,47,20,56,25,51,64,36,72,84,46,58,77,34,95,87,74,37,28,13,24,41,22,76,66,51,17,27,58,59,44,73,74,56,72,43,71,69,50,47,48,51,35,10,47,55,48,12,46,52,49,21,42,49,38,24,47,44,16,43,58,33,38,31,40,22,21,54,37,38,60,74,45,43,69,60,43,51,49,37,19,37,72,40,20,70,68,45,28,61,81,92,59,58,50,80,31,58,41,71,42,94,51,35,68,46,25,28,37,51,6,10,25,46,49,5,38,50,47,31,38,53,44,50,36,61,62,72,83,122,111,75,79,66,72,60,54,80,82,57,45,62,87,57,57,78,62,48,54,50,28,38,49,40,26,50,51,52,55,47,27,37,76,47,62,58,41,30,66,68,51,48,15,63,77,68,70,44,53,62,67,58,42,51,54,41,49,51,50,36,41,73,73,53,50,36,41,80,38,83,37,76,58,74,68,96,50,78,64,50,50,17,33,31,59,37,62,79,41,44,25,16,35,13,32,28,46,35,72,82,28,24,35,42,34,37,21,20,66,65,62,50,76,76,45,73,48,80,45,69,43,49,52,70,47,65,67,59,36,51,49,52,52,48,62,67,45,58,79,68,44,70,87,45,44,71,53,11,30,9,32,13,31,64,46,39,34,43,41,87,67,14,33,31,56,39,17,77,87,53,66,43,62,68,38,61,46,34,58,54,48,48,56,54,32,37,75,72,72,44,60,86,46,40,70,42,32,37,26,24,28,42,19,22,39,49,21,40,47,76,69,61,66,55,79,66,45,23,33,34,25,36,27,25,22,72,57,35,32,25,11,36,28,52,78,50,30,81,44,43,43,65,78,35,42,22,13,36,47,20,54,26,52,64,35,70,85,45,58,78,35,95,85,75,38,28,14,22,40,23,74,64,51,17,28,58,58,42,73,74,55,71,45,71,66,50,46,49,52,33,11,46,55,48,12,46,52,48,22,40,48,38,24,46,43,16,44,57,32,38,33,40,23,22,53,36,39,61,73,46,43,68,58,42,50,51,40,20,36,70,41,21,70,69,46,29,60,81,92,58,57,50,81,33,56,44,70,43,93,51,36,70,46,26,27,38,52,6,10,25,48,48,5,39,49,47,30,38,52,44,50,36,62,63,73,84,124

Organism: Thermus brockianus (NCBI:txid56956)

Radius of gyration: 28.2 Å; Cα contacts (8 Å, |Δi|>4): 1715; chains: 2; bounding box: 70×78×74 Å